Protein AF-A0A015KXP7-F1 (afdb_monomer)

Foldseek 3Di:
DAADDQPRHPPDPQDDPSARVVRPLADADCAWAADPVQFIRHHFHPPVDWDADPNDTDGSSRDAAADPVVCVVVVHGDRDTDGDDPVSVCVVVCVVPVDADWDFDFDPDDPVTDTDGGGDDDPVRVVCVVVVHDPDDDPPAEDEAEFDDVPGDDADDDPPDDPVVSVPDPCRNAGLVLLLLVCLVVPVVQQPDFSQQSQQQWDADPVVSHIDGDDDGGYGYDYDDDDVVNPQSVLSVVLSRPGGSHNDPQSSQADPNDGDPTSVVSCVVVVNDDACVVVLVVLVVQLVPDALLVSLLVLLCCQVPVPHPCSQVSCVVCVCRNQVCVVVVVCVVVVPVPDDDPDDSSLVSLVSSQVSNVVVVDGQVVDPPGDHRDDDPDPPPPDDVVVVVVVPDPVVVVVVLLVVLLVVDDPVLVVLLVVVVVCVVVVPPDDDDDDDDPPNCVVSSVD

Organism: Rhizophagus irregularis (strain DAOM 197198w) (NCBI:txid1432141)

Mean predicted aligned error: 17.9 Å

Nearest PDB structures (foldseek):
  7lcc-assembly1_A  TM=5.141E-01  e=5.704E-29  synthetic construct
  8scb-assembly1_E  TM=1.714E-01  e=8.583E+00  Oryctolagus cuniculus
  7jpq-assembly1_D  TM=1.271E-01  e=3.231E+00  Homo sapiens

Secondary structure (DSSP, 8-state):
-PPP-BTTBTT-TTEETTEETT-PSPPPBSS-B--TTSS-B--B------EEETTEEE-GGGPPPB-HHHHHHHTS--B-----SHHHHHHHHHHHHS---EEEEE-SS-SS--EEEEEP--HHHHHHHHTT--S---SSEEEEE----TT-------TTS-HHHHHT-TTTT--HHHHHHHHHHH-GGGGGS-TTTHHHHEEEETTTTEEEE--SS-EEEEEPP--GGGTHHHHHHHHHTT--S--SHHHHTEETTEE-SSHHHHHHHTT-S--SHHHHHHHHHHTTT--HHHHHHHHHHHHHHS--S-HHHHHHHHTTGGGTTHHHHHHHHHS-TT----S-HHHHHHHHHHHHHHTTT--GGGSTT----SS-S-TT--S-HHHHHHH---HHHHHHHHHHHHTTS-HHHHHHHHHHHHHHHTT----------TTSSTHHHH-

Solvent-accessible surface area (backbone atoms only — not comparable to full-atom values): 27186 Å² total; per-residue (Å²): 113,56,74,74,39,32,97,78,28,73,84,32,91,56,51,48,96,87,35,34,72,84,54,54,70,42,71,73,28,87,56,68,39,85,40,94,90,21,53,56,49,60,54,26,62,92,77,86,58,67,48,76,54,96,92,38,80,41,44,67,41,34,56,65,53,60,44,74,66,59,25,61,76,68,75,44,92,47,79,51,82,71,64,82,31,70,65,37,46,53,52,54,49,42,68,74,66,70,61,73,60,67,44,76,42,80,60,93,85,58,94,77,76,57,63,44,81,37,75,62,71,52,76,68,57,47,51,35,55,76,71,67,49,81,90,72,82,72,82,61,44,75,43,80,31,61,80,63,53,94,92,56,69,88,78,88,79,60,96,88,59,55,69,70,63,51,73,68,38,92,57,62,86,44,43,67,49,53,22,43,16,51,35,24,67,75,34,81,77,50,32,80,33,24,65,40,55,37,35,47,57,29,41,76,38,84,87,79,43,39,61,41,80,51,88,72,83,59,29,44,39,41,64,63,88,62,55,76,91,57,47,59,51,26,33,43,53,54,42,38,68,68,48,46,31,44,58,43,78,65,50,64,14,39,53,100,87,43,75,46,96,39,37,53,54,28,35,42,76,68,66,75,41,93,70,54,61,67,58,51,52,52,49,64,60,44,63,76,79,47,52,16,73,54,44,37,52,52,52,46,48,40,66,75,74,58,78,56,83,54,52,37,60,56,45,70,74,43,44,71,59,38,34,63,47,52,64,58,53,50,25,63,77,68,71,41,82,83,69,76,82,86,65,64,59,65,44,54,37,38,45,54,39,37,58,59,34,48,77,74,76,42,59,49,84,77,42,73,81,38,80,68,57,87,72,76,97,60,93,81,69,85,63,59,63,71,59,54,65,65,69,66,66,61,61,72,61,52,52,53,50,47,62,66,43,53,79,71,46,52,75,70,53,43,53,50,51,52,57,52,51,54,30,61,77,69,67,52,98,78,88,85,85,89,86,79,69,90,88,75,57,62,72,67,76,76,104

Radius of gyration: 38.94 Å; Cα contacts (8 Å, |Δi|>4): 483; chains: 1; bounding box: 80×97×92 Å

InterPro domains:
  IPR010285 DNA helicase Pif1-like, DEAD-box helicase domain [PF05970] (409-447)
  IPR027417 P-loop containing nucleoside triphosphate hydrolase [G3DSA:3.40.50.300] (377-447)
  IPR027417 P-loop containing nucleoside triphosphate hydrolase [SSF52540] (405-446)

pLDDT: mean 84.87, std 11.15, range [44.44, 97.56]

Structure (mmCIF, N/CA/C/O backbone):
data_AF-A0A015KXP7-F1
#
_entry.id   AF-A0A015KXP7-F1
#
loop_
_atom_site.group_PDB
_atom_site.id
_atom_site.type_symbol
_atom_site.label_atom_id
_atom_site.label_alt_id
_atom_site.label_comp_id
_atom_site.label_asym_id
_atom_site.label_entity_id
_atom_site.label_seq_id
_atom_site.pdbx_PDB_ins_code
_atom_site.Cartn_x
_atom_site.Cartn_y
_atom_site.Cartn_z
_atom_site.occupancy
_atom_site.B_iso_or_equiv
_atom_site.auth_seq_id
_atom_site.auth_comp_id
_atom_site.auth_asym_id
_atom_site.auth_atom_id
_atom_site.pdbx_PDB_model_num
ATOM 1 N N . MET A 1 1 ? 30.935 -17.410 -29.949 1.00 90.62 1 MET A N 1
ATOM 2 C CA . MET A 1 1 ? 31.838 -16.254 -29.753 1.00 90.62 1 MET A CA 1
ATOM 3 C C . MET A 1 1 ? 31.288 -15.060 -30.494 1.00 90.62 1 MET A C 1
ATOM 5 O O . MET A 1 1 ? 30.733 -15.251 -31.569 1.00 90.62 1 MET A O 1
ATOM 9 N N . HIS A 1 2 ? 31.439 -13.855 -29.950 1.00 91.44 2 HIS A N 1
ATOM 10 C CA . HIS A 1 2 ? 31.317 -12.655 -30.767 1.00 91.44 2 HIS A CA 1
ATOM 11 C C . HIS A 1 2 ? 32.488 -12.637 -31.754 1.00 91.44 2 HIS A C 1
ATOM 13 O O . HIS A 1 2 ? 33.620 -12.924 -31.362 1.00 91.44 2 HIS A O 1
ATOM 19 N N . GLY A 1 3 ? 32.209 -12.376 -33.030 1.00 91.69 3 GLY A N 1
ATOM 20 C CA . GLY A 1 3 ? 33.251 -12.337 -34.053 1.00 91.69 3 GLY A CA 1
ATOM 21 C C . GLY A 1 3 ? 34.236 -11.184 -33.812 1.00 91.69 3 GLY A C 1
ATOM 22 O O . GLY A 1 3 ? 33.859 -10.203 -33.168 1.00 91.69 3 GLY A O 1
ATOM 23 N N . PRO A 1 4 ? 35.475 -11.270 -34.332 1.00 92.12 4 PRO A N 1
ATOM 24 C CA . PRO A 1 4 ? 36.425 -10.165 -34.276 1.00 92.12 4 PRO A CA 1
ATOM 25 C C . PRO A 1 4 ? 35.812 -8.881 -34.849 1.00 92.12 4 PRO A C 1
ATOM 27 O O . PRO A 1 4 ? 35.225 -8.895 -35.933 1.00 92.12 4 PRO A O 1
ATOM 30 N N . CYS A 1 5 ? 35.947 -7.781 -34.113 1.00 93.88 5 CYS A N 1
ATOM 31 C CA . CYS A 1 5 ? 35.466 -6.451 -34.482 1.00 93.88 5 CYS A CA 1
ATOM 32 C C . CYS A 1 5 ? 36.380 -5.365 -33.896 1.00 93.88 5 CYS A C 1
ATOM 34 O O . CYS A 1 5 ? 37.340 -5.658 -33.178 1.00 93.88 5 CYS A O 1
ATOM 36 N N . GLY A 1 6 ? 36.074 -4.097 -34.158 1.00 89.25 6 GLY A N 1
ATOM 37 C CA . GLY A 1 6 ? 36.886 -2.983 -33.675 1.00 89.25 6 GLY A CA 1
ATOM 38 C C . GLY A 1 6 ? 38.210 -2.929 -34.423 1.00 89.25 6 GLY A C 1
ATOM 39 O O . GLY A 1 6 ? 38.244 -3.099 -35.637 1.00 89.25 6 GLY A O 1
ATOM 40 N N . ILE A 1 7 ? 39.304 -2.757 -33.684 1.00 88.19 7 ILE A N 1
ATOM 41 C CA . ILE A 1 7 ? 40.664 -2.705 -34.244 1.00 88.19 7 ILE A CA 1
ATOM 42 C C . ILE A 1 7 ? 41.017 -4.010 -34.981 1.00 88.19 7 ILE A C 1
ATOM 44 O O . ILE A 1 7 ? 41.775 -3.993 -35.942 1.00 88.19 7 ILE A O 1
ATOM 48 N N . LEU A 1 8 ? 40.431 -5.139 -34.563 1.00 89.25 8 LEU A N 1
ATOM 49 C CA . LEU A 1 8 ? 40.679 -6.450 -35.167 1.00 89.25 8 LEU A CA 1
ATOM 50 C C . LEU A 1 8 ? 39.932 -6.655 -36.494 1.00 89.25 8 LEU A C 1
ATOM 52 O O . LEU A 1 8 ? 40.337 -7.494 -37.291 1.00 89.25 8 LEU A O 1
ATOM 56 N N . ASN A 1 9 ? 38.830 -5.929 -36.718 1.00 90.50 9 ASN A N 1
ATOM 57 C CA . ASN A 1 9 ? 38.059 -5.954 -37.961 1.00 90.50 9 ASN A CA 1
ATOM 58 C C . ASN A 1 9 ? 37.092 -4.758 -38.014 1.00 90.50 9 ASN A C 1
ATOM 60 O O . ASN A 1 9 ? 36.012 -4.785 -37.412 1.00 90.50 9 ASN A O 1
ATOM 64 N N . LEU A 1 10 ? 37.469 -3.723 -38.764 1.00 90.44 10 LEU A N 1
ATOM 65 C CA . LEU A 1 10 ? 36.685 -2.491 -38.905 1.00 90.44 10 LEU A CA 1
ATOM 66 C C . LEU A 1 10 ? 35.415 -2.676 -39.751 1.00 90.44 10 LEU A C 1
ATOM 68 O O . LEU A 1 10 ? 34.464 -1.921 -39.584 1.00 90.44 10 LEU A O 1
ATOM 72 N N . ASN A 1 11 ? 35.369 -3.708 -40.600 1.00 91.69 11 ASN A N 1
ATOM 73 C CA . ASN A 1 11 ? 34.247 -3.988 -41.502 1.00 91.69 11 ASN A CA 1
ATOM 74 C C . ASN A 1 11 ? 33.197 -4.923 -40.878 1.00 91.69 11 ASN A C 1
ATOM 76 O O . ASN A 1 11 ? 32.286 -5.388 -41.564 1.00 91.69 11 ASN A O 1
ATOM 80 N N . ALA A 1 12 ? 33.326 -5.256 -39.590 1.00 91.06 12 ALA A N 1
ATOM 81 C CA . ALA A 1 12 ? 32.376 -6.135 -38.923 1.00 91.06 12 ALA A CA 1
ATOM 82 C C . ALA A 1 12 ? 30.968 -5.491 -38.871 1.00 91.06 12 ALA A C 1
ATOM 84 O O . ALA A 1 12 ? 30.858 -4.318 -38.509 1.00 91.06 12 ALA A O 1
ATOM 85 N N . PRO A 1 13 ? 29.872 -6.243 -39.116 1.00 93.12 13 PRO A N 1
ATOM 86 C CA . PRO A 1 13 ? 28.503 -5.700 -39.140 1.00 93.12 13 PRO A CA 1
ATOM 87 C C . PRO A 1 13 ? 28.054 -5.005 -37.847 1.00 93.12 13 PRO A C 1
ATOM 89 O O . PRO A 1 13 ? 27.095 -4.239 -37.832 1.00 93.12 13 PRO A O 1
ATOM 92 N N . CYS A 1 14 ? 28.717 -5.298 -36.727 1.00 92.62 14 CYS A N 1
ATOM 93 C CA . CYS A 1 14 ? 28.426 -4.693 -35.434 1.00 92.62 14 CYS A CA 1
ATOM 94 C C . CYS A 1 14 ? 29.065 -3.309 -35.236 1.00 92.62 14 CYS A C 1
ATOM 96 O O . CYS A 1 14 ? 28.790 -2.680 -34.210 1.00 92.62 14 CYS A O 1
ATOM 98 N N . MET A 1 15 ? 29.924 -2.849 -36.147 1.00 95.25 15 MET A N 1
ATOM 99 C CA . MET A 1 15 ? 30.613 -1.564 -36.047 1.00 95.25 15 MET A CA 1
ATOM 100 C C . MET A 1 15 ? 29.659 -0.400 -36.334 1.00 95.25 15 MET A C 1
ATOM 102 O O . MET A 1 15 ? 28.947 -0.399 -37.332 1.00 95.25 15 MET A O 1
ATOM 106 N N . LYS A 1 16 ? 29.646 0.591 -35.439 1.00 90.44 16 LYS A N 1
ATOM 107 C CA . LYS A 1 16 ? 28.962 1.881 -35.590 1.00 90.44 16 LYS A CA 1
ATOM 108 C C . LYS A 1 16 ? 29.874 2.975 -35.042 1.00 90.44 16 LYS A C 1
ATOM 110 O O . LYS A 1 16 ? 30.423 2.805 -33.956 1.00 90.44 16 LYS A O 1
ATOM 115 N N . ASP A 1 17 ? 30.077 4.047 -35.803 1.00 90.12 17 ASP A N 1
ATOM 116 C CA . ASP A 1 17 ? 30.902 5.201 -35.406 1.00 90.12 17 ASP A CA 1
ATOM 117 C C . ASP A 1 17 ? 32.301 4.803 -34.891 1.00 90.12 17 ASP A C 1
ATOM 119 O O . ASP A 1 17 ? 32.778 5.261 -33.852 1.00 90.12 17 ASP A O 1
ATOM 123 N N . GLY A 1 18 ? 32.942 3.855 -35.586 1.00 86.94 18 GLY A N 1
ATOM 124 C CA . GLY A 1 18 ? 34.279 3.358 -35.239 1.00 86.94 18 GLY A CA 1
ATOM 125 C C . GLY A 1 18 ? 34.351 2.477 -33.984 1.00 86.94 18 GLY A C 1
ATOM 126 O O . GLY A 1 18 ? 35.442 2.062 -33.596 1.00 86.94 18 GLY A O 1
ATOM 127 N N . LYS A 1 19 ? 33.219 2.139 -33.351 1.00 91.00 19 LYS A N 1
ATOM 128 C CA . LYS A 1 19 ? 33.154 1.283 -32.154 1.00 91.00 19 LYS A CA 1
ATOM 129 C C . LYS A 1 19 ? 32.199 0.109 -32.351 1.00 91.00 19 LYS A C 1
ATOM 131 O O . LYS A 1 19 ? 31.249 0.159 -33.126 1.00 91.00 19 LYS A O 1
ATOM 136 N N . CYS A 1 20 ? 32.422 -0.978 -31.617 1.00 92.38 20 CYS A N 1
ATOM 137 C CA . CYS A 1 20 ? 31.468 -2.082 -31.603 1.00 92.38 20 CYS A CA 1
ATOM 138 C C . CYS A 1 20 ? 30.188 -1.649 -30.872 1.00 92.38 20 CYS A C 1
ATOM 140 O O . CYS A 1 20 ? 30.208 -1.413 -29.664 1.00 92.38 20 CYS A O 1
ATOM 142 N N . SER A 1 21 ? 29.053 -1.623 -31.575 1.00 91.50 21 SER A N 1
ATOM 143 C CA . SER A 1 21 ? 27.736 -1.300 -30.998 1.00 91.50 21 SER A CA 1
ATOM 144 C C . SER A 1 21 ? 27.307 -2.254 -29.875 1.00 91.50 21 SER A C 1
ATOM 146 O O . SER A 1 21 ? 26.456 -1.917 -29.055 1.00 91.50 21 SER A O 1
ATOM 148 N N . LYS A 1 22 ? 27.910 -3.448 -29.811 1.00 88.50 22 LYS A N 1
ATOM 149 C CA . LYS A 1 22 ? 27.685 -4.465 -28.771 1.00 88.50 22 LYS A CA 1
ATOM 150 C C . LYS A 1 22 ? 28.743 -4.445 -27.658 1.00 88.50 22 LYS A C 1
ATOM 152 O O . LYS A 1 22 ? 28.694 -5.295 -26.766 1.00 88.50 22 LYS A O 1
ATOM 157 N N . ARG A 1 23 ? 29.651 -3.457 -27.687 1.00 90.00 23 ARG A N 1
ATOM 158 C CA . ARG A 1 23 ? 30.704 -3.191 -26.691 1.00 90.00 23 ARG A CA 1
ATOM 159 C C . ARG A 1 23 ? 31.693 -4.357 -26.509 1.00 90.00 23 ARG A C 1
ATOM 161 O O . ARG A 1 23 ? 32.033 -4.696 -25.381 1.00 90.00 23 ARG A O 1
ATOM 168 N N . TYR A 1 24 ? 32.114 -4.993 -27.607 1.00 92.19 24 TYR A N 1
ATOM 169 C CA . TYR A 1 24 ? 33.171 -6.014 -27.595 1.00 92.19 24 TYR A CA 1
ATOM 170 C C . TYR A 1 24 ? 34.533 -5.446 -28.043 1.00 92.19 24 TYR A C 1
ATOM 172 O O . TYR A 1 24 ? 34.549 -4.579 -28.922 1.00 92.19 24 TYR A O 1
ATOM 180 N N . PRO A 1 25 ? 35.656 -5.946 -27.483 1.00 93.00 25 PRO A N 1
ATOM 181 C CA . PRO A 1 25 ? 35.723 -6.879 -26.349 1.00 93.00 25 PRO A CA 1
ATOM 182 C C . PRO A 1 25 ? 35.191 -6.253 -25.054 1.00 93.00 25 PRO A C 1
ATOM 184 O O . PRO A 1 25 ? 35.288 -5.046 -24.854 1.00 93.00 25 PRO A O 1
ATOM 187 N N . ARG A 1 26 ? 34.616 -7.078 -24.173 1.00 92.06 26 ARG A N 1
ATOM 188 C CA . ARG A 1 26 ? 34.237 -6.640 -22.821 1.00 92.06 26 ARG A CA 1
ATOM 189 C C . ARG A 1 26 ? 35.485 -6.491 -21.945 1.00 92.06 26 ARG A C 1
ATOM 191 O O . ARG A 1 26 ? 36.525 -7.054 -22.259 1.00 92.06 26 ARG A O 1
ATOM 198 N N . ASN A 1 27 ? 35.395 -5.770 -20.833 1.00 92.25 27 ASN A N 1
ATOM 199 C CA . ASN A 1 27 ? 36.506 -5.711 -19.880 1.00 92.25 27 ASN A CA 1
ATOM 200 C C . ASN A 1 27 ? 36.611 -7.020 -19.087 1.00 92.25 27 ASN A C 1
ATOM 202 O O . ASN A 1 27 ? 35.606 -7.706 -18.879 1.00 92.25 27 ASN A O 1
ATOM 206 N N . PHE A 1 28 ? 37.826 -7.356 -18.648 1.00 94.44 28 PHE A N 1
ATOM 207 C CA . PHE A 1 28 ? 37.996 -8.375 -17.617 1.00 94.44 28 PHE A CA 1
ATOM 208 C C . PHE A 1 28 ? 37.376 -7.888 -16.310 1.00 94.44 28 PHE A C 1
ATOM 210 O O . PHE A 1 28 ? 37.366 -6.690 -16.028 1.00 94.44 28 PHE A O 1
ATOM 217 N N . GLN A 1 29 ? 36.845 -8.829 -15.542 1.00 92.69 29 GLN A N 1
ATOM 218 C CA . GLN A 1 29 ? 36.176 -8.555 -14.291 1.00 92.69 29 GLN A CA 1
ATOM 219 C C . GLN A 1 29 ? 36.212 -9.772 -13.363 1.00 92.69 29 GLN A C 1
ATOM 221 O O . GLN A 1 29 ? 35.793 -10.866 -13.748 1.00 92.69 29 GLN A O 1
ATOM 226 N N . GLU A 1 30 ? 36.653 -9.577 -12.121 1.00 93.81 30 GLU A N 1
ATOM 227 C CA . GLU A 1 30 ? 36.848 -10.676 -11.162 1.00 93.81 30 GLU A CA 1
ATOM 228 C C . GLU A 1 30 ? 35.549 -11.262 -10.600 1.00 93.81 30 GLU A C 1
ATOM 230 O O . GLU A 1 30 ? 35.462 -12.475 -10.368 1.00 93.81 30 GLU A O 1
ATOM 235 N N . ASN A 1 31 ? 34.527 -10.419 -10.433 1.00 91.62 31 ASN A N 1
ATOM 236 C CA . ASN A 1 31 ? 33.211 -10.769 -9.902 1.00 91.62 31 ASN A CA 1
ATOM 237 C C . ASN A 1 31 ? 32.105 -10.073 -10.700 1.00 91.62 31 ASN A C 1
ATOM 239 O O . ASN A 1 31 ? 32.288 -8.954 -11.169 1.00 91.62 31 ASN A O 1
ATOM 243 N N . THR A 1 32 ? 30.942 -10.711 -10.839 1.00 88.81 32 THR A N 1
ATOM 244 C CA . THR A 1 32 ? 29.790 -10.056 -11.471 1.00 88.81 32 THR A CA 1
ATOM 245 C C . THR A 1 32 ? 29.342 -8.887 -10.596 1.00 88.81 32 THR A C 1
ATOM 247 O O . THR A 1 32 ? 29.087 -9.098 -9.414 1.00 88.81 32 THR A O 1
ATOM 250 N N . ILE A 1 33 ? 29.257 -7.683 -11.165 1.00 87.81 33 ILE A N 1
ATOM 251 C CA . ILE A 1 33 ? 28.805 -6.474 -10.459 1.00 87.81 33 ILE A CA 1
ATOM 252 C C . ILE A 1 33 ? 27.556 -5.895 -11.115 1.00 87.81 33 ILE A C 1
ATOM 254 O O . ILE A 1 33 ? 27.352 -6.033 -12.327 1.00 87.81 33 ILE A O 1
ATOM 258 N N . GLU A 1 34 ? 26.732 -5.236 -10.311 1.00 79.38 34 GLU A N 1
ATOM 259 C CA . GLU A 1 34 ? 25.612 -4.444 -10.808 1.00 79.38 34 GLU A CA 1
ATOM 260 C C . GLU A 1 34 ? 26.119 -3.131 -11.412 1.00 79.38 34 GLU A C 1
ATOM 262 O O . GLU A 1 34 ? 27.142 -2.593 -10.991 1.00 79.38 34 GLU A O 1
ATOM 267 N N . ASN A 1 35 ? 25.426 -2.642 -12.436 1.00 74.12 35 ASN A N 1
ATOM 268 C CA . ASN A 1 35 ? 25.753 -1.396 -13.123 1.00 74.12 35 ASN A CA 1
ATOM 269 C C . ASN A 1 35 ? 24.536 -0.467 -13.089 1.00 74.12 35 ASN A C 1
ATOM 271 O O . ASN A 1 35 ? 23.402 -0.941 -13.204 1.00 74.12 35 ASN A O 1
ATOM 275 N N . GLU A 1 36 ? 24.772 0.842 -13.015 1.00 64.19 36 GLU A N 1
ATOM 276 C CA . GLU A 1 36 ? 23.727 1.875 -12.989 1.00 64.19 36 GLU A CA 1
ATOM 277 C C . GLU A 1 36 ? 22.841 1.837 -14.250 1.00 64.19 36 GLU A C 1
ATOM 279 O O . GLU A 1 36 ? 21.628 2.034 -14.171 1.00 64.19 36 GLU A O 1
ATOM 284 N N . ASP A 1 37 ? 23.411 1.447 -15.399 1.00 64.56 37 ASP A N 1
ATOM 285 C CA . ASP A 1 37 ? 22.700 1.305 -16.684 1.00 64.56 37 ASP A CA 1
ATOM 286 C C . ASP A 1 37 ? 21.735 0.099 -16.750 1.00 64.56 37 ASP A C 1
ATOM 288 O O . ASP A 1 37 ? 21.073 -0.129 -17.766 1.00 64.56 37 ASP A O 1
ATOM 292 N N . GLY A 1 38 ? 21.666 -0.723 -15.701 1.00 66.75 38 GLY A N 1
ATOM 293 C CA . GLY A 1 38 ? 20.676 -1.791 -15.558 1.00 66.75 38 GLY A CA 1
ATOM 294 C C . GLY A 1 38 ? 21.020 -3.166 -16.132 1.00 66.75 38 GLY A C 1
ATOM 295 O O . GLY A 1 38 ? 20.237 -4.097 -15.947 1.00 66.75 38 GLY A O 1
ATOM 296 N N . TYR A 1 39 ? 22.189 -3.321 -16.756 1.00 74.19 39 TYR A N 1
ATOM 297 C CA . TYR A 1 39 ? 22.736 -4.620 -17.167 1.00 74.19 39 TYR A CA 1
ATOM 298 C C . TYR A 1 39 ? 23.977 -4.958 -16.334 1.00 74.19 39 TYR A C 1
ATOM 300 O O . TYR A 1 39 ? 24.888 -4.129 -16.273 1.00 74.19 39 TYR A O 1
ATOM 308 N N . PRO A 1 40 ? 24.079 -6.157 -15.739 1.00 79.94 40 PRO A N 1
ATOM 309 C CA . PRO A 1 40 ? 25.226 -6.524 -14.924 1.00 79.94 40 PRO A CA 1
ATOM 310 C C . PRO A 1 40 ? 26.495 -6.645 -15.770 1.00 79.94 40 PRO A C 1
ATOM 312 O O . PRO A 1 40 ? 26.484 -7.101 -16.920 1.00 79.94 40 PRO A O 1
ATOM 315 N N . ILE A 1 41 ? 27.625 -6.280 -15.174 1.00 87.06 41 ILE A N 1
ATOM 316 C CA . ILE A 1 41 ? 28.946 -6.524 -15.747 1.00 87.06 41 ILE A CA 1
ATOM 317 C C . ILE A 1 41 ? 29.372 -7.913 -15.284 1.00 87.06 41 ILE A C 1
ATOM 319 O O . ILE A 1 41 ? 29.785 -8.107 -14.143 1.00 87.06 41 ILE A O 1
ATOM 323 N N . TYR A 1 42 ? 29.229 -8.899 -16.170 1.00 88.25 42 TYR A N 1
ATOM 324 C CA . TYR A 1 42 ? 29.547 -10.292 -15.861 1.00 88.25 42 TYR A CA 1
ATOM 325 C C . TYR A 1 42 ? 31.020 -10.508 -15.532 1.00 88.25 42 TYR A C 1
ATOM 327 O O . TYR A 1 42 ? 31.903 -9.958 -16.194 1.00 88.25 42 TYR A O 1
ATOM 335 N N . ARG A 1 43 ? 31.265 -11.418 -14.585 1.00 89.88 43 ARG A N 1
ATOM 336 C CA . ARG A 1 43 ? 32.590 -11.970 -14.308 1.00 89.88 43 ARG A CA 1
ATOM 337 C C . ARG A 1 43 ? 33.241 -12.528 -15.577 1.00 89.88 43 ARG A C 1
ATOM 339 O O . ARG A 1 43 ? 32.708 -13.440 -16.209 1.00 89.88 43 ARG A O 1
ATOM 346 N N . ARG A 1 44 ? 34.428 -12.020 -15.892 1.00 93.12 44 ARG A N 1
ATOM 347 C CA . ARG A 1 44 ? 35.312 -12.429 -16.990 1.00 93.12 44 ARG A CA 1
ATOM 348 C C . ARG A 1 44 ? 36.741 -12.381 -16.455 1.00 93.12 44 ARG A C 1
ATOM 350 O O . ARG A 1 44 ? 37.392 -11.351 -16.558 1.00 93.12 44 ARG A O 1
ATOM 357 N N . ARG A 1 45 ? 37.198 -13.439 -15.786 1.00 94.06 45 ARG A N 1
ATOM 358 C CA . ARG A 1 45 ? 38.546 -13.467 -15.188 1.00 94.06 45 ARG A CA 1
ATOM 359 C C . ARG A 1 45 ? 39.596 -13.608 -16.272 1.00 94.06 45 ARG A C 1
ATOM 361 O O . ARG A 1 45 ? 39.337 -14.276 -17.266 1.00 94.06 45 ARG A O 1
ATOM 368 N N . ASN A 1 46 ? 40.774 -13.036 -16.084 1.00 94.12 46 ASN A N 1
ATOM 369 C CA . ASN A 1 46 ? 41.870 -13.349 -16.988 1.00 94.12 46 ASN A CA 1
ATOM 370 C C . ASN A 1 46 ? 42.448 -14.729 -16.629 1.00 94.12 46 ASN A C 1
ATOM 372 O O . ASN A 1 46 ? 43.279 -14.850 -15.735 1.00 94.12 46 ASN A O 1
ATOM 376 N N . ASP A 1 47 ? 41.960 -15.773 -17.297 1.00 93.25 47 ASP A N 1
ATOM 377 C CA . ASP A 1 47 ? 42.363 -17.174 -17.108 1.00 93.25 47 ASP A CA 1
ATOM 378 C C . ASP A 1 47 ? 43.461 -17.621 -18.091 1.00 93.25 47 ASP A C 1
ATOM 380 O O . ASP A 1 47 ? 43.851 -18.789 -18.092 1.00 93.25 47 ASP A O 1
ATOM 384 N N . ASN A 1 48 ? 43.968 -16.696 -18.918 1.00 92.50 48 ASN A N 1
ATOM 385 C CA . ASN A 1 48 ? 44.927 -16.934 -20.000 1.00 92.50 48 ASN A CA 1
ATOM 386 C C . ASN A 1 48 ? 44.458 -17.943 -21.069 1.00 92.50 48 ASN A C 1
ATOM 388 O O . ASN A 1 48 ? 45.264 -18.377 -21.897 1.00 92.50 48 ASN A O 1
ATOM 392 N N . GLN A 1 49 ? 43.172 -18.308 -21.099 1.00 94.19 49 GLN A N 1
ATOM 393 C CA . GLN A 1 49 ? 42.628 -19.193 -22.123 1.00 94.19 49 GLN A CA 1
ATOM 394 C C . GLN A 1 49 ? 42.210 -18.393 -23.355 1.00 94.19 49 GLN A C 1
ATOM 396 O O . GLN A 1 49 ? 41.584 -17.335 -23.269 1.00 94.19 49 GLN A O 1
ATOM 401 N N . THR A 1 50 ? 42.542 -18.918 -24.533 1.00 94.19 50 THR A N 1
ATOM 402 C CA . THR A 1 50 ? 42.152 -18.321 -25.813 1.00 94.19 50 THR A CA 1
ATOM 403 C C . THR A 1 50 ? 41.697 -19.393 -26.787 1.00 94.19 50 THR A C 1
ATOM 405 O O . THR A 1 50 ? 42.148 -20.535 -26.727 1.00 94.19 50 THR A O 1
ATOM 408 N N . ILE A 1 51 ? 40.813 -19.007 -27.701 1.00 94.12 51 ILE A N 1
ATOM 409 C CA . ILE A 1 51 ? 40.411 -19.820 -28.847 1.00 94.12 51 ILE A CA 1
ATOM 410 C C . ILE A 1 51 ? 40.619 -19.032 -30.136 1.00 94.12 51 ILE A C 1
ATOM 412 O O . ILE A 1 51 ? 40.504 -17.807 -30.156 1.00 94.12 51 ILE A O 1
ATOM 416 N N . GLU A 1 52 ? 40.936 -19.727 -31.221 1.00 94.94 52 GLU A N 1
ATOM 417 C CA . GLU A 1 52 ? 41.158 -19.098 -32.519 1.00 94.94 52 GLU A CA 1
ATOM 418 C C . GLU A 1 52 ? 39.837 -18.977 -33.289 1.00 94.94 52 GLU A C 1
ATOM 420 O O . GLU A 1 52 ? 39.158 -19.967 -33.554 1.00 94.94 52 GLU A O 1
ATOM 425 N N . VAL A 1 53 ? 39.464 -17.750 -33.652 1.00 90.88 53 VAL A N 1
ATOM 426 C CA . VAL A 1 53 ? 38.298 -17.444 -34.487 1.00 90.88 53 VAL A CA 1
ATOM 427 C C . VAL A 1 53 ? 38.777 -16.581 -35.645 1.00 90.88 53 VAL A C 1
ATOM 429 O O . VAL A 1 53 ? 39.305 -15.495 -35.427 1.00 90.88 53 VAL A O 1
ATOM 432 N N . ASN A 1 54 ? 38.606 -17.053 -36.882 1.00 88.62 54 ASN A N 1
ATOM 433 C CA . ASN A 1 54 ? 39.086 -16.369 -38.092 1.00 88.62 54 ASN A CA 1
ATOM 434 C C . ASN A 1 54 ? 40.576 -15.974 -38.022 1.00 88.62 54 ASN A C 1
ATOM 436 O O . ASN A 1 54 ? 40.933 -14.856 -38.383 1.00 88.62 54 ASN A O 1
ATOM 440 N N . LYS A 1 55 ? 41.442 -16.884 -37.550 1.00 91.31 55 LYS A N 1
ATOM 441 C CA . LYS A 1 55 ? 42.892 -16.661 -37.359 1.00 91.31 55 LYS A CA 1
ATOM 442 C C . LYS A 1 55 ? 43.266 -15.630 -36.289 1.00 91.31 55 LYS A C 1
ATOM 444 O O . LYS A 1 55 ? 44.412 -15.194 -36.214 1.00 91.31 55 LYS A O 1
ATOM 449 N N . ILE A 1 56 ? 42.311 -15.240 -35.447 1.00 92.50 56 ILE A N 1
ATOM 450 C CA . ILE A 1 56 ? 42.506 -14.281 -34.361 1.00 92.50 56 ILE A CA 1
ATOM 451 C C . ILE A 1 56 ? 42.260 -14.996 -33.035 1.00 92.50 56 ILE A C 1
ATOM 453 O O . ILE A 1 56 ? 41.223 -15.632 -32.844 1.00 92.50 56 ILE A O 1
ATOM 457 N N . LYS A 1 57 ? 43.212 -14.886 -32.104 1.00 93.75 57 LYS A N 1
ATOM 458 C CA . LYS A 1 57 ? 43.069 -15.433 -30.750 1.00 93.75 57 LYS A CA 1
ATOM 459 C C . LYS A 1 57 ? 42.137 -14.545 -29.931 1.00 93.75 57 LYS A C 1
ATOM 461 O O . LYS A 1 57 ? 42.443 -13.379 -29.692 1.00 93.75 57 LYS A O 1
ATOM 466 N N . LEU A 1 58 ? 41.011 -15.105 -29.503 1.00 94.94 58 LEU A N 1
ATOM 467 C CA . LEU A 1 58 ? 40.018 -14.445 -28.663 1.00 94.94 58 LEU A CA 1
ATOM 468 C C . LEU A 1 58 ? 39.986 -15.109 -27.288 1.00 94.94 58 LEU A C 1
ATOM 470 O O . LEU A 1 58 ? 39.910 -16.332 -27.184 1.00 94.94 58 LEU A O 1
ATOM 474 N N . ASP A 1 59 ? 40.015 -14.297 -26.240 1.00 94.75 59 ASP A N 1
ATOM 475 C CA . ASP A 1 59 ? 39.808 -14.736 -24.859 1.00 94.75 59 ASP A CA 1
ATOM 476 C C . ASP A 1 59 ? 38.324 -14.641 -24.456 1.00 94.75 59 ASP A C 1
ATOM 478 O O . ASP A 1 59 ? 37.428 -14.330 -25.256 1.00 94.75 59 ASP A O 1
ATOM 482 N N . ASN A 1 60 ? 38.044 -14.885 -23.177 1.00 94.06 60 ASN A N 1
ATOM 483 C CA . ASN A 1 60 ? 36.686 -14.863 -22.650 1.00 94.06 60 ASN A CA 1
ATOM 484 C C . ASN A 1 60 ? 35.999 -13.478 -22.688 1.00 94.06 60 ASN A C 1
ATOM 486 O O . ASN A 1 60 ? 34.781 -13.407 -22.497 1.00 94.06 60 ASN A O 1
ATOM 490 N N . ARG A 1 61 ? 36.693 -12.380 -23.028 1.00 94.00 61 ARG A N 1
ATOM 491 C CA . ARG A 1 61 ? 36.081 -11.052 -23.243 1.00 94.00 61 ARG A CA 1
ATOM 492 C C . ARG A 1 61 ? 35.167 -11.003 -24.463 1.00 94.00 61 ARG A C 1
ATOM 494 O O . ARG A 1 61 ? 34.340 -10.098 -24.569 1.00 94.00 61 ARG A O 1
ATOM 501 N N . TRP A 1 62 ? 35.282 -11.991 -25.348 1.00 94.12 62 TRP A N 1
ATOM 502 C CA . TRP A 1 62 ? 34.507 -12.138 -26.583 1.00 94.12 62 TRP A CA 1
ATOM 503 C C . TRP A 1 62 ? 33.346 -13.132 -26.466 1.00 94.12 62 TRP A C 1
ATOM 505 O O . TRP A 1 62 ? 32.594 -13.341 -27.420 1.00 94.12 62 TRP A O 1
ATOM 515 N N . VAL A 1 63 ? 33.170 -13.760 -25.301 1.00 91.81 63 VAL A N 1
ATOM 516 C CA . VAL A 1 63 ? 32.073 -14.707 -25.071 1.00 91.81 63 VAL A CA 1
ATOM 517 C C . VAL A 1 63 ? 30.757 -13.942 -24.927 1.00 91.81 63 VAL A C 1
ATOM 519 O O . VAL A 1 63 ? 30.628 -13.070 -24.061 1.00 91.81 63 VAL A O 1
ATOM 522 N N . VAL A 1 64 ? 29.778 -14.284 -25.767 1.00 91.50 64 VAL A N 1
ATOM 523 C CA . VAL A 1 64 ? 28.396 -13.799 -25.642 1.00 91.50 64 VAL A CA 1
ATOM 524 C C . VAL A 1 64 ? 27.722 -14.560 -24.498 1.00 91.50 64 VAL A C 1
ATOM 526 O O . VAL A 1 64 ? 27.874 -15.784 -24.466 1.00 91.50 64 VAL A O 1
ATOM 529 N N . PRO A 1 65 ? 27.038 -13.881 -23.554 1.00 89.88 65 PRO A N 1
ATOM 530 C CA . PRO A 1 65 ? 26.332 -14.541 -22.458 1.00 89.88 65 PRO A CA 1
ATOM 531 C C . PRO A 1 65 ? 25.410 -15.650 -22.963 1.00 89.88 65 PRO A C 1
ATOM 533 O O . PRO A 1 65 ? 24.721 -15.492 -23.965 1.00 89.88 65 PRO A O 1
ATOM 536 N N . TYR A 1 66 ? 25.419 -16.796 -22.291 1.00 91.00 66 TYR A N 1
ATOM 537 C CA . TYR A 1 66 ? 24.617 -17.945 -22.691 1.00 91.00 66 TYR A CA 1
ATOM 538 C C . TYR A 1 66 ? 24.292 -18.822 -21.492 1.00 91.00 66 TYR A C 1
ATOM 540 O O . TYR A 1 66 ? 24.954 -18.766 -20.455 1.00 91.00 66 TYR A O 1
ATOM 548 N N . ASN A 1 67 ? 23.293 -19.680 -21.667 1.00 91.81 67 ASN A N 1
ATOM 549 C CA . ASN A 1 67 ? 23.013 -20.771 -20.750 1.00 91.81 67 ASN A CA 1
ATOM 550 C C . ASN A 1 67 ? 23.387 -22.101 -21.435 1.00 91.81 67 ASN A C 1
ATOM 552 O O . ASN A 1 67 ? 22.801 -22.414 -22.475 1.00 91.81 67 ASN A O 1
ATOM 556 N N . PRO A 1 68 ? 24.338 -22.889 -20.890 1.00 91.19 68 PRO A N 1
ATOM 557 C CA . PRO A 1 68 ? 24.771 -24.144 -21.508 1.00 91.19 68 PRO A CA 1
ATOM 558 C C . PRO A 1 68 ? 23.626 -25.127 -21.779 1.00 91.19 68 PRO A C 1
ATOM 560 O O . PRO A 1 68 ? 23.580 -25.734 -22.847 1.00 91.19 68 PRO A O 1
ATOM 563 N N . TYR A 1 69 ? 22.675 -25.252 -20.849 1.00 94.88 69 TYR A N 1
ATOM 564 C CA . TYR A 1 69 ? 21.511 -26.123 -21.010 1.00 94.88 69 TYR A CA 1
ATOM 565 C C . TYR A 1 69 ? 20.618 -25.674 -22.172 1.00 94.88 69 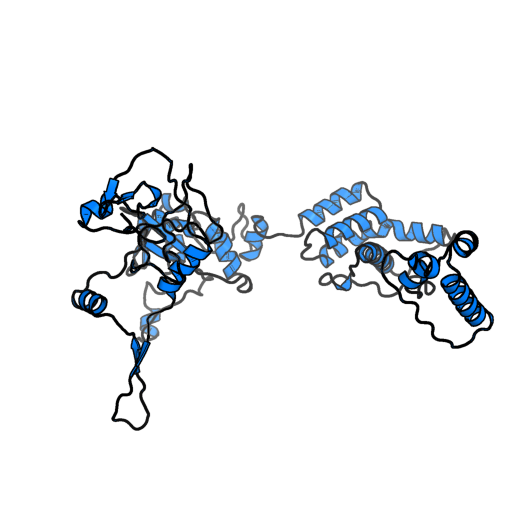TYR A C 1
ATOM 567 O O . TYR A 1 69 ? 20.281 -26.495 -23.021 1.00 94.88 69 TYR A O 1
ATOM 575 N N . LEU A 1 70 ? 20.272 -24.384 -22.257 1.00 93.94 70 LEU A N 1
ATOM 576 C CA . LEU A 1 70 ? 19.419 -23.868 -23.336 1.00 93.94 70 LEU A CA 1
ATOM 577 C C . LEU A 1 70 ? 20.096 -24.003 -24.703 1.00 93.94 70 LEU A C 1
ATOM 579 O O . LEU A 1 70 ? 19.473 -24.506 -25.637 1.00 93.94 70 LEU A O 1
ATOM 583 N N . THR A 1 71 ? 21.373 -23.625 -24.805 1.00 92.69 71 THR A N 1
ATOM 584 C CA . THR A 1 71 ? 22.136 -23.740 -26.056 1.00 92.69 71 THR A CA 1
ATOM 585 C C . THR A 1 71 ? 22.204 -25.187 -26.545 1.00 92.69 71 THR A C 1
ATOM 587 O O . THR A 1 71 ? 22.038 -25.445 -27.734 1.00 92.69 71 THR A O 1
ATOM 590 N N . THR A 1 72 ? 22.390 -26.140 -25.626 1.00 92.12 72 THR A N 1
ATOM 591 C CA . THR A 1 72 ? 22.443 -27.576 -25.952 1.00 92.12 72 THR A CA 1
ATOM 592 C C . THR A 1 72 ? 21.063 -28.108 -26.341 1.00 92.12 72 THR A C 1
ATOM 594 O O . THR A 1 72 ? 20.930 -28.794 -27.349 1.00 92.12 72 THR A O 1
ATOM 597 N N . LYS A 1 73 ? 20.018 -27.764 -25.576 1.00 93.75 73 LYS A N 1
ATOM 598 C CA . LYS A 1 73 ? 18.640 -28.238 -25.786 1.00 93.75 73 LYS A CA 1
ATOM 599 C C . LYS A 1 73 ? 18.076 -27.848 -27.151 1.00 93.75 73 LYS A C 1
ATOM 601 O O . LYS A 1 73 ? 17.363 -28.642 -27.754 1.00 93.75 73 LYS A O 1
ATOM 606 N N . TYR A 1 74 ? 18.360 -26.630 -27.606 1.00 92.69 74 TYR A N 1
ATOM 607 C CA . TYR A 1 74 ? 17.814 -26.092 -28.855 1.00 92.69 74 TYR A CA 1
ATOM 608 C C . TYR A 1 74 ? 18.821 -26.082 -30.010 1.00 92.69 74 TYR A C 1
ATOM 610 O O . TYR A 1 74 ? 18.484 -25.619 -31.097 1.00 92.69 74 TYR A O 1
ATOM 618 N N . ASN A 1 75 ? 20.039 -26.590 -29.787 1.00 92.94 75 ASN A N 1
ATOM 619 C CA . ASN A 1 75 ? 21.130 -26.613 -30.764 1.00 92.94 75 ASN A CA 1
ATOM 620 C C . ASN A 1 75 ? 21.352 -25.254 -31.464 1.00 92.94 75 ASN A C 1
ATOM 622 O O . ASN A 1 75 ? 21.600 -25.172 -32.667 1.00 92.94 75 ASN A O 1
ATOM 626 N N . CYS A 1 76 ? 21.209 -24.162 -30.716 1.00 90.00 76 CYS A N 1
ATOM 627 C CA . CYS A 1 76 ? 21.375 -22.804 -31.216 1.00 90.00 76 CYS A CA 1
ATOM 628 C C . CYS A 1 76 ? 21.890 -21.898 -30.098 1.00 90.00 76 CYS A C 1
ATOM 630 O O . CYS A 1 76 ? 21.659 -22.150 -28.916 1.00 90.00 76 CYS A O 1
ATOM 632 N N . HIS A 1 77 ? 22.621 -20.839 -30.447 1.00 87.00 77 HIS A N 1
ATOM 633 C CA . HIS A 1 77 ? 23.098 -19.905 -29.435 1.00 87.00 77 HIS A CA 1
ATOM 634 C C . HIS A 1 77 ? 21.939 -19.056 -28.907 1.00 87.00 77 HIS A C 1
ATOM 636 O O . HIS A 1 77 ? 21.344 -18.277 -29.652 1.00 87.00 77 HIS A O 1
ATOM 642 N N . ILE A 1 78 ? 21.661 -19.178 -27.610 1.00 89.19 78 ILE A N 1
ATOM 643 C CA . ILE A 1 78 ? 20.640 -18.391 -26.921 1.00 89.19 78 ILE A CA 1
ATOM 644 C C . ILE A 1 78 ? 21.349 -17.387 -26.017 1.00 89.19 78 ILE A C 1
ATOM 646 O O . ILE A 1 78 ? 22.010 -17.781 -25.053 1.00 89.19 78 ILE A O 1
ATOM 650 N N . ASN A 1 79 ? 21.205 -16.097 -26.337 1.00 87.38 79 ASN A N 1
ATOM 651 C CA . ASN A 1 79 ? 21.701 -15.026 -25.479 1.00 87.38 79 ASN A CA 1
ATOM 652 C C . ASN A 1 79 ? 20.863 -14.987 -24.198 1.00 87.38 79 ASN A C 1
ATOM 654 O O . ASN A 1 79 ? 19.639 -14.862 -24.266 1.00 87.38 79 ASN A O 1
ATOM 658 N N . VAL A 1 80 ? 21.518 -15.098 -23.046 1.00 85.12 80 VAL A N 1
ATOM 659 C CA . VAL A 1 80 ? 20.857 -15.055 -21.738 1.00 85.12 80 VAL A CA 1
ATOM 660 C C . VAL A 1 80 ? 21.463 -13.933 -20.924 1.00 85.12 80 VAL A C 1
ATOM 662 O O . VAL A 1 80 ? 22.651 -13.965 -20.607 1.00 85.12 80 VAL A O 1
ATOM 665 N N . GLU A 1 81 ? 20.630 -12.961 -20.565 1.00 81.31 81 GLU A N 1
ATOM 666 C CA . GLU A 1 81 ? 21.028 -11.816 -19.758 1.00 81.31 81 GLU A CA 1
ATOM 667 C C . GLU A 1 81 ? 20.195 -11.739 -18.473 1.00 81.31 81 GLU A C 1
ATOM 669 O O . GLU A 1 81 ? 18.991 -11.987 -18.475 1.00 81.31 81 GLU A O 1
ATOM 674 N N . ILE A 1 82 ? 20.857 -11.422 -17.362 1.00 78.62 82 ILE A N 1
ATOM 675 C CA . ILE A 1 82 ? 20.243 -11.141 -16.070 1.00 78.62 82 ILE A CA 1
ATOM 676 C C . ILE A 1 82 ? 19.861 -9.659 -16.048 1.00 78.62 82 ILE A C 1
ATOM 678 O O . ILE A 1 82 ? 20.706 -8.800 -16.280 1.00 78.62 82 ILE A O 1
ATOM 682 N N . CYS A 1 83 ? 18.604 -9.368 -15.727 1.00 73.50 83 CYS A N 1
ATOM 683 C CA . CYS A 1 83 ? 18.093 -8.014 -15.530 1.00 73.50 83 CYS A CA 1
ATOM 684 C C . CYS A 1 83 ? 17.766 -7.832 -14.045 1.00 73.50 83 CYS A C 1
ATOM 686 O O . CYS A 1 83 ? 16.720 -8.302 -13.602 1.00 73.50 83 CYS A O 1
ATOM 688 N N . SER A 1 84 ? 18.649 -7.193 -13.272 1.00 71.50 84 SER A N 1
ATOM 689 C CA . SER A 1 84 ? 18.424 -6.986 -11.830 1.00 71.50 84 SER A CA 1
ATOM 690 C C . SER A 1 84 ? 17.925 -5.586 -11.471 1.00 71.50 84 SER A C 1
ATOM 692 O O . SER A 1 84 ? 17.326 -5.411 -10.414 1.00 71.50 84 SER A O 1
ATOM 694 N N . SER A 1 85 ? 18.092 -4.585 -12.343 1.00 73.50 85 SER A N 1
ATOM 695 C CA . SER A 1 85 ? 17.667 -3.223 -12.012 1.00 73.50 85 SER A CA 1
ATOM 696 C C . SER A 1 85 ? 16.168 -3.000 -12.207 1.00 73.50 85 SER A C 1
ATOM 698 O O . SER A 1 85 ? 15.543 -3.519 -13.139 1.00 73.50 85 SER A O 1
ATOM 700 N N . ILE A 1 86 ? 15.597 -2.122 -11.375 1.00 73.94 86 ILE A N 1
ATOM 701 C CA . ILE A 1 86 ? 14.209 -1.654 -11.511 1.00 73.94 86 ILE A CA 1
ATOM 702 C C . ILE A 1 86 ? 13.963 -1.087 -12.917 1.00 73.94 86 ILE A C 1
ATOM 704 O O . ILE A 1 86 ? 12.891 -1.295 -13.481 1.00 73.94 86 ILE A O 1
ATOM 708 N N . THR A 1 87 ? 14.945 -0.405 -13.512 1.00 72.06 87 THR A N 1
ATOM 709 C CA . THR A 1 87 ? 14.845 0.152 -14.869 1.00 72.06 87 THR A CA 1
ATOM 710 C C . THR A 1 87 ? 14.709 -0.944 -15.923 1.00 72.06 87 THR A C 1
ATOM 712 O O . THR A 1 87 ? 13.821 -0.856 -16.772 1.00 72.06 87 THR A O 1
ATOM 715 N N . ALA A 1 88 ? 15.524 -2.000 -15.853 1.00 72.19 88 ALA A N 1
ATOM 716 C CA . ALA A 1 88 ? 15.450 -3.127 -16.779 1.00 72.19 88 ALA A CA 1
ATOM 717 C C . ALA A 1 88 ? 14.136 -3.910 -16.612 1.00 72.19 88 ALA A C 1
ATOM 719 O O . ALA A 1 88 ? 13.493 -4.259 -17.603 1.00 72.19 88 ALA A O 1
ATOM 720 N N . ILE A 1 89 ? 13.685 -4.104 -15.369 1.00 74.12 89 ILE A N 1
ATOM 721 C CA . ILE A 1 89 ? 12.402 -4.745 -15.049 1.00 74.12 89 ILE A CA 1
ATOM 722 C C . ILE A 1 89 ? 11.226 -3.920 -15.592 1.00 74.12 89 ILE A C 1
ATOM 724 O O . ILE A 1 89 ? 10.368 -4.455 -16.293 1.00 74.12 89 ILE A O 1
ATOM 728 N N . LYS A 1 90 ? 11.202 -2.603 -15.340 1.00 76.19 90 LYS A N 1
ATOM 729 C CA . LYS A 1 90 ? 10.193 -1.687 -15.898 1.00 76.19 90 LYS A CA 1
ATOM 730 C C . LYS A 1 90 ? 10.192 -1.725 -17.421 1.00 76.19 90 LYS A C 1
ATOM 732 O O . LYS A 1 90 ? 9.124 -1.720 -18.023 1.00 76.19 90 LYS A O 1
ATOM 737 N N . TYR A 1 91 ? 11.368 -1.774 -18.044 1.00 73.50 91 TYR A N 1
ATOM 738 C CA . TYR A 1 91 ? 11.489 -1.856 -19.495 1.00 73.50 91 TYR A CA 1
ATOM 739 C C . TYR A 1 91 ? 10.916 -3.172 -20.030 1.00 73.50 91 TYR A C 1
ATOM 741 O O . TYR A 1 91 ? 10.113 -3.137 -20.954 1.00 73.50 91 TYR A O 1
ATOM 749 N N . LEU A 1 92 ? 11.239 -4.316 -19.418 1.00 73.12 92 LEU A N 1
ATOM 750 C CA . LEU A 1 92 ? 10.684 -5.618 -19.799 1.00 73.12 92 LEU A CA 1
ATOM 751 C C . LEU A 1 92 ? 9.152 -5.620 -19.700 1.00 73.12 92 LEU A C 1
ATOM 753 O O . LEU A 1 92 ? 8.463 -5.924 -20.673 1.00 73.12 92 LEU A O 1
ATOM 757 N N . PHE A 1 93 ? 8.619 -5.207 -18.548 1.00 76.00 93 PHE A N 1
ATOM 758 C CA . PHE A 1 93 ? 7.178 -5.152 -18.327 1.00 76.00 93 PHE A CA 1
ATOM 759 C C . PHE A 1 93 ? 6.484 -4.114 -19.202 1.00 76.00 93 PHE A C 1
ATOM 761 O O . PHE A 1 93 ? 5.348 -4.342 -19.604 1.00 76.00 93 PHE A O 1
ATOM 768 N N . LYS A 1 94 ? 7.164 -3.026 -19.583 1.00 76.44 94 LYS A N 1
ATOM 769 C CA . LYS A 1 94 ? 6.646 -2.099 -20.589 1.00 76.44 94 LYS A CA 1
ATOM 770 C C . LYS A 1 94 ? 6.326 -2.852 -21.875 1.00 76.44 94 LYS A C 1
ATOM 772 O O . LYS A 1 94 ? 5.220 -2.703 -22.348 1.00 76.44 94 LYS A O 1
ATOM 777 N N . TYR A 1 95 ? 7.206 -3.683 -22.432 1.00 68.81 95 TYR A N 1
ATOM 778 C CA . TYR A 1 95 ? 6.883 -4.383 -23.690 1.00 68.81 95 TYR A CA 1
ATOM 779 C C . TYR A 1 95 ? 5.858 -5.503 -23.531 1.00 68.81 95 TYR A C 1
ATOM 781 O O . TYR A 1 95 ? 5.112 -5.764 -24.469 1.00 68.81 95 TYR A O 1
ATOM 789 N N . VAL A 1 96 ? 5.779 -6.123 -22.353 1.00 69.25 96 VAL A N 1
ATOM 790 C CA . VAL A 1 96 ? 4.732 -7.111 -22.057 1.00 69.25 96 VAL A CA 1
ATOM 791 C C . VAL A 1 96 ? 3.354 -6.442 -21.930 1.00 69.25 96 VAL A C 1
ATOM 793 O O . VAL A 1 96 ? 2.370 -6.986 -22.420 1.00 69.25 96 VAL A O 1
ATOM 796 N N . TYR A 1 97 ? 3.279 -5.247 -21.328 1.00 68.88 97 TYR A N 1
ATOM 797 C CA . TYR A 1 97 ? 2.018 -4.570 -20.991 1.00 68.88 97 TYR A CA 1
ATOM 798 C C . TYR A 1 97 ? 1.683 -3.326 -21.829 1.00 68.88 97 TYR A C 1
ATOM 800 O O . TYR A 1 97 ? 0.614 -2.753 -21.639 1.00 68.88 97 TYR A O 1
ATOM 808 N N . LYS A 1 98 ? 2.535 -2.897 -22.771 1.00 71.56 98 LYS A N 1
ATOM 809 C CA . LYS A 1 98 ? 2.293 -1.744 -23.674 1.00 71.56 98 LYS A CA 1
ATOM 810 C C . LYS A 1 98 ? 1.050 -1.935 -24.556 1.00 71.56 98 LYS A C 1
ATOM 812 O O . LYS A 1 98 ? 0.610 -0.989 -25.199 1.00 71.56 98 LYS A O 1
ATOM 817 N N . GLY A 1 99 ? 0.459 -3.126 -24.541 1.00 66.88 99 GLY A N 1
ATOM 818 C CA . GLY A 1 99 ? -0.624 -3.502 -25.426 1.00 66.88 99 GLY A CA 1
ATOM 819 C C . GLY A 1 99 ? -0.077 -3.915 -26.784 1.00 66.88 99 GLY A C 1
ATOM 820 O O . GLY A 1 99 ? 1.125 -3.857 -27.050 1.00 66.88 99 GLY A O 1
ATOM 821 N N . HIS A 1 100 ? -0.972 -4.394 -27.630 1.00 72.62 100 HIS A N 1
ATOM 822 C CA . HIS A 1 100 ? -0.612 -4.855 -28.961 1.00 72.62 100 HIS A CA 1
ATOM 823 C C . HIS A 1 100 ? -0.628 -3.691 -29.936 1.00 72.62 100 HIS A C 1
ATOM 825 O O . HIS A 1 100 ? -1.440 -2.778 -29.779 1.00 72.62 100 HIS A O 1
ATOM 831 N N . ASP A 1 101 ? 0.233 -3.747 -30.949 1.00 80.50 101 ASP A N 1
ATOM 832 C CA . ASP A 1 101 ? 0.140 -2.818 -32.068 1.00 80.50 101 ASP A CA 1
ATOM 833 C C . ASP A 1 101 ? -1.255 -2.945 -32.691 1.00 80.50 101 ASP A C 1
ATOM 835 O O . ASP A 1 101 ? -1.789 -4.052 -32.845 1.00 80.50 101 ASP A O 1
ATOM 839 N N . ARG A 1 102 ? -1.869 -1.806 -32.999 1.00 80.50 102 ARG A N 1
ATOM 840 C CA . ARG A 1 102 ? -3.197 -1.747 -33.602 1.00 80.50 102 ARG A CA 1
ATOM 841 C C . ARG A 1 102 ? -3.113 -1.087 -34.966 1.00 80.50 102 ARG A C 1
ATOM 843 O O . ARG A 1 102 ? -2.305 -0.185 -35.177 1.00 80.50 102 ARG A O 1
ATOM 850 N N . ALA A 1 103 ? -3.923 -1.580 -35.885 1.00 80.50 103 ALA A N 1
ATOM 851 C CA . ALA A 1 103 ? -4.089 -1.043 -37.216 1.00 80.50 103 ALA A CA 1
ATOM 852 C C . ALA A 1 103 ? -5.541 -0.601 -37.366 1.00 80.50 103 ALA A C 1
ATOM 854 O O . ALA A 1 103 ? -6.464 -1.391 -37.165 1.00 80.50 103 ALA A O 1
ATOM 855 N N . THR A 1 104 ? -5.728 0.657 -37.743 1.00 79.75 104 THR A N 1
ATOM 856 C CA . THR A 1 104 ? -7.035 1.165 -38.135 1.00 79.75 104 THR A CA 1
ATOM 857 C C . THR A 1 104 ? -7.292 0.744 -39.573 1.00 79.75 104 THR A C 1
ATOM 859 O O . THR A 1 104 ? -6.552 1.136 -40.475 1.00 79.75 104 THR A O 1
ATOM 862 N N . VAL A 1 105 ? -8.315 -0.078 -39.783 1.00 77.81 105 VAL A N 1
ATOM 863 C CA . VAL A 1 105 ? -8.726 -0.539 -41.110 1.00 77.81 105 VAL A CA 1
ATOM 864 C C . VAL A 1 105 ? -9.971 0.228 -41.530 1.00 77.81 105 VAL A C 1
ATOM 866 O O . VAL A 1 105 ? -10.960 0.270 -40.799 1.00 77.81 105 VAL A O 1
ATOM 869 N N . GLU A 1 106 ? -9.911 0.830 -42.711 1.00 75.19 106 GLU A N 1
ATOM 870 C CA . GLU A 1 106 ? -11.058 1.451 -43.364 1.00 75.19 106 GLU A CA 1
ATOM 871 C C . GLU A 1 106 ? -11.826 0.383 -44.150 1.00 75.19 106 GLU A C 1
ATOM 873 O O . GLU A 1 106 ? -11.260 -0.301 -45.007 1.00 75.19 106 GLU A O 1
ATOM 878 N N . ILE A 1 107 ? -13.110 0.208 -43.833 1.00 76.19 107 ILE A N 1
ATOM 879 C CA . ILE A 1 107 ? -13.994 -0.712 -44.552 1.00 76.19 107 ILE A CA 1
ATOM 880 C C . ILE A 1 107 ? -14.830 0.122 -45.521 1.00 76.19 107 ILE A C 1
ATOM 882 O O . ILE A 1 107 ? -15.751 0.829 -45.123 1.00 76.19 107 ILE A O 1
ATOM 886 N N . VAL A 1 108 ? -14.494 0.049 -46.806 1.00 64.12 108 VAL A N 1
ATOM 887 C CA . VAL A 1 108 ? -15.184 0.800 -47.860 1.00 64.12 108 VAL A CA 1
ATOM 888 C C . VAL A 1 108 ? -16.503 0.092 -48.188 1.00 64.12 108 VAL A C 1
ATOM 890 O O . VAL A 1 108 ? -16.462 -0.908 -48.904 1.00 64.12 108 VAL A O 1
ATOM 893 N N . ASN A 1 109 ? -17.623 0.548 -47.596 1.00 59.78 109 ASN A N 1
ATOM 894 C CA . ASN A 1 109 ? -19.028 0.448 -48.072 1.00 59.78 109 ASN A CA 1
ATOM 895 C C . ASN A 1 109 ? -20.086 0.734 -46.964 1.00 59.78 109 ASN A C 1
ATOM 897 O O . ASN A 1 109 ? -21.050 -0.018 -46.839 1.00 59.78 109 ASN A O 1
ATOM 901 N N . ASP A 1 110 ? -19.944 1.802 -46.167 1.00 57.25 110 ASP A N 1
ATOM 902 C CA . ASP A 1 110 ? -21.063 2.419 -45.417 1.00 57.25 110 ASP A CA 1
ATOM 903 C C . ASP A 1 110 ? -20.699 3.868 -45.014 1.00 57.25 110 ASP A C 1
ATOM 905 O O . ASP A 1 110 ? -19.568 4.133 -44.609 1.00 57.25 110 ASP A O 1
ATOM 909 N N . GLU A 1 111 ? -21.639 4.804 -45.159 1.00 48.09 111 GLU A N 1
ATOM 910 C CA . GLU A 1 111 ? -21.467 6.272 -45.112 1.00 48.09 111 GLU A CA 1
ATOM 911 C C . GLU A 1 111 ? -21.191 6.812 -43.689 1.00 48.09 111 GLU A C 1
ATOM 913 O O . GLU A 1 111 ? -20.697 7.928 -43.512 1.00 48.09 111 GLU A O 1
ATOM 918 N N . ILE A 1 112 ? -21.423 5.992 -42.656 1.00 57.03 112 ILE A N 1
ATOM 919 C CA . ILE A 1 112 ? -21.015 6.249 -41.267 1.00 57.03 112 ILE A CA 1
ATOM 920 C C . ILE A 1 112 ? -19.691 5.509 -41.019 1.00 57.03 112 ILE A C 1
ATOM 922 O O . ILE A 1 112 ? -19.674 4.430 -40.438 1.00 57.03 112 ILE A O 1
ATOM 926 N N . ASN A 1 113 ? -18.587 6.075 -41.516 1.00 54.50 113 ASN A N 1
ATOM 927 C CA . ASN A 1 113 ? -17.230 5.503 -41.550 1.00 54.50 113 ASN A CA 1
ATOM 928 C C . ASN A 1 113 ? -16.844 4.640 -40.325 1.00 54.50 113 ASN A C 1
ATOM 930 O O . ASN A 1 113 ? -16.314 5.126 -39.319 1.00 54.50 113 ASN A O 1
ATOM 934 N N . LEU A 1 114 ? -17.071 3.330 -40.445 1.00 59.06 114 LEU A N 1
ATOM 935 C CA . LEU A 1 114 ? -16.689 2.298 -39.485 1.00 59.06 114 LEU A CA 1
ATOM 936 C C . LEU A 1 114 ? -15.195 1.995 -39.640 1.00 59.06 114 LEU A C 1
ATOM 938 O O . LEU A 1 114 ? -14.779 1.067 -40.333 1.00 59.06 114 LEU A O 1
ATOM 942 N N . TYR A 1 115 ? -14.366 2.798 -38.980 1.00 61.41 115 TYR A N 1
ATOM 943 C CA . TYR A 1 115 ? -12.971 2.446 -38.751 1.00 61.41 115 TYR A CA 1
ATOM 944 C C . TYR A 1 115 ? -12.910 1.267 -37.776 1.00 61.41 115 TYR A C 1
ATOM 946 O O . TYR A 1 115 ? -13.294 1.391 -36.610 1.00 61.41 115 TYR A O 1
ATOM 954 N N . LEU A 1 116 ? -12.410 0.119 -38.233 1.00 69.56 116 LEU A N 1
ATOM 955 C CA . LEU A 1 116 ? -12.136 -1.006 -37.348 1.00 69.56 116 LEU A CA 1
ATOM 956 C C . LEU A 1 116 ? -10.729 -0.841 -36.778 1.00 69.56 116 LEU A C 1
ATOM 958 O O . LEU A 1 116 ? -9.734 -1.052 -37.469 1.00 69.56 116 LEU A O 1
ATOM 962 N N . ASP A 1 117 ? -10.644 -0.477 -35.503 1.00 73.12 117 ASP A N 1
ATOM 963 C CA . ASP A 1 117 ? -9.384 -0.492 -34.768 1.00 73.12 117 ASP A CA 1
ATOM 964 C C . ASP A 1 117 ? -9.033 -1.944 -34.390 1.00 73.12 117 ASP A C 1
ATOM 966 O O . ASP A 1 117 ? -9.484 -2.471 -33.367 1.00 73.12 117 ASP A O 1
ATOM 970 N N . ALA A 1 118 ? -8.266 -2.621 -35.246 1.00 78.69 118 ALA A N 1
ATOM 971 C CA . ALA A 1 118 ? -7.951 -4.038 -35.126 1.00 78.69 118 ALA A CA 1
ATOM 972 C C . ALA A 1 118 ? -6.551 -4.267 -34.550 1.00 78.69 118 ALA A C 1
ATOM 974 O O . ALA A 1 118 ? -5.588 -3.567 -34.852 1.00 78.69 118 ALA A O 1
ATOM 975 N N . ARG A 1 119 ? -6.403 -5.314 -33.740 1.00 81.06 119 ARG A N 1
ATOM 976 C CA . ARG A 1 119 ? -5.095 -5.744 -33.242 1.00 81.06 119 ARG A CA 1
ATOM 977 C C . ARG A 1 119 ? -4.275 -6.374 -34.373 1.00 81.06 119 ARG A C 1
ATOM 979 O O . ARG A 1 119 ? -4.719 -7.345 -34.981 1.00 81.06 119 ARG A O 1
ATOM 986 N N . TYR A 1 120 ? -3.048 -5.902 -34.570 1.00 82.06 120 TYR A N 1
ATOM 987 C CA . TYR A 1 120 ? -2.069 -6.573 -35.417 1.00 82.06 120 TYR A CA 1
ATOM 988 C C . TYR A 1 120 ? -1.540 -7.834 -34.718 1.00 82.06 120 TYR A C 1
ATOM 990 O O . TYR A 1 120 ? -1.185 -7.817 -33.535 1.00 82.06 120 TYR A O 1
ATOM 998 N N . ILE A 1 121 ? -1.501 -8.946 -35.450 1.00 82.88 121 ILE A N 1
ATOM 999 C CA . ILE A 1 121 ? -1.016 -10.243 -34.973 1.00 82.88 121 ILE A CA 1
ATOM 1000 C C . ILE A 1 121 ? 0.031 -10.734 -35.976 1.00 82.88 121 ILE A C 1
ATOM 1002 O O . ILE A 1 121 ? -0.218 -10.748 -37.179 1.00 82.88 121 ILE A O 1
ATOM 1006 N N . SER A 1 122 ? 1.211 -11.134 -35.498 1.00 82.25 122 SER A N 1
ATOM 1007 C CA . SER A 1 122 ? 2.249 -11.698 -36.367 1.00 82.25 122 SER A CA 1
ATOM 1008 C C . SER A 1 122 ? 1.839 -13.074 -36.909 1.00 82.25 122 SER A C 1
ATOM 1010 O O . SER A 1 122 ? 1.040 -13.784 -36.297 1.00 82.25 122 SER A O 1
ATOM 1012 N N . ALA A 1 123 ? 2.437 -13.510 -38.022 1.00 86.25 123 ALA A N 1
ATOM 1013 C CA . ALA A 1 123 ? 2.158 -14.831 -38.600 1.00 86.25 123 ALA A CA 1
ATOM 1014 C C . ALA A 1 123 ? 2.395 -15.990 -37.605 1.00 86.25 123 ALA A C 1
ATOM 1016 O O . ALA A 1 123 ? 1.653 -16.977 -37.600 1.00 86.25 123 ALA A O 1
ATOM 1017 N N . SER A 1 124 ? 3.399 -15.861 -36.729 1.00 84.81 124 SER A N 1
ATOM 1018 C CA . SER A 1 124 ? 3.697 -16.851 -35.689 1.00 84.81 124 SER A CA 1
ATOM 1019 C C . SER A 1 124 ? 2.630 -16.887 -34.595 1.00 84.81 124 SER A C 1
ATOM 1021 O O . SER A 1 124 ? 2.169 -17.971 -34.238 1.00 84.81 124 SER A O 1
ATOM 1023 N N . GLU A 1 125 ? 2.185 -15.727 -34.100 1.00 84.06 125 GLU A N 1
ATOM 1024 C CA . GLU A 1 125 ? 1.104 -15.662 -33.113 1.00 84.06 125 GLU A CA 1
ATOM 1025 C C . GLU A 1 125 ? -0.224 -16.164 -33.708 1.00 84.06 125 GLU A C 1
ATOM 1027 O O . GLU A 1 125 ? -0.932 -16.933 -33.056 1.00 84.06 125 GLU A O 1
ATOM 1032 N N . ALA A 1 126 ? -0.543 -15.791 -34.952 1.00 87.50 126 ALA A N 1
ATOM 1033 C CA . ALA A 1 126 ? -1.746 -16.247 -35.647 1.00 87.50 126 ALA A CA 1
ATOM 1034 C C . ALA A 1 126 ? -1.778 -17.777 -35.768 1.00 87.50 126 ALA A C 1
ATOM 1036 O O . ALA A 1 126 ? -2.778 -18.402 -35.422 1.00 87.50 126 ALA A O 1
ATOM 1037 N N . SER A 1 127 ? -0.656 -18.387 -36.165 1.00 91.62 127 SER A N 1
ATOM 1038 C CA . SER A 1 127 ? -0.520 -19.846 -36.231 1.00 91.62 127 SER A CA 1
ATOM 1039 C C . SER A 1 127 ? -0.754 -20.491 -34.861 1.00 91.62 127 SER A C 1
ATOM 1041 O O . SER A 1 127 ? -1.542 -21.426 -34.745 1.00 91.62 127 SER A O 1
ATOM 1043 N N . TRP A 1 128 ? -0.142 -19.954 -33.798 1.00 90.06 128 TRP A N 1
ATOM 1044 C CA . TRP A 1 128 ? -0.348 -20.445 -32.429 1.00 90.06 128 TRP A CA 1
ATOM 1045 C C . TRP A 1 128 ? -1.816 -20.397 -32.000 1.00 90.06 128 TRP A C 1
ATOM 1047 O O . TRP A 1 128 ? -2.309 -21.344 -31.388 1.00 90.06 128 TRP A O 1
ATOM 1057 N N . ARG A 1 129 ? -2.515 -19.307 -32.335 1.00 86.94 129 ARG A N 1
ATOM 1058 C CA . ARG A 1 129 ? -3.938 -19.128 -32.028 1.00 86.94 129 ARG A CA 1
ATOM 1059 C C . ARG A 1 129 ? -4.819 -20.100 -32.802 1.00 86.94 129 ARG A C 1
ATOM 1061 O O . ARG A 1 129 ? -5.682 -20.716 -32.189 1.00 86.94 129 ARG A O 1
ATOM 1068 N N . ILE A 1 130 ? -4.579 -20.278 -34.104 1.00 92.31 130 ILE A N 1
ATOM 1069 C CA . ILE A 1 130 ? -5.314 -21.239 -34.948 1.00 92.31 130 ILE A CA 1
ATOM 1070 C C . ILE A 1 130 ? -5.200 -22.654 -34.365 1.00 92.31 130 ILE A C 1
ATOM 1072 O O . ILE A 1 130 ? -6.195 -23.368 -34.243 1.00 92.31 130 ILE A O 1
ATOM 1076 N N . PHE A 1 131 ? -4.004 -23.037 -33.916 1.00 93.12 131 PHE A N 1
ATOM 1077 C CA . PHE A 1 131 ? -3.766 -24.337 -33.285 1.00 93.12 131 PHE A CA 1
ATOM 1078 C C . PHE A 1 131 ? -4.132 -24.399 -31.793 1.00 93.12 131 PHE A C 1
ATOM 1080 O O . PHE A 1 131 ? -3.904 -25.427 -31.159 1.00 93.12 131 PHE A O 1
ATOM 1087 N N . HIS A 1 132 ? -4.714 -23.337 -31.225 1.00 87.38 132 HIS A N 1
ATOM 1088 C CA . HIS A 1 132 ? -5.114 -23.254 -29.815 1.00 87.38 132 HIS A CA 1
ATOM 1089 C C . HIS A 1 132 ? -3.969 -23.533 -28.822 1.00 87.38 132 HIS A C 1
ATOM 1091 O O . HIS A 1 132 ? -4.184 -24.008 -27.703 1.00 87.38 132 HIS A O 1
ATOM 1097 N N . TYR A 1 133 ? -2.731 -23.217 -29.203 1.00 87.44 133 TYR A N 1
ATOM 1098 C CA . TYR A 1 133 ? -1.592 -23.310 -28.300 1.00 87.44 133 TYR A CA 1
ATOM 1099 C C . TYR A 1 133 ? -1.618 -22.172 -27.279 1.00 87.44 133 TYR A C 1
ATOM 1101 O O . TYR A 1 133 ? -1.917 -21.018 -27.597 1.00 87.44 133 TYR A O 1
ATOM 1109 N N . ARG A 1 134 ? -1.260 -22.482 -26.027 1.00 81.75 134 ARG A N 1
ATOM 1110 C CA . ARG A 1 134 ? -1.124 -21.464 -24.978 1.00 81.75 134 ARG A CA 1
ATOM 1111 C C . ARG A 1 134 ? -0.004 -20.491 -25.354 1.00 81.75 134 ARG A C 1
ATOM 1113 O O . ARG A 1 134 ? 1.142 -20.900 -25.514 1.00 81.75 134 ARG A O 1
ATOM 1120 N N . LEU A 1 135 ? -0.349 -19.210 -25.485 1.00 75.75 135 LEU A N 1
ATOM 1121 C CA . LEU A 1 135 ? 0.595 -18.134 -25.823 1.00 75.75 135 LEU A CA 1
ATOM 1122 C C . LEU A 1 135 ? 1.444 -17.693 -24.628 1.00 75.75 135 LEU A C 1
ATOM 1124 O O . LEU A 1 135 ? 2.585 -17.278 -24.793 1.00 75.75 135 LEU A O 1
ATOM 1128 N N . HIS A 1 136 ? 0.878 -17.777 -23.429 1.00 73.44 136 HIS A N 1
ATOM 1129 C CA . HIS A 1 136 ? 1.543 -17.445 -22.180 1.00 73.44 136 HIS A CA 1
ATOM 1130 C C . HIS A 1 136 ? 1.135 -18.457 -21.113 1.00 73.44 136 HIS A C 1
ATOM 1132 O O . HIS A 1 136 ? 0.088 -19.103 -21.204 1.00 73.44 136 HIS A O 1
ATOM 1138 N N . ASN A 1 137 ? 1.995 -18.608 -20.116 1.00 72.56 137 ASN A N 1
ATOM 1139 C CA . ASN A 1 137 ? 1.693 -19.346 -18.906 1.00 72.56 137 ASN A CA 1
ATOM 1140 C C . ASN A 1 137 ? 2.395 -18.636 -17.751 1.00 72.56 137 ASN A C 1
ATOM 1142 O O . ASN A 1 137 ? 3.592 -18.359 -17.844 1.00 72.56 137 ASN A O 1
ATOM 1146 N N . GLU A 1 138 ? 1.661 -18.346 -16.689 1.00 73.50 138 GLU A N 1
ATOM 1147 C CA . GLU A 1 138 ? 2.201 -17.746 -15.474 1.00 73.50 138 GLU A CA 1
ATOM 1148 C C . GLU A 1 138 ? 2.345 -18.850 -14.431 1.00 73.50 138 GLU A C 1
ATOM 1150 O O . GLU A 1 138 ? 1.499 -19.736 -14.328 1.00 73.50 138 GLU A O 1
ATOM 1155 N N . LYS A 1 139 ? 3.459 -18.860 -13.699 1.00 80.88 139 LYS A N 1
ATOM 1156 C CA . LYS A 1 139 ? 3.653 -19.796 -12.595 1.00 80.88 139 LYS A CA 1
ATOM 1157 C C . LYS A 1 139 ? 4.339 -19.071 -11.438 1.00 80.88 139 LYS A C 1
ATOM 1159 O O . LYS A 1 139 ? 5.425 -18.534 -11.658 1.00 80.88 139 LYS A O 1
ATOM 1164 N N . PRO A 1 140 ? 3.777 -19.115 -10.219 1.00 86.06 140 PRO A N 1
ATOM 1165 C CA . PRO A 1 140 ? 2.502 -19.752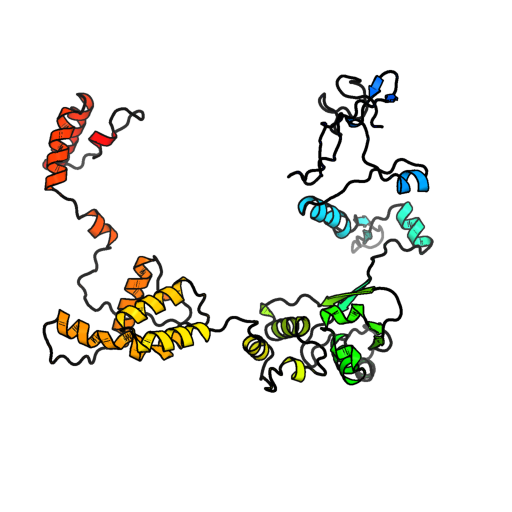 -9.850 1.00 86.06 140 PRO A CA 1
ATOM 1166 C C . PRO A 1 140 ? 1.274 -18.993 -10.389 1.00 86.06 140 PRO A C 1
ATOM 1168 O O . PRO A 1 140 ? 1.386 -17.831 -10.768 1.00 86.06 140 PRO A O 1
ATOM 1171 N N . ASP A 1 141 ? 0.111 -19.651 -10.411 1.00 85.44 141 ASP A N 1
ATOM 1172 C CA . ASP A 1 141 ? -1.148 -19.012 -10.822 1.00 85.44 141 ASP A CA 1
ATOM 1173 C C . ASP A 1 141 ? -1.491 -17.868 -9.856 1.00 85.44 141 ASP A C 1
ATOM 1175 O O . ASP A 1 141 ? -1.417 -18.049 -8.636 1.00 85.44 141 ASP A O 1
ATOM 1179 N N . VAL A 1 142 ? -1.917 -16.714 -10.369 1.00 88.75 142 VAL A N 1
ATOM 1180 C CA . VAL A 1 142 ? -2.365 -15.586 -9.538 1.00 88.75 142 VAL A CA 1
ATOM 1181 C C . VAL A 1 142 ? -3.892 -15.554 -9.501 1.00 88.75 142 VAL A C 1
ATOM 1183 O O . VAL A 1 142 ? -4.544 -15.423 -10.534 1.00 88.75 142 VAL A O 1
ATOM 1186 N N . ILE A 1 143 ? -4.475 -15.660 -8.306 1.00 91.19 143 ILE A N 1
ATOM 1187 C CA . ILE A 1 143 ? -5.924 -15.574 -8.095 1.00 91.19 143 ILE A CA 1
ATOM 1188 C C . ILE A 1 143 ? -6.266 -14.192 -7.555 1.00 91.19 143 ILE A C 1
ATOM 1190 O O . ILE A 1 143 ? -5.768 -13.769 -6.512 1.00 91.19 143 ILE A O 1
ATOM 1194 N N . GLN A 1 144 ? -7.157 -13.497 -8.254 1.00 91.62 144 GLN A N 1
ATOM 1195 C CA . GLN A 1 144 ? -7.676 -12.213 -7.812 1.00 91.62 144 GLN A CA 1
ATOM 1196 C C . GLN A 1 144 ? -8.699 -12.416 -6.687 1.00 91.62 144 GLN A C 1
ATOM 1198 O O . GLN A 1 144 ? -9.676 -13.149 -6.836 1.00 91.62 144 GLN A O 1
ATOM 1203 N N . LEU A 1 145 ? -8.460 -11.766 -5.553 1.00 95.00 145 LEU A N 1
ATOM 1204 C CA . LEU A 1 145 ? -9.274 -11.878 -4.352 1.00 95.00 145 LEU A CA 1
ATOM 1205 C C . LEU A 1 145 ? -10.138 -10.624 -4.195 1.00 95.00 145 LEU A C 1
ATOM 1207 O O . LEU A 1 145 ? -9.634 -9.507 -4.038 1.00 95.00 145 LEU A O 1
ATOM 1211 N N . CYS A 1 146 ? -11.457 -10.809 -4.230 1.00 94.00 146 CYS A N 1
ATOM 1212 C CA . CYS A 1 146 ? -12.423 -9.735 -4.035 1.00 94.00 146 CYS A CA 1
ATOM 1213 C C . CYS A 1 146 ? -12.306 -9.144 -2.625 1.00 94.00 146 CYS A C 1
ATOM 1215 O O . CYS A 1 146 ? -12.169 -9.884 -1.651 1.00 94.00 146 CYS A O 1
ATOM 1217 N N . VAL A 1 147 ? -12.427 -7.820 -2.527 1.00 94.75 147 VAL A N 1
ATOM 1218 C CA . VAL A 1 147 ? -12.531 -7.074 -1.268 1.00 94.75 147 VAL A CA 1
ATOM 1219 C C . VAL A 1 147 ? -13.731 -6.148 -1.394 1.00 94.75 147 VAL A C 1
ATOM 1221 O O . VAL A 1 147 ? -13.760 -5.312 -2.294 1.00 94.75 1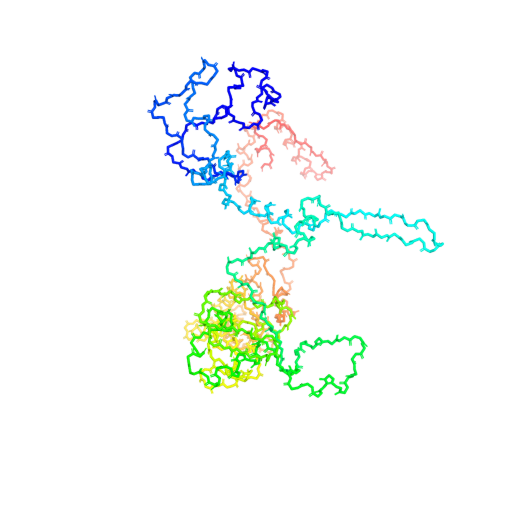47 VAL A O 1
ATOM 1224 N N . HIS A 1 148 ? -14.724 -6.311 -0.529 1.00 94.94 148 HIS A N 1
ATOM 1225 C CA . HIS A 1 148 ? -15.958 -5.528 -0.541 1.00 94.94 148 HIS A CA 1
ATOM 1226 C C . HIS A 1 148 ? -16.568 -5.492 0.860 1.00 94.94 148 HIS A C 1
ATOM 1228 O O . HIS A 1 148 ? -16.342 -6.402 1.657 1.00 94.94 148 HIS A O 1
ATOM 1234 N N . LEU A 1 149 ? -17.372 -4.469 1.141 1.00 95.12 149 LEU A N 1
ATOM 1235 C CA . LEU A 1 149 ? -18.156 -4.384 2.373 1.00 95.12 149 LEU A CA 1
ATOM 1236 C C . LEU A 1 149 ? -19.326 -5.393 2.364 1.00 95.12 149 LEU A C 1
ATOM 1238 O O . LEU A 1 149 ? -19.654 -5.949 1.303 1.00 95.12 149 LEU A O 1
ATOM 1242 N N . PRO A 1 150 ? -19.968 -5.655 3.519 1.00 93.81 150 PRO A N 1
ATOM 1243 C CA . PRO A 1 150 ? -21.163 -6.495 3.585 1.00 93.81 150 PRO A CA 1
ATOM 1244 C C . PRO A 1 150 ? -22.218 -6.064 2.556 1.00 93.81 150 PRO A C 1
ATOM 1246 O O . PRO A 1 150 ? -22.558 -4.888 2.465 1.00 93.81 150 PRO A O 1
ATOM 1249 N N . GLY A 1 151 ? -22.697 -7.007 1.740 1.00 89.19 151 GLY A N 1
ATOM 1250 C CA . GLY A 1 151 ? -23.706 -6.749 0.702 1.00 89.19 151 GLY A CA 1
ATOM 1251 C C . GLY A 1 151 ? -23.226 -5.983 -0.542 1.00 89.19 151 GLY A C 1
ATOM 1252 O O . GLY A 1 151 ? -23.989 -5.857 -1.487 1.00 89.19 151 GLY A O 1
ATOM 1253 N N . GLN A 1 152 ? -21.972 -5.520 -0.595 1.00 90.31 152 GLN A N 1
ATOM 1254 C CA . GLN A 1 152 ? -21.445 -4.705 -1.706 1.00 90.31 152 GLN A CA 1
ATOM 1255 C C . GLN A 1 152 ? -20.561 -5.495 -2.689 1.00 90.31 152 GLN A C 1
ATOM 1257 O O . GLN A 1 152 ? -19.625 -4.952 -3.277 1.00 90.31 152 GLN A O 1
ATOM 1262 N N . HIS A 1 153 ? -20.788 -6.801 -2.841 1.00 87.50 153 HIS A N 1
ATOM 1263 C CA . HIS A 1 153 ? -20.037 -7.603 -3.809 1.00 87.50 153 HIS A CA 1
ATOM 1264 C C . HIS A 1 153 ? -20.535 -7.347 -5.234 1.00 87.50 153 HIS A C 1
ATOM 1266 O O . HIS A 1 153 ? -21.721 -7.140 -5.469 1.00 87.50 153 HIS A O 1
ATOM 1272 N N . MET A 1 154 ? -19.618 -7.397 -6.200 1.00 83.88 154 MET A N 1
ATOM 1273 C CA . MET A 1 154 ? -19.970 -7.276 -7.613 1.00 83.88 154 MET A CA 1
ATOM 1274 C C . MET A 1 154 ? -20.657 -8.548 -8.116 1.00 83.88 154 MET A C 1
ATOM 1276 O O . MET A 1 154 ? -20.126 -9.648 -7.949 1.00 83.88 154 MET A O 1
ATOM 1280 N N . VAL A 1 155 ? -21.788 -8.377 -8.797 1.00 82.88 155 VAL A N 1
ATOM 1281 C CA . VAL A 1 155 ? -22.504 -9.440 -9.508 1.00 82.88 155 VAL A CA 1
ATOM 1282 C C . VAL A 1 155 ? -22.335 -9.216 -11.007 1.00 82.88 155 VAL A C 1
ATOM 1284 O O . VAL A 1 155 ? -22.670 -8.152 -11.516 1.00 82.88 155 VAL A O 1
ATOM 1287 N N . LEU A 1 156 ? -21.812 -10.222 -11.708 1.00 79.12 156 LEU A N 1
ATOM 1288 C CA . LEU A 1 156 ? -21.718 -10.227 -13.169 1.00 79.12 156 LEU A CA 1
ATOM 1289 C C . LEU A 1 156 ? -22.927 -10.964 -13.749 1.00 79.12 156 LEU A C 1
ATOM 1291 O O . LEU A 1 156 ? -23.237 -12.074 -13.310 1.00 79.12 156 LEU A O 1
ATOM 1295 N N . PHE A 1 157 ? -23.567 -10.357 -14.739 1.00 82.94 157 PHE A N 1
ATOM 1296 C CA . PHE A 1 157 ? -24.689 -10.913 -15.490 1.00 82.94 157 PHE A CA 1
ATOM 1297 C C . PHE A 1 157 ? -24.576 -10.504 -16.962 1.00 82.94 157 PHE A C 1
ATOM 1299 O O . PHE A 1 157 ? -23.803 -9.602 -17.288 1.00 82.94 157 PHE A O 1
ATOM 1306 N N . GLN A 1 158 ? -25.277 -11.216 -17.841 1.00 84.25 158 GLN A N 1
ATOM 1307 C CA . GLN A 1 158 ? -25.364 -10.869 -19.265 1.00 84.25 158 GLN A CA 1
ATOM 1308 C C . GLN A 1 158 ? -26.562 -9.952 -19.516 1.00 84.25 158 GLN A C 1
ATOM 1310 O O . GLN A 1 158 ? -27.542 -10.000 -18.775 1.00 84.25 158 GLN A O 1
ATOM 1315 N N . ASP A 1 159 ? -26.498 -9.144 -20.572 1.00 85.12 159 ASP A N 1
ATOM 1316 C CA . ASP A 1 159 ? -27.534 -8.150 -20.890 1.00 85.12 159 ASP A CA 1
ATOM 1317 C C . ASP A 1 159 ? -28.911 -8.777 -21.192 1.00 85.12 159 ASP A C 1
ATOM 1319 O O . ASP A 1 159 ? -29.938 -8.115 -21.054 1.00 85.12 159 ASP A O 1
ATOM 1323 N N . ASP A 1 160 ? -28.950 -10.051 -21.590 1.00 90.00 160 ASP A N 1
ATOM 1324 C CA . ASP A 1 160 ? -30.167 -10.815 -21.879 1.00 90.00 160 ASP A CA 1
ATOM 1325 C C . ASP A 1 160 ? -30.725 -11.585 -20.665 1.00 90.00 160 ASP A C 1
ATOM 1327 O O . ASP A 1 160 ? -31.805 -12.181 -20.745 1.00 90.00 160 ASP A O 1
ATOM 1331 N N . GLU A 1 161 ? -30.030 -11.569 -19.523 1.00 85.31 161 GLU A N 1
ATOM 1332 C CA . GLU A 1 161 ? -30.466 -12.252 -18.306 1.00 85.31 161 GLU A CA 1
ATOM 1333 C C . GLU A 1 161 ? -31.521 -11.443 -17.538 1.00 85.31 161 GLU A C 1
ATOM 1335 O O . GLU A 1 161 ? -31.373 -10.252 -17.264 1.00 85.31 161 GLU A O 1
ATOM 1340 N N . ARG A 1 162 ? -32.594 -12.118 -17.110 1.00 85.94 162 ARG A N 1
ATOM 1341 C CA . ARG A 1 162 ? -33.633 -11.507 -16.273 1.00 85.94 162 ARG A CA 1
ATOM 1342 C C . ARG A 1 162 ? -33.136 -11.303 -14.845 1.00 85.94 162 ARG A C 1
ATOM 1344 O O . ARG A 1 162 ? -32.595 -12.224 -14.229 1.00 85.94 162 ARG A O 1
ATOM 1351 N N . LEU A 1 163 ? -33.400 -10.123 -14.284 1.00 84.25 163 LEU A N 1
ATOM 1352 C CA . LEU A 1 163 ? -32.996 -9.763 -12.921 1.00 84.25 163 LEU A CA 1
ATOM 1353 C C . LEU A 1 163 ? -33.558 -10.725 -11.865 1.00 84.25 163 LEU A C 1
ATOM 1355 O O . LEU A 1 163 ? -32.860 -11.053 -10.906 1.00 84.25 163 LEU A O 1
ATOM 1359 N N . GLU A 1 164 ? -34.777 -11.240 -12.045 1.00 85.50 164 GLU A N 1
ATOM 1360 C CA . GLU A 1 164 ? -35.378 -12.198 -11.112 1.00 85.50 164 GLU A CA 1
ATOM 1361 C C . GLU A 1 164 ? -34.618 -13.529 -11.083 1.00 85.50 164 GLU A C 1
ATOM 1363 O O . GLU A 1 164 ? -34.430 -14.119 -10.016 1.00 85.50 164 GLU A O 1
ATOM 1368 N N . ASP A 1 165 ? -34.157 -13.992 -12.245 1.00 83.31 165 ASP A N 1
ATOM 1369 C CA . ASP A 1 165 ? -33.387 -15.230 -12.368 1.00 83.31 165 ASP A CA 1
ATOM 1370 C C . ASP A 1 165 ? -31.973 -15.049 -11.816 1.00 83.31 165 ASP A C 1
ATOM 1372 O O . ASP A 1 165 ? -31.427 -15.967 -11.203 1.00 83.31 165 ASP A O 1
ATOM 1376 N N . ILE A 1 166 ? -31.406 -13.849 -11.969 1.00 81.44 166 ILE A N 1
ATOM 1377 C CA . ILE A 1 166 ? -30.130 -13.458 -11.371 1.00 81.44 166 ILE A CA 1
ATOM 1378 C C . ILE A 1 166 ? -30.232 -13.532 -9.840 1.00 81.44 166 ILE A C 1
ATOM 1380 O O . ILE A 1 166 ? -29.468 -14.275 -9.226 1.00 81.44 166 ILE A O 1
ATOM 1384 N N . ILE A 1 167 ? -31.216 -12.865 -9.223 1.00 79.25 167 ILE A N 1
ATOM 1385 C CA . ILE A 1 167 ? -31.410 -12.841 -7.757 1.00 79.25 167 ILE A CA 1
ATOM 1386 C C . ILE A 1 167 ? -31.620 -14.251 -7.179 1.00 79.25 167 ILE A C 1
ATOM 1388 O O . ILE A 1 167 ? -31.164 -14.547 -6.077 1.00 79.25 167 ILE A O 1
ATOM 1392 N N . ARG A 1 168 ? -32.268 -15.154 -7.925 1.00 79.75 168 ARG A N 1
ATOM 1393 C CA . ARG A 1 168 ? -32.513 -16.543 -7.496 1.00 79.75 168 ARG A CA 1
ATOM 1394 C C . ARG A 1 168 ? -31.272 -17.443 -7.525 1.00 79.75 168 ARG A C 1
ATOM 1396 O O . ARG A 1 168 ? -31.342 -18.581 -7.056 1.00 79.75 168 ARG A O 1
ATOM 1403 N N . ARG A 1 169 ? -30.134 -16.987 -8.061 1.00 78.88 169 ARG A N 1
ATOM 1404 C CA . ARG A 1 169 ? -28.895 -17.782 -8.094 1.00 78.88 169 ARG A CA 1
ATOM 1405 C C . ARG A 1 169 ? -28.360 -17.975 -6.679 1.00 78.88 169 ARG A C 1
ATOM 1407 O O . ARG A 1 169 ? -27.888 -17.034 -6.052 1.00 78.88 169 ARG A O 1
ATOM 1414 N N . SER A 1 170 ? -28.268 -19.225 -6.230 1.00 69.12 170 SER A N 1
ATOM 1415 C CA . SER A 1 170 ? -27.657 -19.582 -4.935 1.00 69.12 170 SER A CA 1
ATOM 1416 C C . SER A 1 170 ? -26.181 -19.166 -4.797 1.00 69.12 170 SER A C 1
ATOM 1418 O O . SER A 1 170 ? -25.600 -19.246 -3.717 1.00 69.12 170 SER A O 1
ATOM 1420 N N . THR A 1 171 ? -25.538 -18.793 -5.904 1.00 69.50 171 THR A N 1
ATOM 1421 C CA . THR A 1 171 ? -24.144 -18.347 -5.974 1.00 69.50 171 THR A CA 1
ATOM 1422 C C . THR A 1 171 ? -23.986 -16.832 -5.988 1.00 69.50 171 THR A C 1
ATOM 1424 O O . THR A 1 171 ? -22.846 -16.375 -5.969 1.00 69.50 171 THR A O 1
ATOM 1427 N N . ILE A 1 172 ? -25.074 -16.057 -6.073 1.00 71.06 172 ILE A N 1
ATOM 1428 C CA . ILE A 1 172 ? -24.982 -14.605 -6.264 1.00 71.06 172 ILE A CA 1
ATOM 1429 C C . ILE A 1 172 ? -24.299 -13.919 -5.083 1.00 71.06 172 ILE A C 1
ATOM 1431 O O . ILE A 1 172 ? -23.427 -13.087 -5.286 1.00 71.06 172 ILE A O 1
ATOM 1435 N N . GLU A 1 173 ? -24.581 -14.396 -3.870 1.00 69.69 173 GLU A N 1
ATOM 1436 C CA . GLU A 1 173 ? -24.034 -13.874 -2.614 1.00 69.69 173 GLU A CA 1
ATOM 1437 C C . GLU A 1 173 ? -22.593 -14.344 -2.330 1.00 69.69 173 GLU A C 1
ATOM 1439 O O . GLU A 1 173 ? -21.995 -14.011 -1.299 1.00 69.69 173 GLU A O 1
ATOM 1444 N N . LYS A 1 174 ? -22.011 -15.157 -3.225 1.00 84.44 174 LYS A N 1
ATOM 1445 C CA . LYS A 1 174 ? -20.722 -15.818 -3.002 1.00 84.44 174 LYS A CA 1
ATOM 1446 C C . LYS A 1 174 ? -19.597 -15.153 -3.782 1.00 84.44 174 LYS A C 1
ATOM 1448 O O . LYS A 1 174 ? -19.458 -15.312 -4.997 1.00 84.44 174 LYS A O 1
ATOM 1453 N N . SER A 1 175 ? -18.729 -14.473 -3.047 1.00 92.00 175 SER A N 1
ATOM 1454 C CA . SER A 1 175 ? -17.441 -13.978 -3.516 1.00 92.00 175 SER A CA 1
ATOM 1455 C C . SER A 1 175 ? -16.313 -14.868 -2.992 1.00 92.00 175 SER A C 1
ATOM 1457 O O . SER A 1 175 ? -16.516 -15.731 -2.136 1.00 92.00 175 SER A O 1
ATOM 1459 N N . THR A 1 176 ? -15.086 -14.639 -3.462 1.00 95.12 176 THR A N 1
ATOM 1460 C CA . THR A 1 176 ? -13.904 -15.291 -2.877 1.00 95.12 176 THR A CA 1
ATOM 1461 C C . THR A 1 176 ? -13.773 -15.008 -1.375 1.00 95.12 176 THR A C 1
ATOM 1463 O O . THR A 1 176 ? -13.279 -15.871 -0.651 1.00 95.12 176 THR A O 1
ATOM 1466 N N . LEU A 1 177 ? -14.247 -13.841 -0.912 1.00 96.31 177 LEU A N 1
ATOM 1467 C CA . LEU A 1 177 ? -14.181 -13.400 0.482 1.00 96.31 177 LEU A CA 1
ATOM 1468 C C . LEU A 1 177 ? -15.235 -14.095 1.349 1.00 96.31 177 LEU A C 1
ATOM 1470 O O . LEU A 1 177 ? -14.897 -14.657 2.386 1.00 96.31 177 LEU A O 1
ATOM 1474 N N . THR A 1 178 ? -16.498 -14.125 0.919 1.00 95.12 178 THR A N 1
ATOM 1475 C CA . THR A 1 178 ? -17.541 -14.826 1.689 1.00 95.12 178 THR A CA 1
ATOM 1476 C C . THR A 1 178 ? -17.317 -16.337 1.684 1.00 95.12 178 THR A C 1
ATOM 1478 O O . THR A 1 178 ? -17.463 -16.988 2.714 1.00 95.12 178 THR A O 1
ATOM 1481 N N . ALA A 1 179 ? -16.812 -16.898 0.582 1.00 95.50 179 ALA A N 1
ATOM 1482 C CA . ALA A 1 179 ? -16.390 -18.293 0.549 1.00 95.50 179 ALA A CA 1
ATOM 1483 C C . ALA A 1 179 ? -15.200 -18.587 1.487 1.00 95.50 179 ALA A C 1
ATOM 1485 O O . ALA A 1 179 ? -15.059 -19.721 1.946 1.00 95.50 179 ALA A O 1
ATOM 1486 N N . TRP A 1 180 ? -14.319 -17.612 1.750 1.00 97.06 180 TRP A N 1
ATOM 1487 C CA . TRP A 1 180 ? -13.221 -17.763 2.713 1.00 97.06 180 TRP A CA 1
ATOM 1488 C C . TRP A 1 180 ? -13.757 -17.864 4.146 1.00 97.06 180 TRP A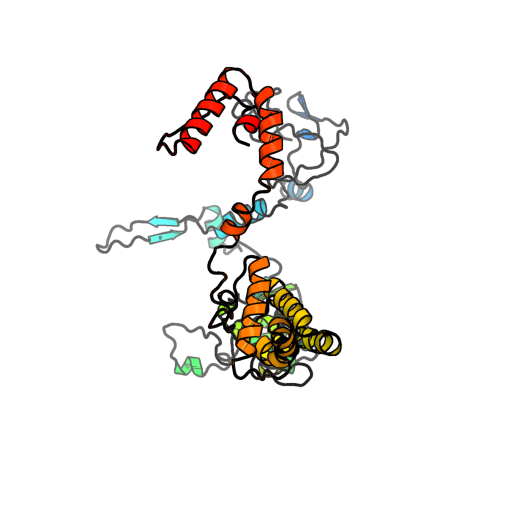 C 1
ATOM 1490 O O . TRP A 1 180 ? -13.354 -18.764 4.881 1.00 97.06 180 TRP A O 1
ATOM 1500 N N . PHE A 1 181 ? -14.742 -17.035 4.502 1.00 97.12 181 PHE A N 1
ATOM 1501 C CA . PHE A 1 181 ? -15.471 -17.146 5.770 1.00 97.12 181 PHE A CA 1
ATOM 1502 C C . PHE A 1 181 ? -16.138 -18.522 5.940 1.00 97.12 181 PHE A C 1
ATOM 1504 O O . PHE A 1 181 ? -15.972 -19.174 6.977 1.00 97.12 181 PHE A O 1
ATOM 1511 N N . ASP A 1 182 ? -16.822 -19.009 4.897 1.00 95.69 182 ASP A N 1
ATOM 1512 C CA . ASP A 1 182 ? -17.428 -20.347 4.877 1.00 95.69 182 ASP A CA 1
ATOM 1513 C C . ASP A 1 182 ? -16.369 -21.444 5.081 1.00 95.69 182 ASP A C 1
ATOM 1515 O O . ASP A 1 182 ? -16.570 -22.394 5.843 1.00 95.69 182 ASP A O 1
ATOM 1519 N N . ALA A 1 183 ? -15.217 -21.320 4.414 1.00 96.69 183 ALA A N 1
ATOM 1520 C CA . ALA A 1 183 ? -14.126 -22.282 4.522 1.00 96.69 183 ALA A CA 1
ATOM 1521 C C . ALA A 1 183 ? -13.515 -22.302 5.930 1.00 96.69 183 ALA A C 1
ATOM 1523 O O . ALA A 1 183 ? -13.301 -23.385 6.471 1.00 96.69 183 ALA A O 1
ATOM 1524 N N . ASN A 1 184 ? -13.311 -21.137 6.548 1.00 97.12 184 ASN A N 1
ATOM 1525 C CA . ASN A 1 184 ? -12.827 -21.016 7.926 1.00 97.12 184 ASN A CA 1
ATOM 1526 C C . ASN A 1 184 ? -13.816 -21.572 8.950 1.00 97.12 184 ASN A C 1
ATOM 1528 O O . ASN A 1 184 ? -13.409 -22.095 9.987 1.00 97.12 184 ASN A O 1
ATOM 1532 N N . THR A 1 185 ? -15.112 -21.498 8.655 1.00 95.94 185 THR A N 1
ATOM 1533 C CA . THR A 1 185 ? -16.154 -22.110 9.487 1.00 95.94 185 THR A CA 1
ATOM 1534 C C . THR A 1 185 ? -16.133 -23.632 9.357 1.00 95.94 185 THR A C 1
ATOM 1536 O O . THR A 1 185 ? -16.219 -24.348 10.352 1.00 95.94 185 THR A O 1
ATOM 1539 N N . LYS A 1 186 ? -15.991 -24.140 8.128 1.00 95.25 186 LYS A N 1
ATOM 1540 C CA . LYS A 1 186 ? -16.094 -25.570 7.820 1.00 95.25 186 LYS A CA 1
ATOM 1541 C C . LYS A 1 186 ? -14.834 -26.370 8.148 1.00 95.25 186 LYS A C 1
ATOM 1543 O O . LYS A 1 186 ? -14.936 -27.530 8.543 1.00 95.25 186 LYS A O 1
ATOM 1548 N N . TYR A 1 187 ? -13.656 -25.797 7.926 1.00 94.62 187 TYR A N 1
ATOM 1549 C CA . TYR A 1 1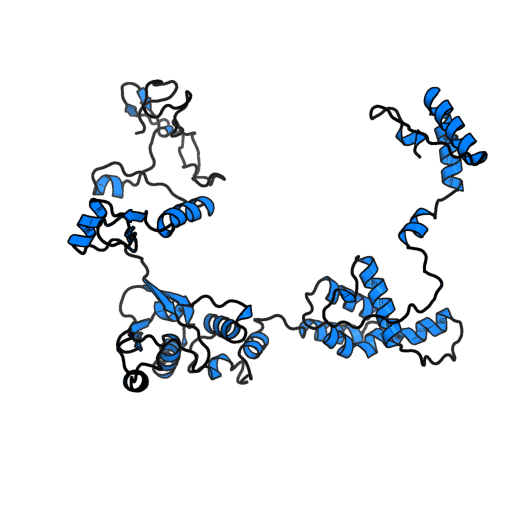87 ? -12.390 -26.518 7.976 1.00 94.62 187 TYR A CA 1
ATOM 1550 C C . TYR A 1 187 ? -11.457 -25.906 9.033 1.00 94.62 187 TYR A C 1
ATOM 1552 O O . TYR A 1 187 ? -10.988 -24.783 8.854 1.00 94.62 187 TYR A O 1
ATOM 1560 N N . PRO A 1 188 ? -11.114 -26.632 10.114 1.00 91.00 188 PRO A N 1
ATOM 1561 C CA . PRO A 1 188 ? -10.243 -26.103 11.167 1.00 91.00 188 PRO A CA 1
ATOM 1562 C C . PRO A 1 188 ? -8.861 -25.650 10.673 1.00 91.00 188 PRO A C 1
ATOM 1564 O O . PRO A 1 188 ? -8.320 -24.665 11.166 1.00 91.00 188 PRO A O 1
ATOM 1567 N N . ASN A 1 189 ? -8.302 -26.332 9.670 1.00 90.50 189 ASN A N 1
ATOM 1568 C CA . ASN A 1 189 ? -7.008 -25.994 9.075 1.00 90.50 189 ASN A CA 1
ATOM 1569 C C . ASN A 1 189 ? -7.041 -24.720 8.211 1.00 90.50 189 ASN A C 1
ATOM 1571 O O . ASN A 1 189 ? -5.996 -24.111 8.015 1.00 90.50 189 ASN A O 1
ATOM 1575 N N . ALA A 1 190 ? -8.211 -24.282 7.732 1.00 92.38 190 ALA A N 1
ATOM 1576 C CA . ALA A 1 190 ? -8.341 -23.027 6.983 1.00 92.38 190 ALA A CA 1
ATOM 1577 C C . ALA A 1 190 ? -8.008 -21.800 7.853 1.00 92.38 190 ALA A C 1
ATOM 1579 O O . ALA A 1 190 ? -7.528 -20.784 7.349 1.00 92.38 190 ALA A O 1
ATOM 1580 N N . LYS A 1 191 ? -8.170 -21.923 9.179 1.00 93.44 191 LYS A N 1
ATOM 1581 C CA . LYS A 1 191 ? -7.980 -20.820 10.126 1.00 93.44 191 LYS A CA 1
ATOM 1582 C C . LYS A 1 191 ? -6.530 -20.361 10.312 1.00 93.44 191 LYS A C 1
ATOM 1584 O O . LYS A 1 191 ? -6.295 -19.373 10.996 1.00 93.44 191 LYS A O 1
ATOM 1589 N N . GLN A 1 192 ? -5.563 -21.064 9.725 1.00 92.62 192 GLN A N 1
ATOM 1590 C CA . GLN A 1 192 ? -4.130 -20.798 9.901 1.00 92.62 192 GLN A CA 1
ATOM 1591 C C . GLN A 1 192 ? -3.580 -19.727 8.951 1.00 92.62 192 GLN A C 1
ATOM 1593 O O . GLN A 1 192 ? -2.441 -19.300 9.108 1.00 92.62 192 GLN A O 1
ATOM 1598 N N . THR A 1 193 ? -4.366 -19.307 7.963 1.00 93.19 193 THR A N 1
ATOM 1599 C CA . THR A 1 193 ? -3.921 -18.397 6.902 1.00 93.19 193 THR A CA 1
ATOM 1600 C C . THR A 1 193 ? -4.752 -17.122 6.874 1.00 93.19 193 THR A C 1
ATOM 1602 O O . THR A 1 193 ? -5.959 -17.143 7.145 1.00 93.19 193 THR A O 1
ATOM 1605 N N . THR A 1 194 ? -4.103 -16.025 6.489 1.00 95.81 194 THR A N 1
ATOM 1606 C CA . THR A 1 194 ? -4.769 -14.776 6.111 1.00 95.81 194 THR A CA 1
ATOM 1607 C C . THR A 1 194 ? -5.582 -14.990 4.834 1.00 95.81 194 THR A C 1
ATOM 1609 O O . THR A 1 194 ? -5.437 -15.999 4.133 1.00 95.81 194 THR A O 1
ATOM 1612 N N . TYR A 1 195 ? -6.435 -14.028 4.491 1.00 97.31 195 TYR A N 1
ATOM 1613 C CA . TYR A 1 195 ? -7.160 -14.093 3.227 1.00 97.31 195 TYR A CA 1
ATOM 1614 C C . TYR A 1 195 ? -6.217 -13.981 2.015 1.00 97.31 195 TYR A C 1
ATOM 1616 O O . TYR A 1 195 ? -6.420 -14.678 1.022 1.00 97.31 195 TYR A O 1
ATOM 1624 N N . ALA A 1 196 ? -5.161 -13.159 2.108 1.00 94.12 196 ALA A N 1
ATOM 1625 C CA . ALA A 1 196 ? -4.170 -12.972 1.040 1.00 94.12 196 ALA A CA 1
ATOM 1626 C C . ALA A 1 196 ? -3.430 -14.276 0.697 1.00 94.12 196 ALA A C 1
ATOM 1628 O O . ALA A 1 196 ? -3.245 -14.599 -0.477 1.00 94.12 196 ALA A O 1
ATOM 1629 N N . ASP A 1 197 ? -3.067 -15.038 1.728 1.00 94.62 197 ASP A N 1
ATOM 1630 C CA . ASP A 1 197 ? -2.273 -16.263 1.606 1.00 94.62 197 ASP A CA 1
ATOM 1631 C C . ASP A 1 197 ? -3.129 -17.515 1.390 1.00 94.62 197 ASP A C 1
ATOM 1633 O O . ASP A 1 197 ? -2.610 -18.598 1.114 1.00 94.62 197 ASP A O 1
ATOM 1637 N N . PHE A 1 198 ? -4.455 -17.387 1.469 1.00 96.12 198 PHE A N 1
ATOM 1638 C CA . PHE A 1 198 ? -5.377 -18.511 1.343 1.00 96.12 198 PHE A CA 1
ATOM 1639 C C . PHE A 1 198 ? -5.161 -19.356 0.069 1.00 96.12 198 PHE A C 1
ATOM 1641 O O . PHE A 1 198 ? -5.136 -20.589 0.163 1.00 96.12 198 PHE A O 1
ATOM 1648 N N . PRO A 1 199 ? -4.924 -18.760 -1.121 1.00 95.75 199 PRO A N 1
ATOM 1649 C CA . PRO A 1 199 ? -4.716 -19.518 -2.359 1.00 95.75 199 PRO A CA 1
ATOM 1650 C C . PRO A 1 199 ? -3.497 -20.446 -2.373 1.00 95.75 199 PRO A C 1
ATOM 1652 O O . PRO A 1 199 ? -3.456 -21.371 -3.195 1.00 95.75 199 PRO A O 1
ATOM 1655 N N . ILE A 1 200 ? -2.539 -20.249 -1.461 1.00 93.38 200 ILE A N 1
ATOM 1656 C CA . ILE A 1 200 ? -1.363 -21.115 -1.320 1.00 93.38 200 ILE A CA 1
ATOM 1657 C C . ILE A 1 200 ? -1.815 -22.540 -0.989 1.00 93.38 200 ILE A C 1
ATOM 1659 O O . ILE A 1 200 ? -1.357 -23.497 -1.607 1.00 93.38 200 ILE A O 1
ATOM 1663 N N . GLN A 1 201 ? -2.773 -22.686 -0.071 1.00 93.50 201 GLN A N 1
ATOM 1664 C CA . GLN A 1 201 ? -3.245 -23.988 0.414 1.00 93.50 201 GLN A CA 1
ATOM 1665 C C . GLN A 1 201 ? -4.636 -24.370 -0.101 1.00 93.50 201 GLN A C 1
ATOM 1667 O O . GLN A 1 201 ? -5.073 -25.506 0.089 1.00 93.50 201 GLN A O 1
ATOM 1672 N N . TRP A 1 202 ? -5.337 -23.452 -0.768 1.00 95.06 202 TRP A N 1
ATOM 1673 C CA . TRP A 1 202 ? -6.724 -23.641 -1.185 1.00 95.06 202 TRP A CA 1
ATOM 1674 C C . TRP A 1 202 ? -6.935 -23.291 -2.660 1.00 95.06 202 TRP A C 1
ATOM 1676 O O . TRP A 1 202 ? -6.264 -22.435 -3.235 1.00 95.06 202 TRP A O 1
ATOM 1686 N N . VAL A 1 203 ? -7.888 -23.974 -3.295 1.00 94.88 203 VAL A N 1
ATOM 1687 C CA . VAL A 1 203 ? -8.301 -23.736 -4.685 1.00 94.88 203 VAL A CA 1
ATOM 1688 C C . VAL A 1 203 ? -9.741 -23.249 -4.698 1.00 94.88 203 VAL A C 1
ATOM 1690 O O . VAL A 1 203 ? -10.629 -23.909 -4.151 1.00 94.88 203 VAL A O 1
ATOM 1693 N N . TYR A 1 204 ? -9.974 -22.112 -5.350 1.00 94.31 204 TYR A N 1
ATOM 1694 C CA . TYR A 1 204 ? -11.312 -21.579 -5.559 1.00 94.31 204 TYR A CA 1
ATOM 1695 C C . TYR A 1 204 ? -11.952 -22.212 -6.791 1.00 94.31 204 TYR A C 1
ATOM 1697 O O . TYR A 1 204 ? -11.404 -22.155 -7.891 1.00 94.31 204 TYR A O 1
ATOM 1705 N N . ASN A 1 205 ? -13.132 -22.804 -6.623 1.00 92.06 205 ASN A N 1
ATOM 1706 C CA . ASN A 1 205 ? -13.925 -23.286 -7.745 1.00 92.06 205 ASN A CA 1
ATOM 1707 C C . ASN A 1 205 ? -14.920 -22.199 -8.175 1.00 92.06 205 ASN A C 1
ATOM 1709 O O . ASN A 1 205 ? -15.888 -21.931 -7.467 1.00 92.06 205 ASN A O 1
ATOM 1713 N N . ASN A 1 206 ? -14.700 -21.618 -9.357 1.00 85.19 206 ASN A N 1
ATOM 1714 C CA . ASN A 1 206 ? -15.525 -20.532 -9.895 1.00 85.19 206 ASN A CA 1
ATOM 1715 C C . ASN A 1 206 ? -16.979 -20.922 -10.199 1.00 85.19 206 ASN A C 1
ATOM 1717 O O . ASN A 1 206 ? -17.842 -20.050 -10.135 1.00 85.19 206 ASN A O 1
ATOM 1721 N N . GLN A 1 207 ? -17.256 -22.191 -10.514 1.00 84.56 207 GLN A N 1
ATOM 1722 C CA . GLN A 1 207 ? -18.610 -22.672 -10.811 1.00 84.56 207 GLN A CA 1
ATOM 1723 C C . GLN A 1 207 ? -19.416 -22.841 -9.524 1.00 84.56 207 GLN A C 1
ATOM 1725 O O . GLN A 1 207 ? -20.536 -22.360 -9.415 1.00 84.56 207 GLN A O 1
ATOM 1730 N N . THR A 1 208 ? -18.824 -23.490 -8.520 1.00 88.56 208 THR A N 1
ATOM 1731 C CA . THR A 1 208 ? -19.501 -23.763 -7.244 1.00 88.56 208 THR A CA 1
ATOM 1732 C C . THR A 1 208 ? -19.317 -22.655 -6.201 1.00 88.56 208 THR A C 1
ATOM 1734 O O . THR A 1 208 ? -19.930 -22.727 -5.142 1.00 88.56 208 THR A O 1
ATOM 1737 N N . LYS A 1 209 ? -18.457 -21.660 -6.469 1.00 90.06 209 LYS A N 1
ATOM 1738 C CA . LYS A 1 209 ? -18.087 -20.543 -5.575 1.00 90.06 209 LYS A CA 1
ATOM 1739 C C . LYS A 1 209 ? -17.668 -20.994 -4.168 1.00 90.06 209 LYS A C 1
ATOM 1741 O O . LYS A 1 209 ? -18.128 -20.464 -3.163 1.00 90.06 209 LYS A O 1
ATOM 1746 N N . ILE A 1 210 ? -16.810 -22.013 -4.097 1.00 93.25 210 ILE A N 1
ATOM 1747 C CA . ILE A 1 210 ? -16.295 -22.563 -2.831 1.00 93.25 210 ILE A CA 1
ATOM 1748 C C . ILE A 1 210 ? -14.792 -22.781 -2.901 1.00 93.25 210 ILE A C 1
ATOM 1750 O O . ILE A 1 210 ? -14.247 -23.107 -3.960 1.00 93.25 210 ILE A O 1
ATOM 1754 N N . TRP A 1 211 ? -14.146 -22.685 -1.745 1.00 95.75 211 TRP A N 1
ATOM 1755 C CA . TRP A 1 211 ? -12.767 -23.112 -1.567 1.00 95.75 211 TRP A CA 1
ATOM 1756 C C . TRP A 1 211 ? -12.685 -24.592 -1.195 1.00 95.75 211 TRP A C 1
ATOM 1758 O O . TRP A 1 211 ? -13.476 -25.106 -0.398 1.00 95.75 211 TRP A O 1
ATOM 1768 N N . LYS A 1 212 ? -11.704 -25.286 -1.773 1.00 94.94 212 LYS A N 1
ATOM 1769 C CA . LYS A 1 212 ? -11.349 -26.668 -1.430 1.00 94.94 212 LYS A CA 1
ATOM 1770 C C . LYS A 1 212 ? -9.855 -26.767 -1.116 1.00 94.94 212 LYS A C 1
ATOM 1772 O O . LYS A 1 212 ? -9.090 -25.998 -1.700 1.00 94.94 212 LYS A O 1
ATOM 1777 N N . PRO A 1 213 ? -9.431 -27.710 -0.256 1.00 94.81 213 PRO A N 1
ATOM 1778 C CA . PRO A 1 213 ? -8.015 -27.944 -0.008 1.00 94.81 213 PRO A CA 1
ATOM 1779 C C . PRO A 1 213 ? -7.273 -28.221 -1.315 1.00 94.81 213 PRO A C 1
ATOM 1781 O O . PRO A 1 213 ? -7.730 -29.005 -2.156 1.00 94.81 213 PRO A O 1
ATOM 1784 N N . ARG A 1 214 ? -6.133 -27.561 -1.496 1.00 92.81 214 ARG A N 1
ATOM 1785 C CA . ARG A 1 214 ? -5.275 -27.743 -2.660 1.00 92.81 214 ARG A CA 1
ATOM 1786 C C . ARG A 1 214 ? -4.572 -29.092 -2.573 1.00 92.81 214 ARG A C 1
ATOM 1788 O O . ARG A 1 214 ? -4.011 -29.448 -1.545 1.00 92.81 214 ARG A O 1
ATOM 1795 N N . GLN A 1 215 ? -4.583 -29.830 -3.680 1.00 92.12 215 GLN A N 1
ATOM 1796 C CA . GLN A 1 215 ? -3.914 -31.132 -3.771 1.00 92.12 215 GLN A CA 1
ATOM 1797 C C . GLN A 1 215 ? -2.529 -31.049 -4.432 1.00 92.12 215 GLN A C 1
ATOM 1799 O O . GLN A 1 215 ? -1.682 -31.896 -4.162 1.00 92.12 215 GLN A O 1
ATOM 1804 N N . ARG A 1 216 ? -2.305 -30.082 -5.340 1.00 88.06 216 ARG A N 1
ATOM 1805 C CA . ARG A 1 216 ? -1.063 -29.922 -6.123 1.00 88.06 216 ARG A CA 1
ATOM 1806 C C . ARG A 1 216 ? -0.811 -28.459 -6.516 1.00 88.06 216 ARG A C 1
ATOM 1808 O O . ARG A 1 216 ? -1.765 -27.701 -6.713 1.00 88.06 216 ARG A O 1
ATOM 1815 N N . GLY A 1 217 ? 0.464 -28.131 -6.742 1.00 86.44 217 GLY A N 1
ATOM 1816 C CA . GLY A 1 217 ? 0.930 -26.817 -7.204 1.00 86.44 217 GLY A CA 1
ATOM 1817 C C . GLY A 1 217 ? 0.810 -25.727 -6.142 1.00 86.44 217 GLY A C 1
ATOM 1818 O O . GLY A 1 217 ? 0.389 -26.014 -5.030 1.00 86.44 217 GLY A O 1
ATOM 1819 N N . ASP A 1 218 ? 1.113 -24.489 -6.535 1.00 86.06 218 ASP A N 1
ATOM 1820 C CA . ASP A 1 218 ? 1.051 -23.303 -5.675 1.00 86.06 218 ASP A CA 1
ATOM 1821 C C . ASP A 1 218 ? 0.315 -22.179 -6.417 1.00 86.06 218 ASP A C 1
ATOM 1823 O O . ASP A 1 218 ? 0.286 -22.155 -7.653 1.00 86.06 218 ASP A O 1
ATOM 1827 N N . SER A 1 219 ? -0.285 -21.250 -5.675 1.00 90.81 219 SER A N 1
ATOM 1828 C CA . SER A 1 219 ? -0.949 -20.067 -6.226 1.00 90.81 219 SER A CA 1
ATOM 1829 C C . SER A 1 219 ? -0.788 -18.883 -5.286 1.00 90.81 219 SER A C 1
ATOM 1831 O O . SER A 1 219 ? -0.729 -19.056 -4.071 1.00 90.81 219 SER A O 1
ATOM 1833 N N . ILE A 1 220 ? -0.729 -17.684 -5.858 1.00 92.06 220 ILE A N 1
ATOM 1834 C CA . ILE A 1 220 ? -0.626 -16.431 -5.115 1.00 92.06 220 ILE A CA 1
ATOM 1835 C C . ILE A 1 220 ? -1.989 -15.747 -5.120 1.00 92.06 220 ILE A C 1
ATOM 1837 O O . ILE A 1 220 ? -2.584 -15.532 -6.177 1.00 92.06 220 ILE A O 1
ATOM 1841 N N . GLY A 1 221 ? -2.475 -15.374 -3.939 1.00 92.25 221 GLY A N 1
ATOM 1842 C CA . GLY A 1 221 ? -3.630 -14.501 -3.809 1.00 92.25 221 GLY A CA 1
ATOM 1843 C C . GLY A 1 221 ? -3.244 -13.046 -4.001 1.00 92.25 221 GLY A C 1
ATOM 1844 O O . GLY A 1 221 ? -2.301 -12.548 -3.392 1.00 92.25 221 GLY A O 1
ATOM 1845 N N . ARG A 1 222 ? -3.991 -12.335 -4.842 1.00 92.44 222 ARG A N 1
ATOM 1846 C CA . ARG A 1 222 ? -3.844 -10.892 -5.015 1.00 92.44 222 ARG A CA 1
ATOM 1847 C C . ARG A 1 222 ? -5.163 -10.209 -4.719 1.00 92.44 222 ARG A C 1
ATOM 1849 O O . ARG A 1 222 ? -6.075 -10.215 -5.541 1.00 92.44 222 ARG A O 1
ATOM 1856 N N . MET A 1 223 ? -5.252 -9.597 -3.543 1.00 92.75 223 MET A N 1
ATOM 1857 C CA . MET A 1 223 ? -6.379 -8.730 -3.215 1.00 92.75 223 MET A CA 1
ATOM 1858 C C . MET A 1 223 ? -6.442 -7.532 -4.153 1.00 92.75 223 MET A C 1
ATOM 1860 O O . MET A 1 223 ? -5.415 -6.924 -4.475 1.00 92.75 223 MET A O 1
ATOM 1864 N N . ASN A 1 224 ? -7.665 -7.175 -4.539 1.00 86.88 224 ASN A N 1
ATOM 1865 C CA . ASN A 1 224 ? -7.927 -5.962 -5.301 1.00 86.88 224 ASN A CA 1
ATOM 1866 C C . ASN A 1 224 ? -7.306 -4.740 -4.616 1.00 86.88 224 ASN A C 1
ATOM 1868 O O . ASN A 1 224 ? -7.261 -4.637 -3.384 1.00 86.88 224 ASN A O 1
ATOM 1872 N N . PHE A 1 225 ? -6.806 -3.814 -5.433 1.00 83.88 225 PHE A N 1
ATOM 1873 C CA . PHE A 1 225 ? -6.365 -2.522 -4.933 1.00 83.88 225 PHE A CA 1
ATOM 1874 C C . PHE A 1 225 ? -7.573 -1.758 -4.386 1.00 83.88 225 PHE A C 1
ATOM 1876 O O . PHE A 1 225 ? -8.620 -1.706 -5.028 1.00 83.88 225 PHE A O 1
ATOM 1883 N N . VAL A 1 226 ? -7.410 -1.175 -3.201 1.00 80.69 226 VAL A N 1
ATOM 1884 C CA . VAL A 1 226 ? -8.398 -0.301 -2.572 1.00 80.69 226 VAL A CA 1
ATOM 1885 C C . VAL A 1 226 ? -7.658 0.968 -2.178 1.00 80.69 226 VAL A C 1
ATOM 1887 O O . VAL A 1 226 ? -6.663 0.902 -1.456 1.00 80.69 226 VAL A O 1
ATOM 1890 N N . HIS A 1 227 ? -8.107 2.106 -2.699 1.00 74.12 227 HIS A N 1
ATOM 1891 C CA . HIS A 1 227 ? -7.495 3.400 -2.418 1.00 74.12 227 HIS A CA 1
ATOM 1892 C C . HIS A 1 227 ? -7.754 3.807 -0.952 1.00 74.12 227 HIS A C 1
ATOM 1894 O O . HIS A 1 227 ? -8.863 3.566 -0.477 1.00 74.12 227 HIS A O 1
ATOM 1900 N N . PRO A 1 228 ? -6.818 4.465 -0.238 1.00 73.62 228 PRO A N 1
ATOM 1901 C CA . PRO A 1 228 ? -7.043 4.920 1.144 1.00 73.62 228 PRO A CA 1
ATOM 1902 C C . PRO A 1 228 ? -8.297 5.788 1.337 1.00 73.62 228 PRO A C 1
ATOM 1904 O O . PRO A 1 228 ? -8.983 5.683 2.348 1.00 73.62 228 PRO A O 1
ATOM 1907 N N . ALA A 1 229 ? -8.661 6.586 0.327 1.00 65.56 229 ALA A N 1
ATOM 1908 C CA . ALA A 1 229 ? -9.894 7.386 0.334 1.00 65.56 229 ALA A CA 1
ATOM 1909 C C . ALA A 1 229 ? -11.198 6.557 0.276 1.00 65.56 229 ALA A C 1
ATOM 1911 O O . ALA A 1 229 ? -12.273 7.116 0.458 1.00 65.56 229 ALA A O 1
ATOM 1912 N N . ALA A 1 230 ? -11.130 5.240 0.041 1.00 73.19 230 ALA A N 1
ATOM 1913 C CA . ALA A 1 230 ? -12.294 4.348 0.051 1.00 73.19 230 ALA A CA 1
ATOM 1914 C C . ALA A 1 230 ? -12.784 3.993 1.474 1.00 73.19 230 ALA A C 1
ATOM 1916 O O . ALA A 1 230 ? -13.673 3.153 1.630 1.00 73.19 230 ALA A O 1
ATOM 1917 N N . GLY A 1 231 ? -12.203 4.603 2.516 1.00 85.75 231 GLY A N 1
ATOM 1918 C CA . GLY A 1 231 ? -12.687 4.527 3.895 1.00 85.75 231 GLY A CA 1
ATOM 1919 C C . GLY A 1 231 ? -12.732 3.097 4.436 1.00 85.75 231 GLY A C 1
ATOM 1920 O O . GLY A 1 231 ? -11.731 2.385 4.419 1.00 85.75 231 GLY A O 1
ATOM 1921 N N . GLU A 1 232 ? -13.904 2.656 4.894 1.00 94.06 232 GLU A N 1
ATOM 1922 C CA . GLU A 1 232 ? -14.110 1.340 5.520 1.00 94.06 232 GLU A CA 1
ATOM 1923 C C . GLU A 1 232 ? -13.620 0.158 4.677 1.00 94.06 232 GLU A C 1
ATOM 1925 O O . GLU A 1 232 ? -13.091 -0.813 5.220 1.00 94.06 232 GLU A O 1
ATOM 1930 N N . GLN A 1 233 ? -13.717 0.235 3.348 1.00 91.94 233 GLN A N 1
ATOM 1931 C CA . GLN A 1 233 ? -13.223 -0.834 2.478 1.00 91.94 233 GLN A CA 1
ATOM 1932 C C . GLN A 1 233 ? -11.688 -0.936 2.507 1.00 91.94 233 GLN A C 1
ATOM 1934 O O . GLN A 1 233 ? -11.138 -2.033 2.372 1.00 91.94 233 GLN A O 1
ATOM 1939 N N . TYR A 1 234 ? -10.986 0.188 2.692 1.00 90.31 234 TYR A N 1
ATOM 1940 C CA . TYR A 1 234 ? -9.531 0.211 2.837 1.00 90.31 234 TYR A CA 1
ATOM 1941 C C . TYR A 1 234 ? -9.106 -0.433 4.159 1.00 90.31 234 TYR A C 1
ATOM 1943 O O . TYR A 1 234 ? -8.233 -1.303 4.163 1.00 90.31 234 TYR A O 1
ATOM 1951 N N . TYR A 1 235 ? -9.772 -0.083 5.261 1.00 95.00 235 TYR A N 1
ATOM 1952 C CA . TYR A 1 235 ? -9.497 -0.673 6.572 1.00 95.00 235 TYR A CA 1
ATOM 1953 C C . TYR A 1 235 ? -9.819 -2.171 6.602 1.00 95.00 235 TYR A C 1
ATOM 1955 O O . TYR A 1 235 ? -9.001 -2.964 7.062 1.00 95.00 235 TYR A O 1
ATOM 1963 N N . LEU A 1 236 ? -10.928 -2.594 5.987 1.00 97.06 236 LEU A N 1
ATOM 1964 C CA . LEU A 1 236 ? -11.229 -4.010 5.769 1.00 97.06 236 LEU A CA 1
ATOM 1965 C C . LEU A 1 236 ? -10.080 -4.726 5.043 1.00 97.06 236 LEU A C 1
ATOM 1967 O O . LEU A 1 236 ? -9.656 -5.804 5.458 1.00 97.06 236 LEU A O 1
ATOM 1971 N N . ARG A 1 237 ? -9.546 -4.130 3.967 1.00 95.31 237 ARG A N 1
ATOM 1972 C CA . ARG A 1 237 ? -8.403 -4.696 3.238 1.00 95.31 237 ARG A CA 1
ATOM 1973 C C . ARG A 1 237 ? -7.178 -4.847 4.141 1.00 95.31 237 ARG A C 1
ATOM 1975 O O . ARG A 1 237 ? -6.481 -5.851 4.019 1.00 95.31 237 ARG A O 1
ATOM 1982 N N . MET A 1 238 ? -6.894 -3.881 5.015 1.00 93.94 238 MET A N 1
ATOM 1983 C CA . MET A 1 238 ? -5.785 -3.989 5.972 1.00 93.94 238 MET A CA 1
ATOM 1984 C C . MET A 1 238 ? -5.979 -5.189 6.901 1.00 93.94 238 MET A C 1
ATOM 1986 O O . MET A 1 238 ? -5.097 -6.041 6.979 1.00 93.94 238 MET A O 1
ATOM 1990 N N . LEU A 1 239 ? -7.162 -5.316 7.508 1.00 97.19 239 LEU A N 1
ATOM 1991 C CA . LEU A 1 239 ? -7.494 -6.423 8.409 1.00 97.19 239 LEU A CA 1
ATOM 1992 C C . LEU A 1 239 ? -7.364 -7.787 7.720 1.00 97.19 239 LEU A C 1
ATOM 1994 O O . LEU A 1 239 ? -6.816 -8.718 8.300 1.00 97.19 239 LEU A O 1
ATOM 1998 N N . LEU A 1 240 ? -7.779 -7.902 6.456 1.00 97.19 240 LEU A N 1
ATOM 1999 C CA . LEU A 1 240 ? -7.667 -9.138 5.669 1.00 97.19 240 LEU A CA 1
ATOM 2000 C C . LEU A 1 240 ? -6.221 -9.599 5.403 1.00 97.19 240 LEU A C 1
ATOM 2002 O O . LEU A 1 240 ? -6.013 -10.774 5.092 1.00 97.19 240 LEU A O 1
ATOM 2006 N N . ASN A 1 241 ? -5.233 -8.703 5.504 1.00 93.88 241 ASN A N 1
ATOM 2007 C CA . ASN A 1 241 ? -3.812 -9.060 5.397 1.00 93.88 241 ASN A CA 1
ATOM 2008 C C . ASN A 1 241 ? -3.224 -9.578 6.717 1.00 93.88 241 ASN A C 1
ATOM 2010 O O . ASN A 1 241 ? -2.107 -10.079 6.711 1.00 93.88 241 ASN A O 1
ATOM 2014 N N . ILE A 1 242 ? -3.932 -9.422 7.838 1.00 94.25 242 ILE A N 1
ATOM 2015 C CA . ILE A 1 242 ? -3.367 -9.619 9.181 1.00 94.25 242 ILE A CA 1
ATOM 2016 C C . ILE A 1 242 ? -4.145 -10.683 9.948 1.00 94.25 242 ILE A C 1
ATOM 2018 O O . ILE A 1 242 ? -3.555 -11.550 10.586 1.00 94.25 242 ILE A O 1
ATOM 2022 N N . ILE A 1 243 ? -5.474 -10.646 9.871 1.00 95.75 243 ILE A N 1
ATOM 2023 C CA . ILE A 1 243 ? -6.337 -11.568 10.597 1.00 95.75 243 ILE A CA 1
ATOM 2024 C C . ILE A 1 243 ? -6.396 -12.905 9.857 1.00 95.75 243 ILE A C 1
ATOM 2026 O O . ILE A 1 243 ? -6.859 -13.001 8.716 1.00 95.75 243 ILE A O 1
ATOM 2030 N N . CYS A 1 244 ? -5.972 -13.958 10.549 1.00 95.81 244 CYS A N 1
ATOM 2031 C CA . CYS A 1 244 ? -6.118 -15.335 10.100 1.00 95.81 244 CYS A CA 1
ATOM 2032 C C . CYS A 1 244 ? -7.484 -15.899 10.495 1.00 95.81 244 CYS A C 1
ATOM 2034 O O . CYS A 1 244 ? -7.993 -15.644 11.584 1.00 95.81 244 CYS A O 1
ATOM 2036 N N . GLY A 1 245 ? -8.060 -16.716 9.615 1.00 95.25 245 GLY A N 1
ATOM 2037 C CA . GLY A 1 245 ? -9.182 -17.577 9.977 1.00 95.25 245 GLY A CA 1
ATOM 2038 C C . GLY A 1 245 ? -10.501 -16.897 10.328 1.00 95.25 245 GLY A C 1
ATOM 2039 O O . GLY A 1 245 ? -11.332 -17.535 10.979 1.00 95.25 245 GLY A O 1
ATOM 2040 N N . ALA A 1 246 ? -10.712 -15.649 9.903 1.00 96.88 246 ALA A N 1
ATOM 2041 C CA . ALA A 1 246 ? -11.957 -14.953 10.192 1.00 96.88 246 ALA A CA 1
ATOM 2042 C C . ALA A 1 246 ? -13.161 -15.699 9.595 1.00 96.88 246 ALA A C 1
ATOM 2044 O O . ALA A 1 246 ? -13.106 -16.165 8.456 1.00 96.88 246 ALA A O 1
ATOM 2045 N N . THR A 1 247 ? -14.256 -15.815 10.345 1.00 96.62 247 THR A N 1
ATOM 2046 C CA . THR A 1 247 ? -15.474 -16.529 9.901 1.00 96.62 247 THR A CA 1
ATOM 2047 C C . THR A 1 247 ? -16.613 -15.599 9.491 1.00 96.62 247 THR A C 1
ATOM 2049 O O . THR A 1 247 ? -17.674 -16.066 9.090 1.00 96.62 247 THR A O 1
ATOM 2052 N N . SER A 1 248 ? -16.431 -14.286 9.612 1.00 96.81 248 SER A N 1
ATOM 2053 C CA . SER A 1 248 ? -17.415 -13.277 9.219 1.00 96.81 248 SER A CA 1
ATOM 2054 C C . SER A 1 248 ? -16.774 -11.890 9.151 1.00 96.81 248 SER A C 1
ATOM 2056 O O . SER A 1 248 ? -15.670 -11.669 9.654 1.00 96.81 248 SER A O 1
ATOM 2058 N N . PHE A 1 249 ? -17.504 -10.924 8.588 1.00 97.19 249 PHE A N 1
ATOM 2059 C CA . PHE A 1 249 ? -17.138 -9.508 8.670 1.00 97.19 249 PHE A CA 1
ATOM 2060 C C . PHE A 1 249 ? -17.062 -9.005 10.117 1.00 97.19 249 PHE A C 1
ATOM 2062 O O . PHE A 1 249 ? -16.194 -8.203 10.442 1.00 97.19 249 PHE A O 1
ATOM 2069 N N . GLU A 1 250 ? -17.937 -9.493 10.999 1.00 97.56 250 GLU A N 1
ATOM 2070 C CA . GLU A 1 250 ? -17.909 -9.131 12.418 1.00 97.56 250 GLU A CA 1
ATOM 2071 C C . GLU A 1 250 ? -16.638 -9.629 13.107 1.00 97.56 250 GLU A C 1
ATOM 2073 O O . GLU A 1 250 ? -16.012 -8.900 13.876 1.00 97.56 250 GLU A O 1
ATOM 2078 N N . ASN A 1 251 ? -16.208 -10.844 12.772 1.00 96.81 251 ASN A N 1
ATOM 2079 C CA . ASN A 1 251 ? -14.997 -11.408 13.339 1.00 96.81 251 ASN A CA 1
ATOM 2080 C C . ASN A 1 251 ? -13.747 -10.618 12.918 1.00 96.81 251 ASN A C 1
ATOM 2082 O O . ASN A 1 251 ? -12.843 -10.466 13.731 1.00 96.81 251 ASN A O 1
ATOM 2086 N N . LEU A 1 252 ? -13.728 -10.037 11.711 1.00 97.44 252 LEU A N 1
ATOM 2087 C CA . LEU A 1 252 ? -12.646 -9.141 11.278 1.00 97.44 252 LEU A CA 1
ATOM 2088 C C . LEU A 1 252 ? -12.550 -7.856 12.111 1.00 97.44 252 LEU A C 1
ATOM 2090 O O . LEU A 1 252 ? -11.462 -7.314 12.252 1.00 97.44 252 LEU A O 1
ATOM 2094 N N . ARG A 1 253 ? -13.661 -7.369 12.669 1.00 96.56 253 ARG A N 1
ATOM 2095 C CA . ARG A 1 253 ? -13.683 -6.198 13.564 1.00 96.56 253 ARG A CA 1
ATOM 2096 C C . ARG A 1 253 ? -13.715 -6.577 15.047 1.00 96.56 253 ARG A C 1
ATOM 2098 O O . ARG A 1 253 ? -14.020 -5.733 15.883 1.00 96.56 253 ARG A O 1
ATOM 2105 N N . THR A 1 254 ? -13.436 -7.839 15.380 1.00 97.38 254 THR A N 1
ATOM 2106 C CA . THR A 1 254 ? -13.292 -8.291 16.768 1.00 97.38 254 THR A CA 1
ATOM 2107 C C . THR A 1 254 ? -11.816 -8.344 17.136 1.00 97.38 254 THR A C 1
ATOM 2109 O O . THR A 1 254 ? -11.072 -9.143 16.572 1.00 97.38 254 THR A O 1
ATOM 2112 N N . VAL A 1 255 ? -11.395 -7.535 18.105 1.00 94.69 255 VAL A N 1
ATOM 2113 C CA . VAL A 1 255 ? -10.009 -7.495 18.597 1.00 94.69 255 VAL A CA 1
ATOM 2114 C C . VAL A 1 255 ? -10.034 -7.765 20.095 1.00 94.69 255 VAL A C 1
ATOM 2116 O O . VAL A 1 255 ? -10.799 -7.140 20.822 1.00 94.69 255 VAL A O 1
ATOM 2119 N N . ASN A 1 256 ? -9.250 -8.742 20.562 1.00 92.31 256 ASN A N 1
ATOM 2120 C CA . ASN A 1 256 ? -9.191 -9.149 21.976 1.00 92.31 256 ASN A CA 1
ATOM 2121 C C . ASN A 1 256 ? -10.569 -9.430 22.620 1.00 92.31 256 ASN A C 1
ATOM 2123 O O . ASN A 1 256 ? -10.782 -9.169 23.799 1.00 92.31 256 ASN A O 1
ATOM 2127 N N . GLY A 1 257 ? -11.518 -9.961 21.840 1.00 93.38 257 GLY A N 1
ATOM 2128 C CA . GLY A 1 257 ? -12.881 -10.268 22.296 1.00 93.38 257 GLY A CA 1
ATOM 2129 C C . GLY A 1 257 ? -13.862 -9.087 22.276 1.00 93.38 257 GLY A C 1
ATOM 2130 O O . GLY A 1 257 ? -15.038 -9.290 22.564 1.00 93.38 257 GLY A O 1
ATOM 2131 N N . ILE A 1 258 ? -13.419 -7.884 21.898 1.00 95.75 258 ILE A N 1
ATOM 2132 C CA . ILE A 1 258 ? -14.262 -6.689 21.768 1.00 95.75 258 ILE A CA 1
ATOM 2133 C C . ILE A 1 258 ? -14.647 -6.504 20.300 1.00 95.75 258 ILE A C 1
ATOM 2135 O O . ILE A 1 258 ? -13.780 -6.474 19.428 1.00 95.75 258 ILE A O 1
ATOM 2139 N N . ILE A 1 259 ? -15.947 -6.373 20.028 1.00 97.00 259 ILE A N 1
ATOM 2140 C CA . ILE A 1 259 ? -16.476 -6.095 18.687 1.00 97.00 259 ILE A CA 1
ATOM 2141 C C . ILE A 1 259 ? -16.538 -4.578 18.498 1.00 97.00 259 ILE A C 1
ATOM 2143 O O . ILE A 1 259 ? -17.304 -3.898 19.179 1.00 97.00 259 ILE A O 1
ATOM 2147 N N . TYR A 1 260 ? -15.755 -4.057 17.559 1.00 94.62 260 TYR A N 1
ATOM 2148 C CA . TYR A 1 260 ? -15.728 -2.632 17.233 1.00 94.62 260 TYR A CA 1
ATOM 2149 C C . TYR A 1 260 ? -16.840 -2.255 16.252 1.00 94.62 260 TYR A C 1
ATOM 2151 O O . TYR A 1 260 ? -17.371 -3.100 15.525 1.00 94.62 260 TYR A O 1
ATOM 2159 N N . SER A 1 261 ? -17.214 -0.974 16.219 1.00 93.50 261 SER A N 1
ATOM 2160 C CA . SER A 1 261 ? -18.322 -0.514 15.377 1.00 93.50 261 SER A CA 1
ATOM 2161 C C . SER A 1 261 ? -17.936 -0.491 13.893 1.00 93.50 261 SER A C 1
ATOM 2163 O O . SER A 1 261 ? -18.753 -0.839 13.035 1.00 93.50 261 SER A O 1
ATOM 2165 N N . SER A 1 262 ? -16.667 -0.191 13.603 1.00 94.94 262 SER A N 1
ATOM 2166 C CA . SER A 1 262 ? -16.098 -0.041 12.260 1.00 94.94 262 SER A CA 1
ATOM 2167 C C . SER A 1 262 ? -14.808 -0.847 12.076 1.00 94.94 262 SER A C 1
ATOM 2169 O O . SER A 1 262 ? -14.141 -1.233 13.040 1.00 94.94 262 SER A O 1
ATOM 2171 N N . PHE A 1 263 ? -14.422 -1.088 10.821 1.00 96.62 263 PHE A N 1
ATOM 2172 C CA . PHE A 1 263 ? -13.121 -1.671 10.493 1.00 96.62 263 PHE A CA 1
ATOM 2173 C C . PHE A 1 263 ? -11.981 -0.706 10.829 1.00 96.62 263 PHE A C 1
ATOM 2175 O O . PHE A 1 263 ? -10.908 -1.156 11.226 1.00 96.62 263 PHE A O 1
ATOM 2182 N N . LYS A 1 264 ? -12.209 0.612 10.722 1.00 92.50 264 LYS A N 1
ATOM 2183 C CA . LYS A 1 264 ? -11.237 1.627 11.150 1.00 92.50 264 LYS A CA 1
ATOM 2184 C C . LYS A 1 264 ? -10.874 1.485 12.625 1.00 92.50 264 LYS A C 1
ATOM 2186 O O . LYS A 1 264 ? -9.695 1.450 12.958 1.00 92.50 264 LYS A O 1
ATOM 2191 N N . GLU A 1 265 ? -11.873 1.394 13.498 1.00 90.62 265 GLU A N 1
ATOM 2192 C CA . GLU A 1 265 ? -11.655 1.240 14.940 1.00 90.62 265 GLU A CA 1
ATOM 2193 C C . GLU A 1 265 ? -10.922 -0.059 15.274 1.00 90.62 265 GLU A C 1
ATOM 2195 O O . GLU A 1 265 ? -9.995 -0.042 16.078 1.00 90.62 265 GLU A O 1
ATOM 2200 N N . ALA A 1 266 ? -11.265 -1.165 14.607 1.00 95.12 266 ALA A N 1
ATOM 2201 C CA . ALA A 1 266 ? -10.535 -2.420 14.766 1.00 95.12 266 ALA A CA 1
ATOM 2202 C C . ALA A 1 266 ? -9.061 -2.295 14.331 1.00 95.12 266 ALA A C 1
ATOM 2204 O O . 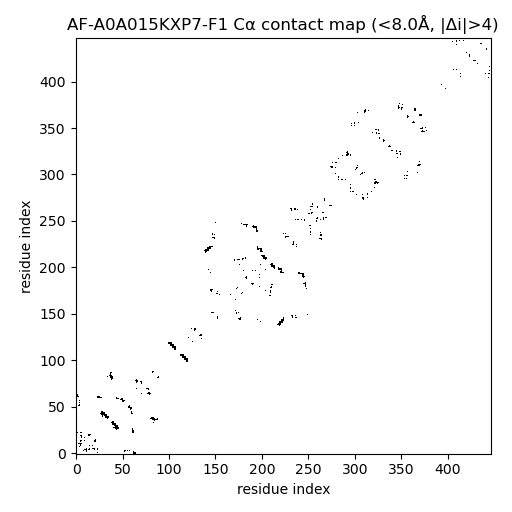ALA A 1 266 ? -8.176 -2.833 14.993 1.00 95.12 266 ALA A O 1
ATOM 2205 N N . CYS A 1 267 ? -8.772 -1.549 13.257 1.00 93.06 267 CYS A N 1
ATOM 2206 C CA . CYS A 1 267 ? -7.397 -1.244 12.860 1.00 93.06 267 CYS A CA 1
ATOM 2207 C C . CYS A 1 267 ? -6.654 -0.400 13.908 1.00 93.06 267 CYS A C 1
ATOM 2209 O O . CYS A 1 267 ? -5.484 -0.676 14.162 1.00 93.06 267 CYS A O 1
ATOM 2211 N N . ILE A 1 268 ? -7.309 0.599 14.517 1.00 89.06 268 ILE A N 1
ATOM 2212 C CA . ILE A 1 268 ? -6.730 1.401 15.612 1.00 89.06 268 ILE A CA 1
ATOM 2213 C C . ILE A 1 268 ? -6.424 0.498 16.813 1.00 89.06 268 ILE A C 1
ATOM 2215 O O . ILE A 1 268 ? -5.310 0.516 17.321 1.00 89.06 268 ILE A O 1
ATOM 2219 N N . ALA A 1 269 ? -7.370 -0.353 17.213 1.00 90.25 269 ALA A N 1
ATOM 2220 C CA . ALA A 1 269 ? -7.205 -1.274 18.337 1.00 90.25 269 ALA A CA 1
ATOM 2221 C C . ALA A 1 269 ? -6.089 -2.315 18.129 1.00 90.25 269 ALA A C 1
ATOM 2223 O O . ALA A 1 269 ? -5.505 -2.799 19.095 1.00 90.25 269 ALA A O 1
ATOM 2224 N N . LEU A 1 270 ? -5.787 -2.665 16.875 1.00 90.88 270 LEU A N 1
ATOM 2225 C CA . LEU A 1 270 ? -4.656 -3.522 16.502 1.00 90.88 270 LEU A CA 1
ATOM 2226 C C . LEU A 1 270 ? -3.327 -2.758 16.355 1.00 90.88 270 LEU A C 1
ATOM 2228 O O . LEU A 1 270 ? -2.323 -3.378 16.008 1.00 90.88 270 LEU A O 1
ATOM 2232 N N . GLY A 1 271 ? -3.307 -1.436 16.565 1.00 88.56 271 GLY A N 1
ATOM 2233 C CA . GLY A 1 271 ? -2.116 -0.599 16.387 1.00 88.56 271 GLY A CA 1
ATOM 2234 C C . GLY A 1 271 ? -1.681 -0.44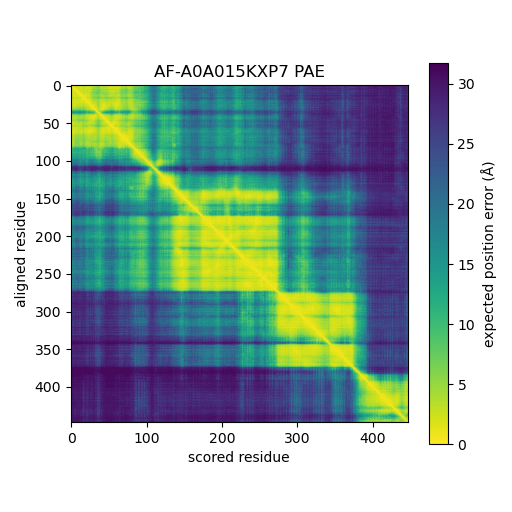3 14.925 1.00 88.56 271 GLY A C 1
ATOM 2235 O O . GLY A 1 271 ? -0.512 -0.204 14.643 1.00 88.56 271 GLY A O 1
ATOM 2236 N N . LEU A 1 272 ? -2.600 -0.623 13.969 1.00 86.56 272 LEU A N 1
ATOM 2237 C CA . LEU A 1 272 ? -2.308 -0.536 12.529 1.00 86.56 272 LEU A CA 1
ATOM 2238 C C . LEU A 1 272 ? -2.441 0.881 11.970 1.00 86.56 272 LEU A C 1
ATOM 2240 O O . LEU A 1 272 ? -2.030 1.144 10.840 1.00 86.56 272 LEU A O 1
ATOM 2244 N N . LEU A 1 273 ? -3.078 1.765 12.732 1.00 82.69 273 LEU A N 1
ATOM 2245 C CA . LEU A 1 273 ? -3.251 3.177 12.431 1.00 82.69 273 LEU A CA 1
ATOM 2246 C C . LEU A 1 273 ? -2.706 3.960 13.619 1.00 82.69 273 LEU A C 1
ATOM 2248 O O . LEU A 1 273 ? -2.997 3.600 14.758 1.00 82.69 273 LEU A O 1
ATOM 2252 N N . GLN A 1 274 ? -1.951 5.025 13.351 1.00 69.38 274 GLN A N 1
ATOM 2253 C CA . GLN A 1 274 ? -1.553 5.967 14.393 1.00 69.38 274 GLN A CA 1
ATOM 2254 C C . GLN A 1 274 ? -2.808 6.568 15.038 1.00 69.38 274 GLN A C 1
ATOM 2256 O O . GLN A 1 274 ? -3.758 6.955 14.349 1.00 69.38 274 GLN A O 1
ATOM 2261 N N . ASN A 1 275 ? -2.811 6.611 16.365 1.00 73.06 275 ASN A N 1
ATOM 2262 C CA . ASN A 1 275 ? -3.742 7.385 17.169 1.00 73.06 275 ASN A CA 1
ATOM 2263 C C . ASN A 1 275 ? -2.931 8.343 18.061 1.00 73.06 275 ASN A C 1
ATOM 2265 O O . ASN A 1 275 ? -1.711 8.233 18.150 1.00 73.06 275 ASN A O 1
ATOM 2269 N N . ASP A 1 276 ? -3.607 9.284 18.716 1.00 80.44 276 ASP A N 1
ATOM 2270 C CA . ASP A 1 276 ? -2.938 10.245 19.604 1.00 80.44 276 ASP A CA 1
ATOM 2271 C C . ASP A 1 276 ? -2.847 9.753 21.058 1.00 80.44 276 ASP A C 1
ATOM 2273 O O . ASP A 1 276 ? -2.572 10.539 21.962 1.00 80.44 276 ASP A O 1
ATOM 2277 N N . GLU A 1 277 ? -3.098 8.463 21.310 1.00 82.94 277 GLU A N 1
ATOM 2278 C CA . GLU A 1 277 ? -3.108 7.891 22.664 1.00 82.94 277 GLU A CA 1
ATOM 2279 C C . GLU A 1 277 ? -1.708 7.893 23.286 1.00 82.94 277 GLU A C 1
ATOM 2281 O O . GLU A 1 277 ? -1.550 8.213 24.462 1.00 82.94 277 GLU A O 1
ATOM 2286 N N . GLU A 1 278 ? -0.676 7.633 22.480 1.00 81.12 278 GLU A N 1
ATOM 2287 C CA . GLU A 1 278 ? 0.723 7.730 22.911 1.00 81.12 278 GLU A CA 1
ATOM 2288 C C . GLU A 1 278 ? 1.082 9.162 23.345 1.00 81.12 278 GLU A C 1
ATOM 2290 O O . GLU A 1 278 ? 1.808 9.363 24.321 1.00 81.12 278 GLU A O 1
ATOM 2295 N N . TRP A 1 279 ? 0.527 10.172 22.666 1.00 87.38 279 TRP A N 1
ATOM 2296 C CA . TRP A 1 279 ? 0.749 11.586 22.982 1.00 87.38 279 TRP A CA 1
ATOM 2297 C C . TRP A 1 279 ? -0.014 12.022 24.231 1.00 87.38 279 TRP A C 1
ATOM 2299 O O . TRP A 1 279 ? 0.528 12.764 25.051 1.00 87.38 279 TRP A O 1
ATOM 2309 N N . ASP A 1 280 ? -1.240 11.526 24.406 1.00 90.88 280 ASP A N 1
ATOM 2310 C CA . ASP A 1 280 ? -2.031 11.736 25.618 1.00 90.88 280 ASP A CA 1
ATOM 2311 C C . ASP A 1 280 ? -1.330 11.138 26.844 1.00 90.88 280 ASP A C 1
ATOM 2313 O O . ASP A 1 280 ? -1.138 11.826 27.847 1.00 90.88 280 ASP A O 1
ATOM 2317 N N . GLN A 1 281 ? -0.862 9.892 26.744 1.00 86.19 281 GLN A N 1
ATOM 2318 C CA . GLN A 1 281 ? -0.128 9.230 27.819 1.00 86.19 281 GLN A CA 1
ATOM 2319 C C . GLN A 1 281 ? 1.202 9.938 28.126 1.00 86.19 281 GLN A C 1
ATOM 2321 O O . GLN A 1 281 ? 1.535 10.142 29.293 1.00 86.19 281 GLN A O 1
ATOM 2326 N N . CYS A 1 282 ? 1.926 10.393 27.097 1.00 88.06 282 CYS A N 1
ATOM 2327 C CA . CYS A 1 282 ? 3.152 11.176 27.263 1.00 88.06 282 CYS A CA 1
ATOM 2328 C C . CYS A 1 282 ? 2.917 12.467 28.071 1.00 88.06 282 CYS A C 1
ATOM 2330 O O . CYS A 1 282 ? 3.693 12.784 28.976 1.00 88.06 282 CYS A O 1
ATOM 2332 N N . LEU A 1 283 ? 1.836 13.202 27.785 1.00 93.06 283 LEU A N 1
ATOM 2333 C CA . LEU A 1 283 ? 1.490 14.423 28.519 1.00 93.06 283 LEU A CA 1
ATOM 2334 C C . LEU A 1 283 ? 1.018 14.124 29.951 1.00 93.06 283 LEU A C 1
ATOM 2336 O O . LEU A 1 283 ? 1.450 14.823 30.868 1.00 93.06 283 LEU A O 1
ATOM 2340 N N . LYS A 1 284 ? 0.238 13.052 30.164 1.00 93.50 284 LYS A N 1
ATOM 2341 C CA . LYS A 1 284 ? -0.178 12.576 31.503 1.00 93.50 284 LYS A CA 1
ATOM 2342 C C . LYS A 1 284 ? 0.995 12.187 32.400 1.00 93.50 284 LYS A C 1
ATOM 2344 O O . LYS A 1 284 ? 0.942 12.345 33.617 1.00 93.50 284 LYS A O 1
ATOM 2349 N N . GLU A 1 285 ? 2.061 11.647 31.824 1.00 87.50 285 GLU A N 1
ATOM 2350 C CA . GLU A 1 285 ? 3.277 11.341 32.579 1.00 87.50 285 GLU A CA 1
ATOM 2351 C C . GLU A 1 285 ? 4.073 12.612 32.886 1.00 87.50 285 GLU A C 1
ATOM 2353 O O . GLU A 1 285 ? 4.558 12.797 34.004 1.00 87.50 285 GLU A O 1
ATOM 2358 N N . ALA A 1 286 ? 4.177 13.524 31.916 1.00 90.69 286 ALA A N 1
ATOM 2359 C CA . ALA A 1 286 ? 4.913 14.770 32.082 1.00 90.69 286 ALA A CA 1
ATOM 2360 C C . ALA A 1 286 ? 4.259 15.720 33.100 1.00 90.69 286 ALA A C 1
ATOM 2362 O O . ALA A 1 286 ? 4.978 16.374 33.859 1.00 90.69 286 ALA A O 1
ATOM 2363 N N . GLU A 1 287 ? 2.925 15.796 33.159 1.00 94.19 287 GLU A N 1
ATOM 2364 C CA . GLU A 1 287 ? 2.212 16.714 34.064 1.00 94.19 287 GLU A CA 1
ATOM 2365 C C . GLU A 1 287 ? 2.449 16.422 35.552 1.00 94.19 287 GLU A C 1
ATOM 2367 O O . GLU A 1 287 ? 2.295 17.310 36.385 1.00 94.19 287 GLU A O 1
ATOM 2372 N N . GLN A 1 288 ? 2.902 15.213 35.902 1.00 91.50 288 GLN A N 1
ATOM 2373 C CA . GLN A 1 288 ? 3.220 14.855 37.287 1.00 91.50 288 GLN A CA 1
ATOM 2374 C C . GLN A 1 288 ? 4.505 15.516 37.806 1.00 91.50 288 GLN A C 1
ATOM 2376 O O . GLN A 1 288 ? 4.715 15.583 39.018 1.00 91.50 288 GLN A O 1
ATOM 2381 N N . ILE A 1 289 ? 5.388 15.968 36.908 1.00 92.06 289 ILE A N 1
ATOM 2382 C CA . ILE A 1 289 ? 6.742 16.427 37.262 1.00 92.06 289 ILE A CA 1
ATOM 2383 C C . ILE A 1 289 ? 7.167 17.733 36.576 1.00 92.06 289 ILE A C 1
ATOM 2385 O O . ILE A 1 289 ? 8.225 18.271 36.905 1.00 92.06 289 ILE A O 1
ATOM 2389 N N . GLN A 1 290 ? 6.395 18.235 35.610 1.00 90.94 290 GLN A N 1
ATOM 2390 C CA . GLN A 1 290 ? 6.715 19.433 34.830 1.00 90.94 290 GLN A CA 1
ATOM 2391 C C . GLN A 1 290 ? 5.742 20.579 35.126 1.00 90.94 290 GLN A C 1
ATOM 2393 O O . GLN A 1 290 ? 4.583 20.371 35.458 1.00 90.94 290 GLN A O 1
ATOM 2398 N N . THR A 1 291 ? 6.222 21.807 34.949 1.00 91.19 291 THR A N 1
ATOM 2399 C CA . THR A 1 291 ? 5.408 23.034 35.037 1.00 91.19 291 THR A CA 1
ATOM 2400 C C . THR A 1 291 ? 4.722 23.357 33.706 1.00 91.19 291 THR A C 1
ATOM 2402 O O . THR A 1 291 ? 5.206 22.936 32.649 1.00 91.19 291 THR A O 1
ATOM 2405 N N . GLY A 1 292 ? 3.670 24.186 33.705 1.00 92.56 292 GLY A N 1
ATOM 2406 C CA . GLY A 1 292 ? 2.958 24.572 32.481 1.00 92.56 292 GLY A CA 1
ATOM 2407 C C . GLY A 1 292 ? 3.850 25.123 31.364 1.00 92.56 292 GLY A C 1
ATOM 2408 O O . GLY A 1 292 ? 3.657 24.789 30.194 1.00 92.56 292 GLY A O 1
ATOM 2409 N N . ILE A 1 293 ? 4.914 25.876 31.677 1.00 92.75 293 ILE A N 1
ATOM 2410 C CA . ILE A 1 293 ? 5.880 26.335 30.661 1.00 92.75 293 ILE A CA 1
ATOM 2411 C C . ILE A 1 293 ? 6.657 25.184 30.006 1.00 92.75 293 ILE A C 1
ATOM 2413 O O . ILE A 1 293 ? 6.957 25.248 28.811 1.00 92.75 293 ILE A O 1
ATOM 2417 N N . GLN A 1 294 ? 7.004 24.142 30.763 1.00 93.75 294 GLN A N 1
ATOM 2418 C CA . GLN A 1 294 ? 7.695 22.956 30.253 1.00 93.75 294 GLN A CA 1
ATOM 2419 C C . GLN A 1 294 ? 6.733 22.079 29.452 1.00 93.75 294 GLN A C 1
ATOM 2421 O O . GLN A 1 294 ? 7.087 21.648 28.354 1.00 93.75 294 GLN A O 1
ATOM 2426 N N . LEU A 1 295 ? 5.498 21.912 29.930 1.00 96.12 295 LEU A N 1
ATOM 2427 C CA . LEU A 1 295 ? 4.449 21.199 29.205 1.00 96.12 295 LEU A CA 1
ATOM 2428 C C . LEU A 1 295 ? 4.117 21.883 27.875 1.00 96.12 295 LEU A C 1
ATOM 2430 O O . LEU A 1 295 ? 4.041 21.205 26.857 1.00 96.12 295 LEU A O 1
ATOM 2434 N N . ARG A 1 296 ? 4.044 23.223 27.815 1.00 96.38 296 ARG A N 1
ATOM 2435 C CA . ARG A 1 296 ? 3.853 23.949 26.541 1.00 96.38 296 ARG A CA 1
ATOM 2436 C C . ARG A 1 296 ? 5.002 23.729 25.551 1.00 96.38 296 ARG A C 1
ATOM 2438 O O . ARG A 1 296 ? 4.766 23.704 24.346 1.00 96.38 296 ARG A O 1
ATOM 2445 N N . LYS A 1 297 ? 6.242 23.551 26.025 1.00 95.25 297 LYS A N 1
ATOM 2446 C CA . LYS A 1 297 ? 7.381 23.190 25.156 1.00 95.25 297 LYS A CA 1
ATOM 2447 C C . LYS A 1 297 ? 7.261 21.760 24.636 1.00 95.25 297 LYS A C 1
ATOM 2449 O O . LYS A 1 297 ? 7.494 21.548 23.451 1.00 95.25 297 LYS A O 1
ATOM 2454 N N . LEU A 1 298 ? 6.892 20.810 25.496 1.00 94.50 298 LEU A N 1
ATOM 2455 C CA . LEU A 1 298 ? 6.652 19.422 25.097 1.00 94.50 298 LEU A CA 1
ATOM 2456 C C . LEU A 1 298 ? 5.505 19.339 24.083 1.00 94.50 298 LEU A C 1
ATOM 2458 O O . LEU A 1 298 ? 5.671 18.747 23.025 1.00 94.50 298 LEU A O 1
ATOM 2462 N N . PHE A 1 299 ? 4.395 20.030 24.341 1.00 96.06 299 PHE A N 1
ATOM 2463 C CA . PHE A 1 299 ? 3.264 20.119 23.422 1.00 96.06 299 PHE A CA 1
ATOM 2464 C C . PHE A 1 299 ? 3.677 20.688 22.056 1.00 96.06 299 PHE A C 1
ATOM 2466 O O . PHE A 1 299 ? 3.310 20.142 21.021 1.00 96.06 299 PHE A O 1
ATOM 2473 N N . ALA A 1 300 ? 4.511 21.736 22.026 1.00 95.62 300 ALA A N 1
ATOM 2474 C CA . ALA A 1 300 ? 5.055 22.260 20.773 1.00 95.62 300 ALA A CA 1
ATOM 2475 C C . ALA A 1 300 ? 5.926 21.234 20.025 1.00 95.62 300 ALA A C 1
ATOM 2477 O O . ALA A 1 300 ? 5.847 21.158 18.804 1.00 95.62 300 ALA A O 1
ATOM 2478 N N . ILE A 1 301 ? 6.736 20.436 20.731 1.00 91.69 301 ILE A N 1
ATOM 2479 C CA . ILE A 1 301 ? 7.527 19.348 20.129 1.00 91.69 301 ILE A CA 1
ATOM 2480 C C . ILE A 1 301 ? 6.599 18.297 19.511 1.00 91.69 301 ILE A C 1
ATOM 2482 O O . ILE A 1 301 ? 6.823 17.910 18.365 1.00 91.69 301 ILE A O 1
ATOM 2486 N N . LEU A 1 302 ? 5.543 17.889 20.224 1.00 91.88 302 LEU A N 1
ATOM 2487 C CA . LEU A 1 302 ? 4.555 16.935 19.712 1.00 91.88 302 LEU A CA 1
ATOM 2488 C C . LEU A 1 302 ? 3.910 17.454 18.419 1.00 91.88 302 LEU A C 1
ATOM 2490 O O . LEU A 1 302 ? 3.904 16.754 17.410 1.00 91.88 302 LEU A O 1
ATOM 2494 N N . LEU A 1 303 ? 3.462 18.713 18.406 1.00 92.75 303 LEU A N 1
ATOM 2495 C CA . LEU A 1 303 ? 2.921 19.339 17.196 1.00 92.75 303 LEU A CA 1
ATOM 2496 C C . LEU A 1 303 ? 3.935 19.351 16.043 1.00 92.75 303 LEU A C 1
ATOM 2498 O O . LEU A 1 303 ? 3.592 19.036 14.907 1.00 92.75 303 LEU A O 1
ATOM 2502 N N . LEU A 1 304 ? 5.189 19.715 16.310 1.00 89.69 304 LEU A N 1
ATOM 2503 C CA . LEU A 1 304 ? 6.202 19.875 15.267 1.00 89.69 304 LEU A CA 1
ATOM 2504 C C . LEU A 1 304 ? 6.679 18.548 14.667 1.00 89.69 304 LEU A C 1
ATOM 2506 O O . LEU A 1 304 ? 7.016 18.528 13.481 1.00 89.69 304 LEU A O 1
ATOM 2510 N N . PHE A 1 305 ? 6.745 17.479 15.466 1.00 87.31 305 PHE A N 1
ATOM 2511 C CA . PHE A 1 305 ? 7.525 16.288 15.118 1.00 87.31 305 PHE A CA 1
ATOM 2512 C C . PHE A 1 305 ? 6.785 14.951 15.249 1.00 87.31 305 PHE A C 1
ATOM 2514 O O . PHE A 1 305 ? 7.325 13.944 14.799 1.00 87.31 305 PHE A O 1
ATOM 2521 N N . CYS A 1 306 ? 5.583 14.910 15.833 1.00 79.81 306 CYS A N 1
ATOM 2522 C CA . CYS A 1 306 ? 4.914 13.652 16.196 1.00 79.81 306 CYS A CA 1
ATOM 2523 C C . CYS A 1 306 ? 3.624 13.359 15.407 1.00 79.81 306 CYS A C 1
ATOM 2525 O O . CYS A 1 306 ? 2.860 12.495 15.817 1.00 79.81 306 CYS A O 1
ATOM 2527 N N . GLU A 1 307 ? 3.380 14.051 14.283 1.00 80.88 307 GLU A N 1
ATOM 2528 C CA . GLU A 1 307 ? 2.225 13.818 13.384 1.00 80.88 307 GLU A CA 1
ATOM 2529 C C . GLU A 1 307 ? 0.883 13.647 14.132 1.00 80.88 307 GLU A C 1
ATOM 2531 O O . GLU A 1 307 ? 0.096 12.746 13.850 1.00 80.88 307 GLU A O 1
ATOM 2536 N N . VAL A 1 308 ? 0.625 14.523 15.110 1.00 84.31 308 VAL A N 1
ATOM 2537 C CA . VAL A 1 308 ? -0.593 14.486 15.936 1.00 84.31 308 VAL A CA 1
ATOM 2538 C C . VAL A 1 308 ? -1.833 14.611 15.044 1.00 84.31 308 VAL A C 1
ATOM 2540 O O . VAL A 1 308 ? -1.988 15.588 14.308 1.00 84.31 308 VAL A O 1
ATOM 2543 N N . THR A 1 309 ? -2.725 13.625 15.116 1.00 85.00 309 THR A N 1
ATOM 2544 C CA . THR A 1 309 ? -3.884 13.485 14.225 1.00 85.00 309 THR A CA 1
ATOM 2545 C C . THR A 1 309 ? -5.002 14.471 14.578 1.00 85.00 309 THR A C 1
ATOM 2547 O O . THR A 1 309 ? -5.659 15.012 13.686 1.00 85.00 309 THR A O 1
ATOM 2550 N N . ARG A 1 310 ? -5.237 14.693 15.874 1.00 87.62 310 ARG A N 1
ATOM 2551 C CA . ARG A 1 310 ? -6.283 15.540 16.465 1.00 87.62 310 ARG A CA 1
ATOM 2552 C C . ARG A 1 310 ? -5.705 16.443 17.560 1.00 87.62 310 ARG A C 1
ATOM 2554 O O . ARG A 1 310 ? -6.027 16.285 18.746 1.00 87.62 310 ARG A O 1
ATOM 2561 N N . PRO A 1 311 ? -4.837 17.397 17.186 1.00 91.00 311 PRO A N 1
ATOM 2562 C CA . PRO A 1 311 ? -4.165 18.264 18.148 1.00 91.00 311 PRO A CA 1
ATOM 2563 C C . PRO A 1 311 ? -5.151 19.098 18.978 1.00 91.00 311 PRO A C 1
ATOM 2565 O O . PRO A 1 311 ? -4.847 19.421 20.124 1.00 91.00 311 PRO A O 1
ATOM 2568 N N . GLU A 1 312 ? -6.352 19.377 18.458 1.00 93.56 312 GLU A N 1
ATOM 2569 C CA . GLU A 1 312 ? -7.406 20.095 19.172 1.00 93.56 312 GLU A CA 1
ATOM 2570 C C . GLU A 1 312 ? -7.937 19.315 20.379 1.00 93.56 312 GLU A C 1
ATOM 2572 O O . GLU A 1 312 ? -8.160 19.890 21.440 1.00 93.56 312 GLU A O 1
ATOM 2577 N N . VAL A 1 313 ? -8.093 17.993 20.252 1.00 92.75 313 VAL A N 1
ATOM 2578 C CA . VAL A 1 313 ? -8.556 17.146 21.364 1.00 92.75 313 VAL A CA 1
ATOM 2579 C C . VAL A 1 313 ? -7.471 17.025 22.416 1.00 92.75 313 VAL A C 1
ATOM 2581 O O . VAL A 1 313 ? -7.754 17.127 23.610 1.00 92.75 313 VAL A O 1
ATOM 2584 N N . LEU A 1 314 ? -6.227 16.837 21.973 1.00 92.94 314 LEU A N 1
ATOM 2585 C CA . LEU A 1 314 ? -5.081 16.749 22.866 1.00 92.94 314 LEU A CA 1
ATOM 2586 C C . LEU A 1 314 ? -4.891 18.063 23.644 1.00 92.94 314 LEU A C 1
ATOM 2588 O O . LEU A 1 314 ? -4.673 18.039 24.851 1.00 92.94 314 LEU A O 1
ATOM 2592 N N . TRP A 1 315 ? -5.059 19.211 22.980 1.00 94.88 315 TRP A N 1
ATOM 2593 C CA . TRP A 1 315 ? -5.052 20.525 23.622 1.00 94.88 315 TRP A CA 1
ATOM 2594 C C . TRP A 1 315 ? -6.160 20.666 24.669 1.00 94.88 315 TRP A C 1
ATOM 2596 O O . TRP A 1 315 ? -5.871 21.018 25.811 1.00 94.88 315 TRP A O 1
ATOM 2606 N N . GLU A 1 316 ? -7.415 20.372 24.311 1.00 94.31 316 GLU A N 1
ATOM 2607 C CA . GLU A 1 316 ? -8.543 20.499 25.246 1.00 94.31 316 GLU A CA 1
ATOM 2608 C C . GLU A 1 316 ? -8.412 19.581 26.463 1.00 94.31 316 GLU A C 1
ATOM 2610 O O . GLU A 1 316 ? -8.833 19.949 27.557 1.00 94.31 316 GLU A O 1
ATOM 2615 N N . THR A 1 317 ? -7.796 18.412 26.289 1.00 94.81 317 THR A N 1
ATOM 2616 C CA . THR A 1 317 ? -7.574 17.454 27.379 1.00 94.81 317 THR A CA 1
ATOM 2617 C C . THR A 1 317 ? -6.553 17.975 28.396 1.00 94.81 317 THR A C 1
ATOM 2619 O O . THR A 1 317 ? -6.745 17.796 29.595 1.00 94.81 317 THR A O 1
ATOM 2622 N N . HIS A 1 318 ? -5.502 18.664 27.933 1.00 95.25 318 HIS A N 1
ATOM 2623 C CA . HIS A 1 318 ? -4.334 19.040 28.749 1.00 95.25 318 HIS A CA 1
ATOM 2624 C C . HIS A 1 318 ? -4.238 20.537 29.086 1.00 95.25 318 HIS A C 1
ATOM 2626 O O . HIS A 1 318 ? -3.307 20.979 29.756 1.00 95.25 318 HIS A O 1
ATOM 2632 N N . ILE A 1 319 ? -5.189 21.362 28.644 1.00 92.88 319 ILE A N 1
ATOM 2633 C CA . ILE A 1 319 ? -5.140 22.826 28.806 1.00 92.88 319 ILE A CA 1
ATOM 2634 C C . ILE A 1 319 ? -4.995 23.294 30.260 1.00 92.88 319 ILE A C 1
ATOM 2636 O O . ILE A 1 319 ? -4.303 24.280 30.525 1.00 92.88 319 ILE A O 1
ATOM 2640 N N . SER A 1 320 ? -5.612 22.605 31.220 1.00 92.00 320 SER A N 1
ATOM 2641 C CA . SER A 1 320 ? -5.530 22.987 32.634 1.00 92.00 320 SER A CA 1
ATOM 2642 C C . SER A 1 320 ? -4.097 22.947 33.161 1.00 92.00 320 SER A C 1
ATOM 2644 O O . SER A 1 320 ? -3.684 23.875 33.850 1.00 92.00 320 SER A O 1
ATOM 2646 N N . THR A 1 321 ? -3.322 21.922 32.801 1.00 93.69 321 THR A N 1
ATOM 2647 C CA . THR A 1 321 ? -1.916 21.779 33.210 1.00 93.69 321 THR A CA 1
ATOM 2648 C C . THR A 1 321 ? -0.989 22.585 32.304 1.00 93.69 321 THR A C 1
ATOM 2650 O O . THR A 1 321 ? -0.028 23.189 32.768 1.00 93.69 321 THR A O 1
ATOM 2653 N N . LEU A 1 322 ? -1.335 22.739 31.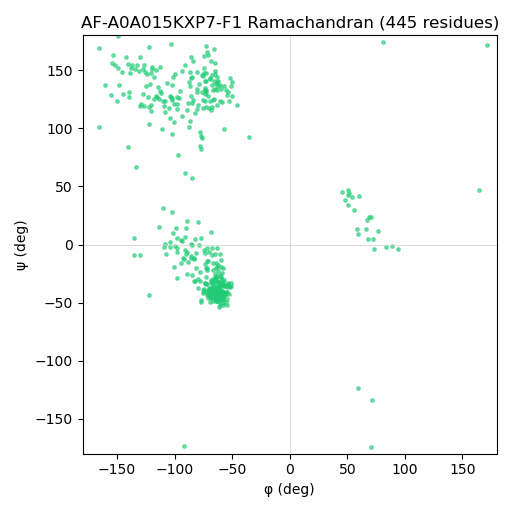023 1.00 94.44 322 LEU A N 1
ATOM 2654 C CA . LEU A 1 322 ? -0.633 23.618 30.082 1.00 94.44 322 LEU A CA 1
ATOM 2655 C C . LEU A 1 322 ? -0.777 25.113 30.387 1.00 94.44 322 LEU A C 1
ATOM 2657 O O . LEU A 1 322 ? -0.200 25.911 29.649 1.00 94.44 322 LEU A O 1
ATOM 2661 N N . SER A 1 323 ? -1.545 25.531 31.393 1.00 92.44 323 SER A N 1
ATOM 2662 C CA . SER A 1 323 ? -1.786 26.950 31.697 1.00 92.44 323 SER A CA 1
ATOM 2663 C C . SER A 1 323 ? -1.691 27.320 33.182 1.00 92.44 323 SER A C 1
ATOM 2665 O O . SER A 1 323 ? -1.923 28.478 33.538 1.00 92.44 323 SER A O 1
ATOM 2667 N N . ASP A 1 324 ? -1.296 26.376 34.036 1.00 89.94 324 ASP A N 1
ATOM 2668 C CA . ASP A 1 324 ? -1.263 26.520 35.496 1.00 89.94 324 ASP A CA 1
ATOM 2669 C C . ASP A 1 324 ? -0.322 27.639 35.995 1.00 89.94 324 ASP A C 1
ATOM 2671 O O . ASP A 1 324 ? -0.609 28.338 36.969 1.00 89.94 324 ASP A O 1
ATOM 2675 N N . ASP A 1 325 ? 0.774 27.875 35.280 1.00 91.00 325 ASP A N 1
ATOM 2676 C CA . ASP A 1 325 ? 1.817 28.844 35.602 1.00 91.00 325 ASP A CA 1
ATOM 2677 C C . ASP A 1 325 ? 1.519 30.267 35.100 1.00 91.00 325 ASP A C 1
ATOM 2679 O O . ASP A 1 325 ? 2.195 31.220 35.502 1.00 91.00 325 ASP A O 1
ATOM 2683 N N . ILE A 1 326 ? 0.512 30.445 34.240 1.00 88.69 326 ILE A N 1
ATOM 2684 C CA . ILE A 1 326 ? 0.226 31.725 33.574 1.00 88.69 326 ILE A CA 1
ATOM 2685 C C . ILE A 1 326 ? -0.117 32.820 34.586 1.00 88.69 326 ILE A C 1
ATOM 2687 O O . ILE A 1 326 ? 0.437 33.919 34.522 1.00 88.69 326 ILE A O 1
ATOM 2691 N N . LEU A 1 327 ? -1.001 32.536 35.546 1.00 85.88 327 LEU A N 1
ATOM 2692 C CA . LEU A 1 327 ? -1.398 33.519 36.557 1.00 85.88 327 LEU A CA 1
ATOM 2693 C C . LEU A 1 327 ? -0.204 33.953 37.411 1.00 85.88 327 LEU A C 1
ATOM 2695 O O . LEU A 1 327 ? -0.024 35.142 37.679 1.00 85.88 327 LEU A O 1
ATOM 2699 N N . PHE A 1 328 ? 0.636 32.995 37.798 1.00 85.50 328 PHE A N 1
ATOM 2700 C CA . PHE A 1 328 ? 1.848 33.263 38.558 1.00 85.50 328 PHE A CA 1
ATOM 2701 C C . PHE A 1 328 ? 2.819 34.160 37.777 1.00 85.50 328 PHE A C 1
ATOM 2703 O O . PHE A 1 328 ? 3.292 35.161 38.317 1.00 85.50 328 PHE A O 1
ATOM 2710 N N . GLN A 1 329 ? 3.058 33.866 36.495 1.00 81.94 329 GLN A N 1
ATOM 2711 C CA . GLN A 1 329 ? 3.928 34.679 35.637 1.00 81.94 329 GLN A CA 1
ATOM 2712 C C . GLN A 1 329 ? 3.414 36.109 35.470 1.00 81.94 329 GLN A C 1
ATOM 2714 O O . GLN A 1 329 ? 4.190 37.059 35.550 1.00 81.94 329 GLN A O 1
ATOM 2719 N N . VAL A 1 330 ? 2.106 36.293 35.279 1.00 77.56 330 VAL A N 1
ATOM 2720 C CA . VAL A 1 330 ? 1.526 37.636 35.135 1.00 77.56 330 VAL A CA 1
ATOM 2721 C C . VAL A 1 330 ? 1.644 38.432 36.436 1.00 77.56 330 VAL A C 1
ATOM 2723 O O . VAL A 1 330 ? 2.016 39.606 36.393 1.00 77.56 330 VAL A O 1
ATOM 2726 N N . ARG A 1 331 ? 1.387 37.812 37.594 1.00 81.50 331 ARG A N 1
ATOM 2727 C CA . ARG A 1 331 ? 1.556 38.461 38.907 1.00 81.50 331 ARG A CA 1
ATOM 2728 C C . ARG A 1 331 ? 2.994 38.919 39.131 1.00 81.50 331 ARG A C 1
ATOM 2730 O O . ARG A 1 331 ? 3.205 40.053 39.551 1.00 81.50 331 ARG A O 1
ATOM 2737 N N . GLN A 1 332 ? 3.973 38.078 38.789 1.00 76.56 332 GLN A N 1
ATOM 2738 C CA . GLN A 1 332 ? 5.384 38.457 38.881 1.00 76.56 332 GLN A CA 1
ATOM 2739 C C . GLN A 1 332 ? 5.739 39.615 37.945 1.00 76.56 332 GLN A C 1
ATOM 2741 O O . GLN A 1 332 ? 6.342 40.588 38.386 1.00 76.56 332 GLN A O 1
ATOM 2746 N N . ASN A 1 333 ? 5.326 39.546 36.678 1.00 71.38 333 ASN A N 1
ATOM 2747 C CA . ASN A 1 333 ? 5.674 40.561 35.680 1.00 71.38 333 ASN A CA 1
ATOM 2748 C C . ASN A 1 333 ? 5.014 41.923 35.948 1.00 71.38 333 ASN A C 1
ATOM 2750 O O . ASN A 1 333 ? 5.572 42.955 35.589 1.00 71.38 333 ASN A O 1
ATOM 2754 N N . THR A 1 334 ? 3.828 41.937 36.561 1.00 71.69 334 THR A N 1
ATOM 2755 C CA . THR A 1 334 ? 3.084 43.172 36.878 1.00 71.69 334 THR A CA 1
ATOM 2756 C C . THR A 1 334 ? 3.369 43.712 38.280 1.00 71.69 334 THR A C 1
ATOM 2758 O O . THR A 1 334 ? 2.953 44.823 38.598 1.00 71.69 334 THR A O 1
ATOM 2761 N N . GLY A 1 335 ? 4.033 42.931 39.140 1.00 71.38 335 GLY A N 1
ATOM 2762 C CA . GLY A 1 335 ? 4.240 43.261 40.553 1.00 71.38 335 GLY A CA 1
ATOM 2763 C C . GLY A 1 335 ? 2.961 43.247 41.404 1.00 71.38 335 GLY A C 1
ATOM 2764 O O . GLY A 1 335 ? 3.012 43.593 42.584 1.00 71.38 335 GLY A O 1
ATOM 2765 N N . ASN A 1 336 ? 1.813 42.849 40.841 1.00 75.31 336 ASN A N 1
ATOM 2766 C CA . ASN A 1 336 ? 0.524 42.830 41.527 1.00 75.31 336 ASN A CA 1
ATOM 2767 C C . ASN A 1 336 ? 0.155 41.403 41.965 1.00 75.31 336 ASN A C 1
ATOM 2769 O O . ASN A 1 336 ? -0.433 40.630 41.209 1.00 75.31 336 ASN A O 1
ATOM 2773 N N . MET A 1 337 ? 0.471 41.060 43.215 1.00 75.06 337 MET A N 1
ATOM 2774 C CA . MET A 1 337 ? 0.245 39.715 43.761 1.00 75.06 337 MET A CA 1
ATOM 2775 C C . MET A 1 337 ? -1.225 39.392 44.067 1.00 75.06 337 MET A C 1
ATOM 2777 O O . MET A 1 337 ? -1.560 38.217 44.208 1.00 75.06 337 MET A O 1
ATOM 2781 N N . THR A 1 338 ? -2.103 40.397 44.144 1.00 77.06 338 THR A N 1
ATOM 2782 C CA . THR A 1 338 ? -3.548 40.212 44.365 1.00 77.06 338 THR A CA 1
ATOM 2783 C C . THR A 1 338 ? -4.344 40.161 43.061 1.00 77.06 338 THR A C 1
ATOM 2785 O O . THR A 1 338 ? -5.565 40.046 43.101 1.00 77.06 338 THR A O 1
ATOM 2788 N N . LEU A 1 339 ? -3.674 40.217 41.903 1.00 73.50 339 LEU A N 1
ATOM 2789 C CA . LEU A 1 339 ? -4.323 40.139 40.598 1.00 73.50 339 LEU A CA 1
ATOM 2790 C C . LEU A 1 339 ? -5.061 38.803 40.439 1.00 73.50 339 LEU A C 1
ATOM 2792 O O . LEU A 1 339 ? -4.446 37.736 40.505 1.00 73.50 339 LEU A O 1
ATOM 2796 N N . GLU A 1 340 ? -6.357 38.857 40.166 1.00 74.56 340 GLU A N 1
ATOM 2797 C CA . GLU A 1 340 ? -7.131 37.732 39.645 1.00 74.56 340 GLU A CA 1
ATOM 2798 C C . GLU A 1 340 ? -7.335 37.949 38.143 1.00 74.56 340 GLU A C 1
ATOM 2800 O O . GLU A 1 340 ? -7.765 39.021 37.714 1.00 74.56 340 GLU A O 1
ATOM 2805 N N . LEU A 1 341 ? -6.964 36.962 37.326 1.00 64.94 341 LEU A N 1
ATOM 2806 C CA . LEU A 1 341 ? -7.177 37.031 35.882 1.00 64.94 341 LEU A CA 1
ATOM 2807 C C . LEU A 1 341 ? -8.619 36.620 35.573 1.00 64.94 341 LEU A C 1
ATOM 2809 O O . LEU A 1 341 ? -8.984 35.464 35.763 1.00 64.94 341 LEU A O 1
ATOM 2813 N N . THR A 1 342 ? -9.417 37.570 35.086 1.00 59.97 342 THR A N 1
ATOM 2814 C CA . THR A 1 342 ? -10.733 37.327 34.463 1.00 59.97 342 THR A CA 1
ATOM 2815 C C . THR A 1 342 ? -10.643 37.209 32.937 1.00 59.97 342 THR A C 1
ATOM 2817 O O . THR A 1 342 ? -11.555 36.669 32.315 1.00 59.97 342 THR A O 1
ATOM 2820 N N . ASP A 1 343 ? -9.526 37.643 32.343 1.00 59.50 343 ASP A N 1
ATOM 2821 C CA . ASP A 1 343 ? -9.194 37.414 30.935 1.00 59.50 343 ASP A CA 1
ATOM 2822 C C . ASP A 1 343 ? -8.746 35.967 30.693 1.00 59.50 343 ASP A C 1
ATOM 2824 O O . ASP A 1 343 ? -8.055 35.368 31.521 1.00 59.50 343 ASP A O 1
ATOM 2828 N N . ASP A 1 344 ? -9.094 35.431 29.521 1.00 76.00 344 ASP A N 1
ATOM 2829 C CA . ASP A 1 344 ? -8.934 34.023 29.156 1.00 76.00 344 ASP A CA 1
ATOM 2830 C C . ASP A 1 344 ? -7.472 33.536 29.268 1.00 76.00 344 ASP A C 1
ATOM 2832 O O . ASP A 1 344 ? -6.633 33.743 28.385 1.00 76.00 344 ASP A O 1
ATOM 2836 N N . ILE A 1 345 ? -7.160 32.863 30.383 1.00 86.06 345 ILE A N 1
ATOM 2837 C CA . ILE A 1 345 ? -5.884 32.174 30.643 1.00 86.06 345 ILE A CA 1
ATOM 2838 C C . ILE A 1 345 ? -5.531 31.241 29.474 1.00 86.06 345 ILE A C 1
ATOM 2840 O O . ILE A 1 345 ? -4.356 31.114 29.116 1.00 86.06 345 ILE A O 1
ATOM 2844 N N . ARG A 1 346 ? -6.547 30.656 28.823 1.00 88.25 346 ARG A N 1
ATOM 2845 C CA . ARG A 1 346 ? -6.380 29.784 27.657 1.00 88.25 346 ARG A CA 1
ATOM 2846 C C . ARG A 1 346 ? -5.776 30.550 26.480 1.00 88.25 346 ARG A C 1
ATOM 2848 O O . ARG A 1 346 ? -4.782 30.097 25.918 1.00 88.25 346 ARG A O 1
ATOM 2855 N N . ASN A 1 347 ? -6.280 31.743 26.161 1.00 87.94 347 ASN A N 1
ATOM 2856 C CA . ASN A 1 347 ? -5.712 32.613 25.130 1.00 87.94 347 ASN A CA 1
ATOM 2857 C C . ASN A 1 347 ? -4.246 32.992 25.412 1.00 87.94 347 ASN A C 1
ATOM 2859 O O . ASN A 1 347 ? -3.416 32.987 24.502 1.00 87.94 347 ASN A O 1
ATOM 2863 N N . ARG A 1 348 ? -3.883 33.264 26.674 1.00 87.50 348 ARG A N 1
ATOM 2864 C CA . ARG A 1 348 ? -2.478 33.525 27.047 1.00 87.50 348 ARG A CA 1
ATOM 2865 C C . ARG A 1 348 ? -1.603 32.287 26.843 1.00 87.50 348 ARG A C 1
ATOM 2867 O O . ARG A 1 348 ? -0.518 32.402 26.272 1.00 87.50 348 ARG A O 1
ATOM 2874 N N . ALA A 1 349 ? -2.072 31.107 27.248 1.00 91.69 349 ALA A N 1
ATOM 2875 C CA . ALA A 1 349 ? -1.365 29.850 27.010 1.00 91.69 349 ALA A CA 1
ATOM 2876 C C . ALA A 1 349 ? -1.167 29.579 25.505 1.00 91.69 349 ALA A C 1
ATOM 2878 O O . ALA A 1 349 ? -0.058 29.223 25.098 1.00 91.69 349 ALA A O 1
ATOM 2879 N N . LEU A 1 350 ? -2.183 29.845 24.673 1.00 92.31 350 LEU A N 1
ATOM 2880 C CA . LEU A 1 350 ? -2.088 29.772 23.209 1.00 92.31 350 LEU A CA 1
ATOM 2881 C C . LEU A 1 350 ? -1.081 30.766 22.638 1.00 92.31 350 LEU A C 1
ATOM 2883 O O . LEU A 1 350 ? -0.303 30.405 21.760 1.00 92.31 350 LEU A O 1
ATOM 2887 N N . TYR A 1 351 ? -1.036 31.994 23.154 1.00 89.75 351 TYR A N 1
ATOM 2888 C CA . TYR A 1 351 ? -0.044 32.981 22.734 1.00 89.75 351 TYR A CA 1
ATOM 2889 C C . TYR A 1 351 ? 1.387 32.523 23.051 1.00 89.75 351 TYR A C 1
ATOM 2891 O O . TYR A 1 351 ? 2.284 32.622 22.210 1.00 89.75 351 TYR A O 1
ATOM 2899 N N . HIS A 1 352 ? 1.617 31.961 24.242 1.00 90.62 352 HIS A N 1
ATOM 2900 C CA . HIS A 1 352 ? 2.917 31.385 24.588 1.00 90.62 352 HIS A CA 1
ATOM 2901 C C . HIS A 1 352 ? 3.271 30.186 23.704 1.00 90.62 352 HIS A C 1
ATOM 2903 O O . HIS A 1 352 ? 4.412 30.090 23.251 1.00 90.62 352 HIS A O 1
ATOM 2909 N N . LEU A 1 353 ? 2.310 29.305 23.419 1.00 94.19 353 LEU A N 1
ATOM 2910 C CA . LEU A 1 353 ? 2.507 28.173 22.515 1.00 94.19 353 LEU A CA 1
ATOM 2911 C C . LEU A 1 353 ? 2.848 28.644 21.091 1.00 94.19 353 LEU A C 1
ATOM 2913 O O . LEU A 1 353 ? 3.836 28.188 20.516 1.00 94.19 353 LEU A O 1
ATOM 2917 N N . GLN A 1 354 ? 2.115 29.628 20.563 1.00 93.62 354 GLN A N 1
ATOM 2918 C CA . GLN A 1 354 ? 2.407 30.287 19.289 1.00 93.62 354 GLN A CA 1
ATOM 2919 C C . GLN A 1 354 ? 3.818 30.883 19.280 1.00 93.62 354 GLN A C 1
ATOM 2921 O O . GLN A 1 354 ? 4.551 30.707 18.314 1.00 93.62 354 GLN A O 1
ATOM 2926 N N . SER A 1 355 ? 4.238 31.546 20.362 1.00 90.25 355 SER A N 1
ATOM 2927 C CA . SER A 1 355 ? 5.594 32.094 20.488 1.00 90.25 355 SER A CA 1
ATOM 2928 C C . SER A 1 355 ? 6.675 31.007 20.430 1.00 90.25 355 SER A C 1
ATOM 2930 O O . SER A 1 355 ? 7.737 31.231 19.847 1.00 90.25 355 SER A O 1
ATOM 2932 N N . ILE A 1 356 ? 6.419 29.823 21.001 1.00 93.00 356 ILE A N 1
ATOM 2933 C CA . ILE A 1 356 ? 7.331 28.675 20.907 1.00 93.00 356 ILE A CA 1
ATOM 2934 C C . ILE A 1 356 ? 7.399 28.172 19.460 1.00 93.00 356 ILE A C 1
ATOM 2936 O O . ILE A 1 356 ? 8.501 28.034 18.934 1.00 93.00 356 ILE A O 1
ATOM 2940 N N . LEU A 1 357 ? 6.257 27.961 18.802 1.00 92.19 357 LEU A N 1
ATOM 2941 C CA . LEU A 1 357 ? 6.188 27.478 17.416 1.00 92.19 357 LEU A CA 1
ATOM 2942 C C . LEU A 1 357 ? 6.821 28.454 16.416 1.00 92.19 357 LEU A C 1
ATOM 2944 O O . LEU A 1 357 ? 7.559 28.031 15.526 1.00 92.19 357 LEU A O 1
ATOM 2948 N N . SER A 1 358 ? 6.637 29.762 16.617 1.00 89.50 358 SER A N 1
ATOM 2949 C CA . SER A 1 358 ? 7.243 30.797 15.775 1.00 89.50 358 SER A CA 1
ATOM 2950 C C . SER A 1 358 ? 8.775 30.736 15.777 1.00 89.50 358 SER A C 1
ATOM 2952 O O . SER A 1 358 ? 9.395 31.101 14.781 1.00 89.50 358 SER A O 1
ATOM 2954 N N . LYS A 1 359 ? 9.414 30.238 16.850 1.00 86.75 359 LYS A N 1
ATOM 2955 C CA . LYS A 1 359 ? 10.878 30.025 16.880 1.00 86.75 359 LYS A CA 1
ATOM 2956 C C . LYS A 1 359 ? 11.338 28.936 15.908 1.00 86.75 359 LYS A C 1
ATOM 2958 O O . LYS A 1 3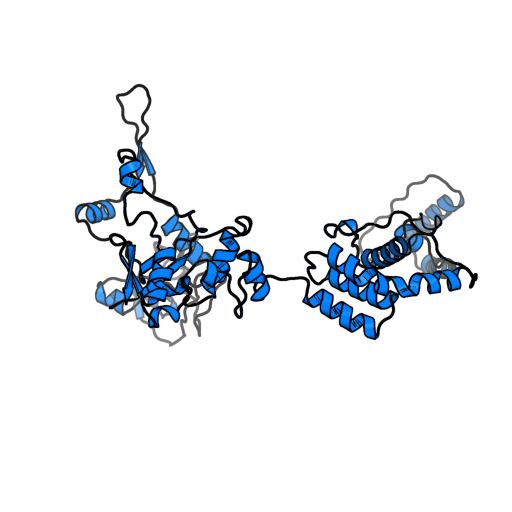59 ? 12.497 28.945 15.515 1.00 86.75 359 LYS A O 1
ATOM 2963 N N . TYR A 1 360 ? 10.434 28.043 15.517 1.00 87.50 360 TYR A N 1
ATOM 2964 C CA . TYR A 1 360 ? 10.647 26.994 14.520 1.00 87.50 360 TYR A CA 1
ATOM 2965 C C . TYR A 1 360 ? 10.040 27.350 13.154 1.00 87.50 360 TYR A C 1
ATOM 2967 O O . TYR A 1 360 ? 9.970 26.496 12.276 1.00 87.50 360 TYR A O 1
ATOM 2975 N N . GLY A 1 361 ? 9.591 28.597 12.962 1.00 87.69 361 GLY A N 1
ATOM 2976 C CA . GLY A 1 361 ? 9.003 29.055 11.702 1.00 87.69 361 GLY A CA 1
ATOM 2977 C C . GLY A 1 361 ? 7.619 28.475 11.400 1.00 87.69 361 GLY A C 1
ATOM 2978 O O . GLY A 1 361 ? 7.252 28.403 10.233 1.00 87.69 361 GLY A O 1
ATOM 2979 N N . ARG A 1 362 ? 6.867 28.043 12.421 1.00 90.06 362 ARG A N 1
ATOM 2980 C CA . ARG A 1 362 ? 5.530 27.441 12.276 1.00 90.06 362 ARG A CA 1
ATOM 2981 C C . ARG A 1 362 ? 4.464 28.253 13.011 1.00 90.06 362 ARG A C 1
ATOM 2983 O O . ARG A 1 362 ? 4.757 28.909 14.014 1.00 90.06 362 ARG A O 1
ATOM 2990 N N . ASN A 1 363 ? 3.221 28.188 12.539 1.00 90.25 363 ASN A N 1
ATOM 2991 C CA . ASN A 1 363 ? 2.060 28.836 13.153 1.00 90.25 363 ASN A CA 1
ATOM 2992 C C . ASN A 1 363 ? 1.007 27.831 13.648 1.00 90.25 363 ASN A C 1
ATOM 2994 O O . ASN A 1 363 ? 0.844 26.767 13.059 1.00 90.25 363 ASN A O 1
ATOM 2998 N N . LEU A 1 364 ? 0.260 28.178 14.705 1.00 91.81 364 LEU A N 1
ATOM 2999 C CA . LEU A 1 364 ? -0.874 27.380 15.186 1.00 91.81 364 LEU A CA 1
ATOM 3000 C C . LEU A 1 364 ? -1.947 27.177 14.110 1.00 91.81 364 LEU A C 1
ATOM 3002 O O . LEU A 1 364 ? -2.564 26.118 14.076 1.00 91.81 364 LEU A O 1
ATOM 3006 N N . SER A 1 365 ? -2.124 28.142 13.202 1.00 90.88 365 SER A N 1
ATOM 3007 C CA . SER A 1 365 ? -3.075 28.048 12.087 1.00 90.88 365 SER A CA 1
ATOM 3008 C C . SER A 1 365 ? -2.760 26.934 11.084 1.00 90.88 365 SER A C 1
ATOM 3010 O O . SER A 1 365 ? -3.626 26.561 10.297 1.00 90.88 365 SER A O 1
ATOM 3012 N N . GLU A 1 366 ? -1.539 26.393 11.101 1.00 88.12 366 GLU A N 1
ATOM 3013 C CA . GLU A 1 366 ? -1.128 25.283 10.238 1.00 88.12 366 GLU A CA 1
ATOM 3014 C C . GLU A 1 366 ? -1.540 23.912 10.793 1.00 88.12 366 GLU A C 1
ATOM 3016 O O . GLU A 1 366 ? -1.450 22.913 10.079 1.00 88.12 366 GLU A O 1
ATOM 3021 N N . PHE A 1 367 ? -1.980 23.844 12.053 1.00 89.56 367 PHE A N 1
ATOM 3022 C CA . PHE A 1 367 ? -2.414 22.606 12.691 1.00 89.56 367 PHE A CA 1
ATOM 3023 C C . PHE A 1 367 ? -3.942 22.479 12.605 1.00 89.56 367 PHE A C 1
ATOM 3025 O O . PHE A 1 367 ? -4.653 23.401 13.019 1.00 89.56 367 PHE A O 1
ATOM 3032 N N . PRO A 1 368 ? -4.479 21.359 12.078 1.00 83.88 368 PRO A N 1
ATOM 3033 C CA . PRO A 1 368 ? -5.916 21.199 11.871 1.00 83.88 368 PRO A CA 1
ATOM 3034 C C . PRO A 1 368 ? -6.723 21.434 13.151 1.00 83.88 368 PRO A C 1
ATOM 3036 O O . PRO A 1 368 ? -6.443 20.830 14.179 1.00 83.88 368 PRO A O 1
ATOM 3039 N N . ASN A 1 369 ? -7.743 22.293 13.067 1.00 90.06 369 ASN A N 1
ATOM 3040 C CA . ASN A 1 369 ? -8.698 22.592 14.144 1.00 90.06 369 ASN A CA 1
ATOM 3041 C C . ASN A 1 369 ? -8.098 23.152 15.451 1.00 90.06 369 ASN A C 1
ATOM 3043 O O . ASN A 1 369 ? -8.834 23.295 16.428 1.00 90.06 369 ASN A O 1
ATOM 3047 N N . MET A 1 370 ? -6.807 23.501 15.489 1.00 93.56 370 MET A N 1
ATOM 3048 C CA . MET A 1 370 ? -6.211 24.110 16.676 1.00 93.56 370 MET A CA 1
ATOM 3049 C C . MET A 1 370 ? -6.782 25.512 16.925 1.00 93.56 370 MET A C 1
ATOM 3051 O O . MET A 1 370 ? -6.901 26.306 15.986 1.00 93.56 370 MET A O 1
ATOM 3055 N N . PRO A 1 371 ? -7.103 25.863 18.183 1.00 91.38 371 PRO A N 1
ATOM 3056 C CA . PRO A 1 371 ? -7.505 27.219 18.514 1.00 91.38 371 PRO A CA 1
ATOM 3057 C C . PRO A 1 371 ? -6.338 28.197 18.316 1.00 91.38 371 PRO A C 1
ATOM 3059 O O . PRO A 1 371 ? -5.182 27.901 18.623 1.00 91.38 371 PRO A O 1
ATOM 3062 N N . ILE A 1 372 ? -6.654 29.385 17.801 1.00 89.31 372 ILE A N 1
ATOM 3063 C CA . ILE A 1 372 ? -5.689 30.450 17.496 1.00 89.31 372 ILE A CA 1
ATOM 3064 C C . ILE A 1 372 ? -5.853 31.561 18.544 1.00 89.31 372 ILE A C 1
ATOM 3066 O O . ILE A 1 372 ? -6.991 31.889 18.892 1.00 89.31 372 ILE A O 1
ATOM 3070 N N . PRO A 1 373 ? -4.761 32.161 19.055 1.00 86.62 373 PRO A N 1
ATOM 3071 C CA . PRO A 1 373 ? -4.864 33.259 20.009 1.00 86.62 373 PRO A CA 1
ATOM 3072 C C . PRO A 1 373 ? -5.550 34.489 19.386 1.00 86.62 373 PRO A C 1
ATOM 3074 O O . PRO A 1 373 ? -5.203 34.911 18.284 1.00 86.62 373 PRO A O 1
ATOM 3077 N N . THR A 1 374 ? -6.511 35.082 20.097 1.00 76.00 374 THR A N 1
ATOM 3078 C CA . THR A 1 374 ? -7.364 36.184 19.618 1.00 76.00 374 THR A CA 1
ATOM 3079 C C . THR A 1 374 ? -6.716 37.567 19.726 1.00 76.00 374 THR A C 1
ATOM 3081 O O . THR A 1 374 ? -7.005 38.424 18.895 1.00 76.00 374 THR A O 1
ATOM 3084 N N . ILE A 1 375 ? -5.851 37.818 20.721 1.00 64.12 375 ILE A N 1
ATOM 3085 C CA . ILE A 1 375 ? -5.218 39.132 20.971 1.00 64.12 375 ILE A CA 1
ATOM 3086 C C . ILE A 1 375 ? -3.812 38.948 21.578 1.00 64.12 375 ILE A C 1
ATOM 3088 O O . ILE A 1 375 ? -3.635 38.131 22.485 1.00 64.12 375 ILE A O 1
ATOM 3092 N N . SER A 1 376 ? -2.823 39.726 21.104 1.00 56.22 376 SER A N 1
ATOM 3093 C CA . SER A 1 376 ? -1.491 39.846 21.727 1.00 56.22 376 SER A CA 1
ATOM 3094 C C . SER A 1 376 ? -1.613 40.532 23.095 1.00 56.22 376 SER A C 1
ATOM 3096 O O . SER A 1 376 ? -2.111 41.658 23.143 1.00 56.22 376 SER A O 1
ATOM 3098 N N . PRO A 1 377 ? -1.146 39.933 24.207 1.00 52.94 377 PRO A N 1
ATOM 3099 C CA . PRO A 1 377 ? -1.307 40.515 25.539 1.00 52.94 377 PRO A CA 1
ATOM 3100 C C . PRO A 1 377 ? -0.616 41.867 25.780 1.00 52.94 377 PRO A C 1
ATOM 3102 O O . PRO A 1 377 ? -0.782 42.390 26.871 1.00 52.94 377 PRO A O 1
ATOM 3105 N N . ASN A 1 378 ? 0.134 42.433 24.823 1.00 49.94 378 ASN A N 1
ATOM 3106 C CA . ASN A 1 378 ? 0.706 43.783 24.892 1.00 49.94 378 ASN A CA 1
ATOM 3107 C C . ASN A 1 378 ? 0.841 44.388 23.479 1.00 49.94 378 ASN A C 1
ATOM 3109 O O . ASN A 1 378 ? 1.535 43.838 22.623 1.00 49.94 378 ASN A O 1
ATOM 3113 N N . ASN A 1 379 ? 0.241 45.560 23.252 1.00 46.66 379 ASN A N 1
ATOM 3114 C CA . ASN A 1 379 ? 0.289 46.331 21.997 1.00 46.66 379 ASN A CA 1
ATOM 3115 C C . ASN A 1 379 ? 1.677 46.937 21.652 1.00 46.66 379 ASN A C 1
ATOM 3117 O O . ASN A 1 379 ? 1.776 47.747 20.735 1.00 46.66 379 ASN A O 1
ATOM 3121 N N . GLU A 1 380 ? 2.761 46.563 22.342 1.00 47.53 380 GLU A N 1
ATOM 3122 C CA . GLU A 1 380 ? 4.087 47.200 22.202 1.00 47.53 380 GLU A CA 1
ATOM 3123 C C . GLU A 1 380 ? 5.082 46.464 21.281 1.00 47.53 380 GLU A C 1
ATOM 3125 O O . GLU A 1 380 ? 6.176 46.964 21.042 1.00 47.53 380 GLU A O 1
ATOM 3130 N N . GLN A 1 381 ? 4.739 45.300 20.715 1.00 48.06 381 GLN A N 1
ATOM 3131 C CA . GLN A 1 381 ? 5.672 44.503 19.889 1.00 48.06 381 GLN A CA 1
ATOM 3132 C C . GLN A 1 381 ? 5.323 44.465 18.392 1.00 48.06 381 GLN A C 1
ATOM 3134 O O . GLN A 1 381 ? 5.626 43.495 17.703 1.00 48.06 381 GLN A O 1
ATOM 3139 N N . ASN A 1 382 ? 4.719 45.531 17.863 1.00 44.44 382 ASN A N 1
ATOM 3140 C CA . ASN A 1 382 ? 4.409 45.660 16.431 1.00 44.44 382 ASN A CA 1
ATOM 3141 C C . ASN A 1 382 ? 5.604 46.087 15.553 1.00 44.44 382 ASN A C 1
ATOM 3143 O O . ASN A 1 382 ? 5.415 46.539 14.425 1.00 44.44 382 ASN A O 1
ATOM 3147 N N . THR A 1 383 ? 6.843 45.925 16.019 1.00 47.59 383 THR A N 1
ATOM 3148 C CA . THR A 1 383 ? 8.017 45.979 15.142 1.00 47.59 383 THR A CA 1
ATOM 3149 C C . THR A 1 383 ? 8.423 44.557 14.776 1.00 47.59 383 THR A C 1
ATOM 3151 O O . THR A 1 383 ? 8.691 43.722 15.639 1.00 47.59 383 THR A O 1
ATOM 3154 N N . ASN A 1 384 ? 8.421 44.263 13.470 1.00 55.53 384 ASN A N 1
ATOM 3155 C CA . ASN A 1 384 ? 8.913 43.003 12.917 1.00 55.53 384 ASN A CA 1
ATOM 3156 C C . ASN A 1 384 ? 10.266 42.678 13.565 1.00 55.53 384 ASN A C 1
ATOM 3158 O O . ASN A 1 384 ? 11.206 43.464 13.461 1.00 55.53 384 ASN A O 1
ATOM 3162 N N . ARG A 1 385 ? 10.353 41.531 14.245 1.00 59.66 385 ARG A N 1
ATOM 3163 C CA . ARG A 1 385 ? 11.552 41.120 14.981 1.00 59.66 385 ARG A CA 1
ATOM 3164 C C . ARG A 1 385 ? 12.808 41.174 14.111 1.00 59.66 385 ARG A C 1
ATOM 3166 O O . ARG A 1 385 ? 13.843 41.577 14.612 1.00 59.66 385 ARG A O 1
ATOM 3173 N N . LEU A 1 386 ? 12.705 40.837 12.824 1.00 55.09 386 LEU A N 1
ATOM 3174 C CA . LEU A 1 386 ? 13.836 40.902 11.894 1.00 55.09 386 LEU A CA 1
ATOM 3175 C C . LEU A 1 386 ? 14.352 42.335 11.717 1.00 55.09 386 LEU A C 1
ATOM 3177 O O . LEU A 1 386 ? 15.551 42.539 11.617 1.00 55.09 386 LEU A O 1
ATOM 3181 N N . ILE A 1 387 ? 13.459 43.329 11.733 1.00 58.62 387 ILE A N 1
ATOM 3182 C CA . ILE A 1 387 ? 13.828 44.748 11.646 1.00 58.62 387 ILE A CA 1
ATOM 3183 C C . ILE A 1 387 ? 14.504 45.200 12.940 1.00 58.62 387 ILE A C 1
ATOM 3185 O O . ILE A 1 387 ? 15.488 45.926 12.891 1.00 58.62 387 ILE A O 1
ATOM 3189 N N . ARG A 1 388 ? 14.006 44.757 14.099 1.00 58.75 388 ARG A N 1
ATOM 3190 C CA . ARG A 1 388 ? 14.615 45.091 15.392 1.00 58.75 388 ARG A CA 1
ATOM 3191 C C . ARG A 1 388 ? 15.987 44.439 15.562 1.00 58.75 388 ARG A C 1
ATOM 3193 O O . ARG A 1 388 ? 16.906 45.105 16.019 1.00 58.75 388 ARG A O 1
ATOM 3200 N N . ASP A 1 389 ? 16.100 43.163 15.201 1.00 59.84 389 ASP A N 1
ATOM 3201 C CA . ASP A 1 389 ? 17.342 42.401 15.298 1.00 59.84 389 ASP A CA 1
ATOM 3202 C C . ASP A 1 389 ? 18.394 42.968 14.305 1.00 59.84 389 ASP A C 1
ATOM 3204 O O . ASP A 1 389 ? 19.567 43.022 14.653 1.00 59.84 389 ASP A O 1
ATOM 3208 N N . GLU A 1 390 ? 17.989 43.492 13.134 1.00 61.47 390 GLU A N 1
ATOM 3209 C CA . GLU A 1 390 ? 18.880 44.242 12.220 1.00 61.47 390 GLU A CA 1
ATOM 3210 C C . GLU A 1 390 ? 19.260 45.634 12.742 1.00 61.47 390 GLU A C 1
ATOM 3212 O O . GLU A 1 390 ? 20.404 46.038 12.627 1.00 61.47 390 GLU A O 1
ATOM 3217 N N . GLN A 1 391 ? 18.342 46.386 13.350 1.00 57.84 391 GLN A N 1
ATOM 3218 C CA . GLN A 1 391 ? 18.620 47.751 13.825 1.00 57.84 391 GLN A CA 1
ATOM 3219 C C . GLN A 1 391 ? 19.476 47.813 15.101 1.00 57.84 391 GLN A C 1
ATOM 3221 O O . GLN A 1 391 ? 19.842 48.903 15.547 1.00 57.84 391 GLN A O 1
ATOM 3226 N N . GLN A 1 392 ? 19.797 46.669 15.706 1.00 68.56 392 GLN A N 1
ATOM 3227 C CA . GLN A 1 392 ? 20.541 46.581 16.958 1.00 68.56 392 GLN A CA 1
ATOM 3228 C C . GLN A 1 392 ? 22.055 46.474 16.704 1.00 68.56 392 GLN A C 1
ATOM 3230 O O . GLN A 1 392 ? 22.697 45.489 17.058 1.00 68.56 392 GLN A O 1
ATOM 3235 N N . TYR A 1 393 ? 22.624 47.500 16.068 1.00 69.44 393 TYR A N 1
ATOM 3236 C CA . TYR A 1 393 ? 24.056 47.580 15.775 1.00 69.44 393 TYR A CA 1
ATOM 3237 C C . TYR A 1 393 ? 24.873 48.009 17.009 1.00 69.44 393 TYR A C 1
ATOM 3239 O O . TYR A 1 393 ? 24.497 48.946 17.717 1.00 69.44 393 TYR A O 1
ATOM 3247 N N . GLU A 1 394 ? 26.031 47.381 17.244 1.00 75.94 394 GLU A N 1
ATOM 3248 C CA . GLU A 1 394 ? 27.007 47.819 18.256 1.00 75.94 394 GLU A CA 1
ATOM 3249 C C . GLU A 1 394 ? 27.807 49.026 17.736 1.00 75.94 394 GLU A C 1
ATOM 3251 O O . GLU A 1 394 ? 28.906 48.902 17.195 1.00 75.94 394 GLU A O 1
ATOM 3256 N N . ILE A 1 395 ? 27.211 50.217 17.860 1.00 76.81 395 ILE A N 1
ATOM 3257 C CA . ILE A 1 395 ? 27.690 51.470 17.246 1.00 76.81 395 ILE A CA 1
ATOM 3258 C C . ILE A 1 395 ? 29.154 51.779 17.605 1.00 76.81 395 ILE A C 1
ATOM 3260 O O . ILE A 1 395 ? 29.921 52.199 16.742 1.00 76.81 395 ILE A O 1
ATOM 3264 N N . GLU A 1 396 ? 29.559 51.553 18.856 1.00 78.00 396 GLU A N 1
ATOM 3265 C CA . GLU A 1 396 ? 30.921 51.845 19.325 1.00 78.00 396 GLU A CA 1
ATOM 3266 C C . GLU A 1 396 ? 31.972 50.905 18.711 1.00 78.00 396 GLU A C 1
ATOM 3268 O O . GLU A 1 396 ? 33.062 51.348 18.341 1.00 78.00 396 GLU A O 1
ATOM 3273 N N . GLU A 1 397 ? 31.646 49.618 18.549 1.00 80.75 397 GLU A N 1
ATOM 3274 C CA . GLU A 1 397 ? 32.539 48.643 17.915 1.00 80.75 397 GLU A CA 1
ATOM 3275 C C . GLU A 1 397 ? 32.665 48.915 16.408 1.00 80.75 397 GLU A C 1
ATOM 3277 O O . GLU A 1 397 ? 33.769 48.907 15.856 1.00 80.75 397 GLU A O 1
ATOM 3282 N N . LEU A 1 398 ? 31.545 49.238 15.752 1.00 78.94 398 LEU A N 1
ATOM 3283 C CA . LEU A 1 398 ? 31.496 49.592 14.332 1.00 78.94 398 LEU A CA 1
ATOM 3284 C C . LEU A 1 398 ? 32.264 50.881 14.025 1.00 78.94 398 LEU A C 1
ATOM 3286 O O . LEU A 1 398 ? 33.015 50.920 13.048 1.00 78.94 398 LEU A O 1
ATOM 3290 N N . ALA A 1 399 ? 32.146 51.910 14.868 1.00 79.69 399 ALA A N 1
ATOM 3291 C CA . ALA A 1 399 ? 32.907 53.151 14.723 1.00 79.69 399 ALA A CA 1
ATOM 3292 C C . ALA A 1 399 ? 34.420 52.885 14.788 1.00 79.69 399 ALA A C 1
ATOM 3294 O O . ALA A 1 399 ? 35.168 53.304 13.903 1.00 79.69 399 ALA A O 1
ATOM 3295 N N . LYS A 1 400 ? 34.862 52.095 15.773 1.00 81.50 400 LYS A N 1
ATOM 3296 C CA . LYS A 1 400 ? 36.272 51.717 15.922 1.00 81.50 400 LYS A CA 1
ATOM 3297 C C . LYS A 1 400 ? 36.780 50.878 14.744 1.00 81.50 400 LYS A C 1
ATOM 3299 O O . LYS A 1 400 ? 37.861 51.132 14.221 1.00 81.50 400 LYS A O 1
ATOM 3304 N N . SER A 1 401 ? 35.983 49.908 14.290 1.00 81.38 401 SER A N 1
ATOM 3305 C CA . SER A 1 401 ? 36.321 49.085 13.123 1.00 81.38 401 SER A CA 1
ATOM 3306 C C . SER A 1 401 ? 36.443 49.922 11.846 1.00 81.38 401 SER A C 1
ATOM 3308 O O . SER A 1 401 ? 37.330 49.679 11.027 1.00 81.38 401 SER A O 1
ATOM 3310 N N . THR A 1 402 ? 35.588 50.935 11.693 1.00 82.44 402 THR A N 1
ATOM 3311 C CA . THR A 1 402 ? 35.609 51.857 10.553 1.00 82.44 402 THR A CA 1
ATOM 3312 C C . THR A 1 402 ? 36.897 52.680 10.530 1.00 82.44 402 THR A C 1
ATOM 3314 O O . THR A 1 402 ? 37.545 52.754 9.486 1.00 82.44 402 THR A O 1
ATOM 3317 N N . GLU A 1 403 ? 37.318 53.242 11.668 1.00 82.19 403 GLU A N 1
ATOM 3318 C CA . GLU A 1 403 ? 38.581 53.989 11.773 1.00 82.19 403 GLU A CA 1
ATOM 3319 C C . GLU A 1 403 ? 39.795 53.116 11.423 1.00 82.19 403 GLU A C 1
ATOM 3321 O O . GLU A 1 403 ? 40.627 53.509 10.600 1.00 82.19 403 GLU A O 1
ATOM 3326 N N . ASP A 1 404 ? 39.861 51.900 11.975 1.00 81.56 404 ASP A N 1
ATOM 3327 C CA . ASP A 1 404 ? 40.956 50.958 11.719 1.00 81.56 404 ASP A CA 1
ATOM 3328 C C . ASP A 1 404 ? 41.011 50.516 10.244 1.00 81.56 404 ASP A C 1
ATOM 3330 O O . ASP A 1 404 ? 42.091 50.357 9.662 1.00 81.56 404 ASP A O 1
ATOM 3334 N N . ASN A 1 405 ? 39.849 50.315 9.613 1.00 81.31 405 ASN A N 1
ATOM 3335 C CA . ASN A 1 405 ? 39.761 49.863 8.226 1.00 81.31 405 ASN A CA 1
ATOM 3336 C C . ASN A 1 405 ? 39.979 50.994 7.217 1.00 81.31 405 ASN A C 1
ATOM 3338 O O . ASN A 1 405 ? 40.533 50.730 6.147 1.00 81.31 405 ASN A O 1
ATOM 3342 N N . PHE A 1 406 ? 39.625 52.241 7.547 1.00 82.56 406 PHE A N 1
ATOM 3343 C CA . PHE A 1 406 ? 39.757 53.380 6.637 1.00 82.56 406 PHE A CA 1
ATOM 3344 C C . PHE A 1 406 ? 41.195 53.545 6.122 1.00 82.56 406 PHE A C 1
ATOM 3346 O O . PHE A 1 406 ? 41.419 53.721 4.923 1.00 82.56 406 PHE A O 1
ATOM 3353 N N . PHE A 1 407 ? 42.193 53.394 6.997 1.00 79.88 407 PHE A N 1
ATOM 3354 C CA . PHE A 1 407 ? 43.609 53.499 6.618 1.00 79.88 407 PHE A CA 1
ATOM 3355 C C . PHE A 1 407 ? 44.120 52.326 5.770 1.00 79.88 407 PHE A C 1
ATOM 3357 O O . PHE A 1 407 ? 45.191 52.420 5.170 1.00 79.88 407 PHE A O 1
ATOM 3364 N N . ARG A 1 408 ? 43.370 51.222 5.702 1.00 80.31 408 ARG A N 1
ATOM 3365 C CA . ARG A 1 408 ? 43.704 50.036 4.896 1.00 80.31 408 ARG A CA 1
ATOM 3366 C C . ARG A 1 408 ? 43.097 50.101 3.495 1.00 80.31 408 ARG A C 1
ATOM 3368 O O . ARG A 1 408 ? 43.479 49.305 2.638 1.00 80.31 408 ARG A O 1
ATOM 3375 N N . LEU A 1 409 ? 42.174 51.035 3.258 1.00 82.62 409 LEU A N 1
ATOM 3376 C CA . LEU A 1 409 ? 41.593 51.292 1.944 1.00 82.62 409 LEU A CA 1
ATOM 3377 C C . LEU A 1 409 ? 42.639 51.915 1.016 1.00 82.62 409 LEU A C 1
ATOM 3379 O O . LEU A 1 409 ? 43.437 52.759 1.431 1.00 82.62 409 LEU A O 1
ATOM 3383 N N . ASN A 1 410 ? 42.613 51.533 -0.260 1.00 83.69 410 ASN A N 1
ATOM 3384 C CA . ASN A 1 410 ? 43.417 52.210 -1.275 1.00 83.69 410 ASN A CA 1
ATOM 3385 C C . ASN A 1 410 ? 42.850 53.607 -1.599 1.00 83.69 410 ASN A C 1
ATOM 3387 O O . ASN A 1 410 ? 41.759 53.969 -1.162 1.00 83.69 410 ASN A O 1
ATOM 3391 N N . ILE A 1 411 ? 43.592 54.399 -2.375 1.00 84.94 411 ILE A N 1
ATOM 3392 C CA . ILE A 1 411 ? 43.261 55.808 -2.651 1.00 84.94 411 ILE A CA 1
ATOM 3393 C C . ILE A 1 411 ? 41.857 55.961 -3.263 1.00 84.94 411 ILE A C 1
ATOM 3395 O O . ILE A 1 411 ? 41.087 56.814 -2.819 1.00 84.94 411 ILE A O 1
ATOM 3399 N N . ASP A 1 412 ? 41.494 55.104 -4.219 1.00 84.06 412 ASP A N 1
ATOM 3400 C CA . ASP A 1 412 ? 40.189 55.161 -4.890 1.00 84.06 412 ASP A CA 1
ATOM 3401 C C . ASP A 1 412 ? 39.047 54.746 -3.949 1.00 84.06 412 ASP A C 1
ATOM 3403 O O . ASP A 1 412 ? 37.977 55.356 -3.939 1.00 84.06 412 ASP A O 1
ATOM 3407 N N . GLN A 1 413 ? 39.287 53.750 -3.092 1.00 85.19 413 GLN A N 1
ATOM 3408 C CA . GLN A 1 413 ? 38.339 53.309 -2.068 1.00 85.19 413 GLN A CA 1
ATOM 3409 C C . GLN A 1 413 ? 38.133 54.366 -0.976 1.00 85.19 413 GLN A C 1
ATOM 3411 O O . GLN A 1 413 ? 36.999 54.593 -0.562 1.00 85.19 413 GLN A O 1
ATOM 3416 N N . GLN A 1 414 ? 39.191 55.058 -0.541 1.00 86.38 414 GLN A N 1
ATOM 3417 C CA . GLN A 1 414 ? 39.081 56.170 0.412 1.00 86.38 414 GLN A CA 1
ATOM 3418 C C . GLN A 1 414 ? 38.297 57.344 -0.178 1.00 86.38 414 GLN A C 1
ATOM 3420 O O . GLN A 1 414 ? 37.505 57.975 0.525 1.00 86.38 414 GLN A O 1
ATOM 3425 N N . ALA A 1 415 ? 38.505 57.643 -1.464 1.00 87.31 415 ALA A N 1
ATOM 3426 C CA . ALA A 1 415 ? 37.760 58.683 -2.163 1.00 87.31 415 ALA A CA 1
ATOM 3427 C C . ALA A 1 415 ? 36.265 58.335 -2.258 1.00 87.31 415 ALA A C 1
ATOM 3429 O O . ALA A 1 415 ? 35.419 59.190 -1.990 1.00 87.31 415 ALA A O 1
ATOM 3430 N N . ALA A 1 416 ? 35.939 57.076 -2.571 1.00 87.88 416 ALA A N 1
ATOM 3431 C CA . ALA A 1 416 ? 34.564 56.584 -2.577 1.00 87.88 416 ALA A CA 1
ATOM 3432 C C . ALA A 1 416 ? 33.927 56.642 -1.178 1.00 87.88 416 ALA A C 1
ATOM 3434 O O . ALA A 1 416 ? 32.846 57.211 -1.037 1.00 87.88 416 ALA A O 1
ATOM 3435 N N . PHE A 1 417 ? 34.616 56.137 -0.147 1.00 89.12 417 PHE A N 1
ATOM 3436 C CA . PHE A 1 417 ? 34.150 56.164 1.245 1.00 89.12 417 PHE A CA 1
ATOM 3437 C C . PHE A 1 417 ? 33.802 57.584 1.698 1.00 89.12 417 PHE A C 1
ATOM 3439 O O . PHE A 1 417 ? 32.684 57.840 2.136 1.00 89.12 417 PHE A O 1
ATOM 3446 N N . LYS A 1 418 ? 34.731 58.534 1.520 1.00 89.19 418 LYS A N 1
ATOM 3447 C CA . LYS A 1 418 ? 34.514 59.940 1.890 1.00 89.19 418 LYS A CA 1
ATOM 3448 C C . LYS A 1 418 ? 33.302 60.528 1.179 1.00 89.19 418 LYS A C 1
ATOM 3450 O O . LYS A 1 418 ? 32.484 61.174 1.816 1.00 89.19 418 LYS A O 1
ATOM 3455 N N . LYS A 1 419 ? 33.157 60.277 -0.125 1.00 88.75 419 LYS A N 1
ATOM 3456 C CA . LYS A 1 419 ? 32.031 60.802 -0.906 1.00 88.75 419 LYS A CA 1
ATOM 3457 C C . LYS A 1 419 ? 30.682 60.254 -0.424 1.00 88.75 419 LYS A C 1
ATOM 3459 O O . LYS A 1 419 ? 29.719 61.011 -0.374 1.00 88.75 419 LYS A O 1
ATOM 3464 N N . ILE A 1 420 ? 30.630 58.974 -0.052 1.00 89.44 420 ILE A N 1
ATOM 3465 C CA . ILE A 1 420 ? 29.425 58.324 0.479 1.00 89.44 420 ILE A CA 1
ATOM 3466 C C . ILE A 1 420 ? 29.086 58.874 1.870 1.00 89.44 420 ILE A C 1
ATOM 3468 O O . ILE A 1 420 ? 27.958 59.307 2.086 1.00 89.44 420 ILE A O 1
ATOM 3472 N N . ILE A 1 421 ? 30.053 58.929 2.792 1.00 88.56 421 ILE A N 1
ATOM 3473 C CA . ILE A 1 421 ? 29.818 59.440 4.153 1.00 88.56 421 ILE A CA 1
ATOM 3474 C C . ILE A 1 421 ? 29.418 60.915 4.131 1.00 88.56 421 ILE A C 1
ATOM 3476 O O . ILE A 1 421 ? 28.442 61.284 4.770 1.00 88.56 421 ILE A O 1
ATOM 3480 N N . THR A 1 422 ? 30.080 61.750 3.327 1.00 90.88 422 THR A N 1
ATOM 3481 C CA . THR A 1 422 ? 29.699 63.162 3.182 1.00 90.88 422 THR A CA 1
ATOM 3482 C C . THR A 1 422 ? 28.280 63.328 2.626 1.00 90.88 422 THR A C 1
ATOM 3484 O O . THR A 1 422 ? 27.592 64.271 3.009 1.00 90.88 422 THR A O 1
ATOM 3487 N N . ALA A 1 423 ? 27.814 62.435 1.747 1.00 89.81 423 ALA A N 1
ATOM 3488 C CA . ALA A 1 423 ? 26.427 62.446 1.279 1.00 89.81 423 ALA A CA 1
ATOM 3489 C C . ALA A 1 423 ? 25.439 62.048 2.388 1.00 89.81 423 ALA A C 1
ATOM 3491 O O . ALA A 1 423 ? 24.404 62.691 2.545 1.00 89.81 423 ALA A O 1
ATOM 3492 N N . VAL A 1 424 ? 25.783 61.049 3.210 1.00 86.81 424 VAL A N 1
ATOM 3493 C CA . VAL A 1 424 ? 24.982 60.636 4.376 1.00 86.81 424 VAL A CA 1
ATOM 3494 C C . VAL A 1 424 ? 24.904 61.753 5.423 1.00 86.81 424 VAL A C 1
ATOM 3496 O O . VAL A 1 424 ? 23.812 62.101 5.863 1.00 86.81 424 VAL A O 1
ATOM 3499 N N . GLU A 1 425 ? 26.035 62.362 5.783 1.00 89.56 425 GLU A N 1
ATOM 3500 C CA . GLU A 1 425 ? 26.112 63.447 6.774 1.00 89.56 425 GLU A CA 1
ATOM 3501 C C . GLU A 1 425 ? 25.361 64.705 6.322 1.00 89.56 425 GLU A C 1
ATOM 3503 O O . GLU A 1 425 ? 24.683 65.347 7.123 1.00 89.56 425 GLU A O 1
ATOM 3508 N N . ASN A 1 426 ? 25.437 65.039 5.030 1.00 90.81 426 ASN A N 1
ATOM 3509 C CA . ASN A 1 426 ? 24.701 66.166 4.449 1.00 90.81 426 ASN A CA 1
ATOM 3510 C C . ASN A 1 426 ? 23.272 65.801 4.021 1.00 90.81 426 ASN A C 1
ATOM 3512 O O . ASN A 1 426 ? 22.549 66.659 3.511 1.00 90.81 426 ASN A O 1
ATOM 3516 N N . ASN A 1 427 ? 22.865 64.548 4.234 1.00 86.19 427 ASN A N 1
ATOM 3517 C CA . ASN A 1 427 ? 21.546 64.011 3.927 1.00 86.19 427 ASN A CA 1
ATOM 3518 C C . ASN A 1 427 ? 21.122 64.231 2.457 1.00 86.19 427 ASN A C 1
ATOM 3520 O O . ASN A 1 427 ? 19.979 64.592 2.161 1.00 86.19 427 ASN A O 1
ATOM 3524 N N . THR A 1 428 ? 22.063 64.056 1.524 1.00 89.25 428 THR A N 1
ATOM 3525 C CA . THR A 1 428 ? 21.823 64.205 0.084 1.00 89.25 428 THR A CA 1
ATOM 3526 C C . THR A 1 428 ? 21.276 62.911 -0.521 1.00 89.25 428 THR A C 1
ATOM 3528 O O . THR A 1 428 ? 21.633 61.802 -0.129 1.00 89.25 428 THR A O 1
ATOM 3531 N N . SER A 1 429 ? 20.376 63.036 -1.499 1.00 82.12 429 SER A N 1
ATOM 3532 C CA . SER A 1 429 ? 19.735 61.896 -2.174 1.00 82.12 429 SER A CA 1
ATOM 3533 C C . SER A 1 429 ? 20.593 61.351 -3.324 1.00 82.12 429 SER A C 1
ATOM 3535 O O . SER A 1 429 ? 20.158 61.327 -4.475 1.00 82.12 429 SER A O 1
ATOM 3537 N N . ASP A 1 430 ? 21.824 60.948 -3.019 1.00 86.50 430 ASP A N 1
ATOM 3538 C CA . ASP A 1 430 ? 22.769 60.424 -4.008 1.00 86.50 430 ASP A CA 1
ATOM 3539 C C . ASP A 1 430 ? 22.710 58.890 -4.107 1.00 86.50 430 ASP A C 1
ATOM 3541 O O . ASP A 1 430 ? 22.441 58.189 -3.131 1.00 86.50 430 ASP A O 1
ATOM 3545 N N . ILE A 1 431 ? 22.988 58.351 -5.299 1.00 85.88 431 ILE A N 1
ATOM 3546 C CA . ILE A 1 431 ? 23.073 56.904 -5.549 1.00 85.88 431 ILE A CA 1
ATOM 3547 C C . ILE A 1 431 ? 24.519 56.549 -5.888 1.00 85.88 431 ILE A C 1
ATOM 3549 O O . ILE A 1 431 ? 25.100 57.091 -6.831 1.00 85.88 431 ILE A O 1
ATOM 3553 N N . PHE A 1 432 ? 25.086 55.599 -5.145 1.00 85.06 432 PHE A N 1
ATOM 3554 C CA . PHE A 1 432 ? 26.456 55.129 -5.328 1.00 85.06 432 PHE A CA 1
ATOM 3555 C C . PHE A 1 432 ? 26.472 53.671 -5.780 1.00 85.06 432 PHE A C 1
ATOM 3557 O O . PHE A 1 432 ? 25.771 52.829 -5.225 1.00 85.06 432 PHE A O 1
ATOM 3564 N N . PHE A 1 433 ? 27.310 53.366 -6.769 1.00 83.88 433 PHE A N 1
ATOM 3565 C CA . PHE A 1 433 ? 27.563 52.004 -7.222 1.00 83.88 433 PHE A CA 1
ATOM 3566 C C . PHE A 1 433 ? 29.049 51.696 -7.057 1.00 83.88 433 PHE A C 1
ATOM 3568 O O . PHE A 1 433 ? 29.898 52.388 -7.620 1.00 83.88 433 PHE A O 1
ATOM 3575 N N . VAL A 1 434 ? 29.358 50.678 -6.257 1.00 81.19 434 VAL A N 1
ATOM 3576 C CA . VAL A 1 434 ? 30.725 50.209 -6.006 1.00 81.19 434 VAL A CA 1
ATOM 3577 C C . VAL A 1 434 ? 30.872 48.852 -6.681 1.00 81.19 434 VAL A C 1
ATOM 3579 O O . VAL A 1 434 ? 30.092 47.950 -6.390 1.00 81.19 434 VAL A O 1
ATOM 3582 N N . ASP A 1 435 ? 31.857 48.703 -7.567 1.00 78.50 435 ASP A N 1
ATOM 3583 C CA . ASP A 1 435 ? 32.110 47.468 -8.318 1.00 78.50 435 ASP A CA 1
ATOM 3584 C C . ASP A 1 435 ? 33.612 47.144 -8.381 1.00 78.50 435 ASP A C 1
ATOM 3586 O O . ASP A 1 435 ? 34.470 48.020 -8.262 1.00 78.50 435 ASP A O 1
ATOM 3590 N N . GLY A 1 436 ? 33.945 45.864 -8.546 1.00 70.44 436 GLY A N 1
ATOM 3591 C CA . GLY A 1 436 ? 35.300 45.425 -8.855 1.00 70.44 436 GLY A CA 1
ATOM 3592 C C . GLY A 1 436 ? 35.507 43.903 -8.791 1.00 70.44 436 GLY A C 1
ATOM 3593 O O . GLY A 1 436 ? 34.694 43.175 -8.225 1.00 70.44 436 GLY A O 1
ATOM 3594 N N . PRO A 1 437 ? 36.674 43.391 -9.222 1.00 66.25 437 PRO A N 1
ATOM 3595 C CA . PRO A 1 437 ? 36.979 41.951 -9.261 1.00 66.25 437 PRO A CA 1
ATOM 3596 C C . PRO A 1 437 ? 37.227 41.329 -7.874 1.00 66.25 437 PRO A C 1
ATOM 3598 O O . PRO A 1 437 ? 37.846 41.954 -7.017 1.00 66.25 437 PRO A O 1
ATOM 3601 N N . GLY A 1 438 ? 36.753 40.110 -7.601 1.00 62.75 438 GLY A N 1
ATOM 3602 C CA . GLY A 1 438 ? 36.903 39.446 -6.291 1.00 62.75 438 GLY A CA 1
ATOM 3603 C C . GLY A 1 438 ? 38.347 39.437 -5.753 1.00 62.75 438 GLY A C 1
ATOM 3604 O O . GLY A 1 438 ? 39.291 39.259 -6.513 1.00 62.75 438 GLY A O 1
ATOM 3605 N N . GLY A 1 439 ? 38.522 39.657 -4.443 1.00 60.66 439 GLY A N 1
ATOM 3606 C CA . GLY A 1 439 ? 39.843 39.681 -3.787 1.00 60.66 439 GLY A CA 1
ATOM 3607 C C . GLY A 1 439 ? 40.508 41.060 -3.645 1.00 60.66 439 GLY A C 1
ATOM 3608 O O . GLY A 1 439 ? 41.535 41.165 -2.987 1.00 60.66 439 GLY A O 1
ATOM 3609 N N . THR A 1 440 ? 39.913 42.138 -4.170 1.00 59.38 440 THR A N 1
ATOM 3610 C CA . THR A 1 440 ? 40.469 43.511 -4.092 1.00 59.38 440 THR A CA 1
ATOM 3611 C C . THR A 1 440 ? 40.058 44.317 -2.847 1.00 59.38 440 THR A C 1
ATOM 3613 O O . THR A 1 440 ? 40.086 45.545 -2.857 1.00 59.38 440 THR A O 1
ATOM 3616 N N . GLY A 1 441 ? 39.621 43.655 -1.771 1.00 59.78 441 GLY A N 1
ATOM 3617 C CA . GLY A 1 441 ? 39.279 44.331 -0.510 1.00 59.78 441 GLY A CA 1
ATOM 3618 C C . GLY A 1 441 ? 37.932 45.071 -0.481 1.00 59.78 441 GLY A C 1
ATOM 3619 O O . GLY A 1 441 ? 37.665 45.777 0.480 1.00 59.78 441 GLY A O 1
ATOM 3620 N N . LYS A 1 442 ? 37.044 44.884 -1.470 1.00 66.38 442 LYS A N 1
ATOM 3621 C CA . LYS A 1 442 ? 35.685 45.481 -1.486 1.00 66.38 442 LYS A CA 1
ATOM 3622 C C . LYS A 1 442 ? 34.881 45.247 -0.206 1.00 66.38 442 LYS A C 1
ATOM 3624 O O . LYS A 1 442 ? 34.150 46.126 0.224 1.00 66.38 442 LYS A O 1
ATOM 3629 N N . THR A 1 443 ? 35.042 44.081 0.415 1.00 62.50 443 THR A N 1
ATOM 3630 C CA . THR A 1 443 ? 34.377 43.728 1.676 1.00 62.50 443 THR A CA 1
ATOM 3631 C C . THR A 1 443 ? 34.715 44.695 2.817 1.00 62.50 443 THR A C 1
ATOM 3633 O O . THR A 1 443 ? 33.913 44.823 3.727 1.00 62.50 443 THR A O 1
ATOM 3636 N N . PHE A 1 444 ? 35.862 45.384 2.767 1.00 66.19 444 PHE A N 1
ATOM 3637 C CA . PHE A 1 444 ? 36.249 46.393 3.761 1.00 66.19 444 PHE A CA 1
ATOM 3638 C C . PHE A 1 444 ? 35.619 47.770 3.527 1.00 66.19 444 PHE A C 1
ATOM 3640 O O . PHE A 1 444 ? 35.602 48.563 4.451 1.00 66.19 444 PHE A O 1
ATOM 3647 N N . LEU A 1 445 ? 35.151 48.067 2.310 1.00 74.44 445 LEU A N 1
ATOM 3648 C CA . LEU A 1 445 ? 34.456 49.322 1.997 1.00 74.44 445 LEU A CA 1
ATOM 3649 C C . LEU A 1 445 ? 32.935 49.209 2.222 1.00 74.44 445 LEU A C 1
ATOM 3651 O O . LEU A 1 445 ? 32.274 50.221 2.416 1.00 74.44 445 LEU A O 1
ATOM 3655 N N . TYR A 1 446 ? 32.379 47.992 2.142 1.00 70.56 446 TYR A N 1
ATOM 3656 C CA . TYR A 1 446 ? 30.952 47.722 2.381 1.00 70.56 446 TYR A CA 1
ATOM 3657 C C . TYR A 1 446 ? 30.583 47.517 3.851 1.00 70.56 446 TYR A C 1
ATOM 3659 O O . TYR A 1 446 ? 29.412 47.664 4.192 1.00 70.56 446 TYR A O 1
ATOM 3667 N N . LYS A 1 447 ? 31.543 47.073 4.665 1.00 64.56 447 LYS A N 1
ATOM 3668 C CA . LYS A 1 447 ? 31.405 47.007 6.121 1.00 64.56 447 LYS A CA 1
ATOM 3669 C C . LYS A 1 447 ? 31.703 48.375 6.694 1.00 64.56 447 LYS A C 1
ATOM 3671 O O . LYS A 1 447 ? 30.992 48.738 7.649 1.00 64.56 447 LYS A O 1
#

Sequence (447 aa):
MHGPCGILNLNAPCMKDGKCSKRYPRNFQENTIENEDGYPIYRRRNDNQTIEVNKIKLDNRWVVPYNPYLTTKYNCHINVEICSSITAIKYLFKYVYKGHDRATVEIVNDEINLYLDARYISASEASWRIFHYRLHNEKPDVIQLCVHLPGQHMVLFQDDERLEDIIRRSTIEKSTLTAWFDANTKYPNAKQTTYADFPIQWVYNNQTKIWKPRQRGDSIGRMNFVHPAAGEQYYLRMLLNIICGATSFENLRTVNGIIYSSFKEACIALGLLQNDEEWDQCLKEAEQIQTGIQLRKLFAILLLFCEVTRPEVLWETHISTLSDDILFQVRQNTGNMTLELTDDIRNRALYHLQSILSKYGRNLSEFPNMPIPTISPNNEQNTNRLIRDEQQYEIEELAKSTEDNFFRLNIDQQAAFKKIITAVENNTSDIFFVDGPGGTGKTFLYK